Protein AF-A0A7S4ADY0-F1 (afdb_monomer_lite)

Radius of gyration: 35.71 Å; chains: 1; bounding box: 102×53×125 Å

pLDDT: mean 81.01, std 16.65, range [32.25, 98.5]

Foldseek 3Di:
DDDDDDDDPDDDPPPDPDCPVVVVVPDPDQQQVLQVCQQVQNQVLQVSDDLPDPLLGDDCVCSVCVCVQFADPVLLVLLAFADPVLVPLVLLLVLLVLLLVLLVLLLVLLVLLLLLLDQFLVSQQQNFQKKKWKWKWKDFDDDDTDIWIKIWGHGLFWIWIAGPVCVVPPPHHGHTDGLLCQLVCCVPPPCVVWWVSVWASCQSSPCVRSVLLNVLSVVLSVLSVLLNSLSSQSNRLSNNGSNSLVSNLVSLVSSLVSLVVNVCSCVPRHPPTTGDDAAKWKAEPVGDTDRDPVPHPDSIIMIMGIDMDGHSSNVSSVSSSVSSVSSSVSSSNNRRDVCSNDPVSSVVCCCVVPPDDPPPPPPPPPPPDDDPDDDDDD

Sequence (378 aa):
MMSSSQQQQQQQHYYRPTTSAAAAAQAAPAPKKWLMDRITGQSKYNDRERPPANCCWVSPFVGWFPNLLETNRCCQFFGGMGINNSSSETFRFVCLHLGFVTNIGAMLLTAYACLAISLQYFLLSKASMETMVRTETIVGNDDAATASVVTIYTGFRGVAMDNPALAATETGRQIVVAYDDFCEFAATRGLERYLDPSKDCGSCASIYFSMNAVICTMVSVATFFPTFFSTQLRMYSGYDVNCTKNFLTAVGIITILLNLSVMLTYFFLCSRESFYRDGTVYFDSQGNAFDDIADISSNTYWKVKYEWKRGWGLIFLIAATGLKLMDVLCNIAVPTPSVTRDEKEQDIYETIVFAPPPTGDNHSTDNDDDDENNHHHD

Organism: NCBI:txid44445

Secondary structure (DSSP, 8-state):
------S-----------HHHHHTTTTPPPPPHHHHHHHTT--GGGTT---SSGGGSPPHHHHH-HHHHTSSHHHHHHHH-S-GGGGSHHHHHHHHHHHHHHHHHHHHHHHHHGGGG--SHHHHHHS-SEEEEEEEEEE-SSS---EEEEEEEE-SSEEEEE-GGGTTSTTTSSEEEEHHHHHHHHHHHTGGGTS-TTTSHHHHT-HHHHHHHHHHHHHHHHHHHHHHHHHHHHHSGGG--HHHHHHHHHHHHHHHHHHHHHHHHIIIIIITTSS--SEEEEEETT--EESSGGG--SS-EEEEEEEEEE-HHHHHHHHHHHHHHHHHHHHHHSPPPHHHH-HHHHHHHHHHHHSPP---------------------

Structure (mmCIF, N/CA/C/O backbone):
data_AF-A0A7S4ADY0-F1
#
_entry.id   AF-A0A7S4ADY0-F1
#
loop_
_atom_site.group_PDB
_atom_site.id
_atom_site.type_symbol
_atom_site.label_atom_id
_atom_site.label_alt_id
_atom_site.label_comp_id
_atom_site.label_asym_id
_atom_site.label_entity_id
_atom_site.label_seq_id
_atom_site.pdbx_PDB_ins_code
_atom_site.Cartn_x
_atom_site.Cartn_y
_atom_site.Cartn_z
_atom_site.occupancy
_atom_site.B_iso_or_equiv
_atom_site.auth_seq_id
_atom_site.auth_comp_id
_atom_site.auth_asym_id
_atom_site.auth_atom_id
_atom_site.pdbx_PDB_model_num
ATOM 1 N N . MET A 1 1 ? 32.295 -17.773 63.608 1.00 42.09 1 MET A N 1
ATOM 2 C CA . MET A 1 1 ? 31.338 -17.307 64.637 1.00 42.09 1 MET A CA 1
ATOM 3 C C . MET A 1 1 ? 31.709 -15.879 65.020 1.00 42.09 1 MET A C 1
ATOM 5 O O . MET A 1 1 ? 32.895 -15.634 65.167 1.00 42.09 1 MET A O 1
ATOM 9 N N . MET A 1 2 ? 30.690 -15.014 65.153 1.00 32.44 2 MET A N 1
ATOM 10 C CA . MET A 1 2 ? 30.689 -13.546 65.379 1.00 32.44 2 MET A CA 1
ATOM 11 C C . MET A 1 2 ? 31.094 -12.701 64.144 1.00 32.44 2 MET A C 1
ATOM 13 O O . MET A 1 2 ? 32.228 -12.796 63.699 1.00 32.44 2 MET A O 1
ATOM 17 N N . SER A 1 3 ? 30.171 -12.060 63.395 1.00 39.94 3 SER A N 1
ATOM 18 C CA . SER A 1 3 ? 29.231 -10.950 63.731 1.00 39.94 3 SER A CA 1
ATOM 19 C C . SER A 1 3 ? 30.005 -9.646 63.944 1.00 39.94 3 SER A C 1
ATOM 21 O O . SER A 1 3 ? 30.976 -9.658 64.678 1.00 39.94 3 SER A O 1
ATOM 23 N N . SER A 1 4 ? 29.672 -8.472 63.422 1.00 36.34 4 SER A N 1
ATOM 24 C CA . SER A 1 4 ? 28.614 -7.950 62.559 1.00 36.34 4 SER A CA 1
ATOM 25 C C . SER A 1 4 ? 28.944 -6.458 62.378 1.00 36.34 4 SER A C 1
ATOM 27 O O . SER A 1 4 ? 29.611 -5.863 63.220 1.00 36.34 4 SER A O 1
ATOM 29 N N . SER A 1 5 ? 28.390 -5.837 61.336 1.00 44.34 5 SER A N 1
ATOM 30 C CA . SER A 1 5 ? 27.789 -4.498 61.439 1.00 44.34 5 SER A CA 1
ATOM 31 C C . SER A 1 5 ? 28.641 -3.351 62.017 1.00 44.34 5 SER A C 1
ATOM 33 O O . SER A 1 5 ? 28.453 -3.018 63.183 1.00 44.34 5 SER A O 1
ATOM 35 N N . GLN A 1 6 ? 29.466 -2.663 61.209 1.00 38.88 6 GLN A N 1
ATOM 36 C CA . GLN A 1 6 ? 29.739 -1.227 61.455 1.00 38.88 6 GLN A CA 1
ATOM 37 C C . GLN A 1 6 ? 30.439 -0.422 60.339 1.00 38.88 6 GLN A C 1
ATOM 39 O O . GLN A 1 6 ? 31.087 0.577 60.628 1.00 38.88 6 GLN A O 1
ATOM 44 N N . GLN A 1 7 ? 30.291 -0.759 59.056 1.00 40.97 7 GLN A N 1
ATOM 45 C CA . GLN A 1 7 ? 30.788 0.125 57.988 1.00 40.97 7 GLN A CA 1
ATOM 46 C C . GLN A 1 7 ? 29.831 0.168 56.803 1.00 40.97 7 GLN A C 1
ATOM 48 O O . GLN A 1 7 ? 29.954 -0.631 55.886 1.00 40.97 7 GLN A O 1
ATOM 53 N N . GLN A 1 8 ? 28.869 1.095 56.861 1.00 36.91 8 GLN A N 1
ATOM 54 C CA . GLN A 1 8 ? 28.334 1.865 55.724 1.00 36.91 8 GLN A CA 1
ATOM 55 C C . GLN A 1 8 ? 27.187 2.767 56.213 1.00 36.91 8 GLN A C 1
ATOM 57 O O . GLN A 1 8 ? 26.019 2.597 55.884 1.00 36.91 8 GLN A O 1
ATOM 62 N N . GLN A 1 9 ? 27.535 3.751 57.042 1.00 39.16 9 GLN A N 1
ATOM 63 C CA . GLN A 1 9 ? 26.745 4.970 57.203 1.00 39.16 9 GLN A CA 1
ATOM 64 C C . GLN A 1 9 ? 27.545 6.108 56.581 1.00 39.16 9 GLN A C 1
ATOM 66 O O . GLN A 1 9 ? 28.335 6.751 57.261 1.00 39.16 9 GLN A O 1
ATOM 71 N N . GLN A 1 10 ? 27.365 6.338 55.282 1.00 38.28 10 GLN A N 1
ATOM 72 C CA . GLN A 1 10 ? 27.612 7.645 54.680 1.00 38.28 10 GLN A CA 1
ATOM 73 C C . GLN A 1 10 ? 26.915 7.739 53.317 1.00 38.28 10 GLN A C 1
ATOM 75 O O . GLN A 1 10 ? 27.136 6.921 52.434 1.00 38.28 10 GLN A O 1
ATOM 80 N N . GLN A 1 11 ? 26.090 8.785 53.200 1.00 38.28 11 GLN A N 1
ATOM 81 C CA . GLN A 1 11 ? 25.521 9.362 51.977 1.00 38.28 11 GLN A CA 1
ATOM 82 C C . GLN A 1 11 ? 24.350 8.621 51.308 1.00 38.28 11 GLN A C 1
ATOM 84 O O . GLN A 1 11 ? 24.446 8.105 50.202 1.00 38.28 11 GLN A O 1
ATOM 89 N N . GLN A 1 12 ? 23.169 8.749 51.916 1.00 32.97 12 GLN A N 1
ATOM 90 C CA . GLN A 1 12 ? 21.943 8.970 51.146 1.00 32.97 12 GLN A CA 1
ATOM 91 C C . GLN A 1 12 ? 21.427 10.374 51.463 1.00 32.97 12 GLN A C 1
ATOM 93 O O . GLN A 1 12 ? 20.768 10.609 52.475 1.00 32.97 12 GLN A O 1
ATOM 98 N N . HIS A 1 13 ? 21.771 11.327 50.597 1.00 34.44 13 HIS A N 1
ATOM 99 C CA . HIS A 1 13 ? 21.065 12.598 50.520 1.00 34.44 13 HIS A CA 1
ATOM 100 C C . HIS A 1 13 ? 19.622 12.304 50.106 1.00 34.44 13 HIS A C 1
ATOM 102 O O . HIS A 1 13 ? 19.336 11.976 48.958 1.00 34.44 13 HIS A O 1
ATOM 108 N N . TYR A 1 14 ? 18.721 12.404 51.079 1.00 32.25 14 TYR A N 1
ATOM 109 C CA . TYR A 1 14 ? 17.281 12.411 50.881 1.00 32.25 14 TYR A CA 1
ATOM 110 C C . TYR A 1 14 ? 16.920 13.615 49.999 1.00 32.25 14 TYR A C 1
ATOM 112 O O . TYR A 1 14 ? 16.832 14.749 50.473 1.00 32.25 14 TYR A O 1
ATOM 120 N N . TYR A 1 15 ? 16.718 13.380 48.703 1.00 36.81 15 TYR A N 1
ATOM 121 C CA . TYR A 1 15 ? 15.986 14.312 47.855 1.00 36.81 15 TYR A CA 1
ATOM 122 C C . TYR A 1 15 ? 14.528 14.232 48.308 1.00 36.81 15 TYR A C 1
ATOM 124 O O . TYR A 1 15 ? 13.802 13.313 47.942 1.00 36.81 15 TYR A O 1
ATOM 132 N N . ARG A 1 16 ? 14.125 15.137 49.204 1.00 36.34 16 ARG A N 1
ATOM 133 C CA . ARG A 1 16 ? 12.726 15.307 49.602 1.00 36.34 16 ARG A CA 1
ATOM 134 C C . ARG A 1 16 ? 11.992 15.819 48.357 1.00 36.34 16 ARG A C 1
ATOM 136 O O . ARG A 1 16 ? 12.274 16.948 47.950 1.00 36.34 16 ARG A O 1
ATOM 143 N N . PRO A 1 17 ? 11.090 15.042 47.731 1.00 42.53 17 PRO A N 1
ATOM 144 C CA . PRO A 1 17 ? 10.231 15.595 46.702 1.00 42.53 17 PRO A CA 1
ATOM 145 C C . PRO A 1 17 ? 9.430 16.708 47.369 1.00 42.53 17 PRO A C 1
ATOM 147 O O . PRO A 1 17 ? 8.829 16.507 48.428 1.00 42.53 17 PRO A O 1
ATOM 150 N N . THR A 1 18 ? 9.478 17.900 46.789 1.00 42.56 18 THR A N 1
ATOM 151 C CA . THR A 1 18 ? 8.602 18.999 47.167 1.00 42.56 18 THR A CA 1
ATOM 152 C C . THR A 1 18 ? 7.163 18.489 47.143 1.00 42.56 18 THR A C 1
ATOM 154 O O . THR A 1 18 ? 6.677 17.926 46.162 1.00 42.56 18 THR A O 1
ATOM 157 N N . THR A 1 19 ? 6.484 18.660 48.270 1.00 47.97 19 THR A N 1
ATOM 158 C CA . THR A 1 19 ? 5.131 18.183 48.582 1.00 47.97 19 THR A CA 1
ATOM 159 C C . THR A 1 19 ? 4.029 18.743 47.671 1.00 47.97 19 THR A C 1
ATOM 161 O O . THR A 1 19 ? 2.861 18.442 47.885 1.00 47.97 19 THR A O 1
ATOM 164 N N . SER A 1 20 ? 4.363 19.503 46.624 1.00 49.59 20 SER A N 1
ATOM 165 C CA . SER A 1 20 ? 3.403 20.027 45.650 1.00 49.59 20 SER A CA 1
ATOM 166 C C . SER A 1 20 ? 3.076 19.055 44.509 1.00 49.59 20 SER A C 1
ATOM 168 O O . SER A 1 20 ? 1.969 19.117 43.984 1.00 49.59 20 SER A O 1
ATOM 170 N N . ALA A 1 21 ? 3.964 18.118 44.152 1.00 45.88 21 ALA A N 1
ATOM 171 C CA . ALA A 1 21 ? 3.674 17.123 43.107 1.00 45.88 21 ALA A CA 1
ATOM 172 C C . ALA A 1 21 ? 2.898 15.902 43.643 1.00 45.88 21 ALA A C 1
ATOM 174 O O . ALA A 1 21 ? 2.045 15.354 42.952 1.00 45.88 21 ALA A O 1
ATOM 175 N N . ALA A 1 22 ? 3.140 15.509 44.898 1.00 42.56 22 ALA A N 1
ATOM 176 C CA . ALA A 1 22 ? 2.427 14.402 45.544 1.00 42.56 22 ALA A CA 1
ATOM 177 C C . ALA A 1 22 ? 1.001 14.784 45.990 1.00 42.56 22 ALA A C 1
ATOM 179 O O . ALA A 1 22 ? 0.125 13.926 46.040 1.00 42.56 22 ALA A O 1
ATOM 180 N N . ALA A 1 23 ? 0.744 16.070 46.259 1.00 40.91 23 ALA A N 1
ATOM 181 C CA . ALA A 1 23 ? -0.599 16.572 46.553 1.00 40.91 23 ALA A CA 1
ATOM 182 C C . ALA A 1 23 ? -1.482 16.678 45.294 1.00 40.91 23 ALA A C 1
ATOM 184 O O . ALA A 1 23 ? -2.685 16.475 45.381 1.00 40.91 23 ALA A O 1
ATOM 185 N N . ALA A 1 24 ? -0.904 16.894 44.106 1.00 42.41 24 ALA A N 1
ATOM 186 C CA . ALA A 1 24 ? -1.649 16.844 42.840 1.00 42.41 24 ALA A CA 1
ATOM 187 C C . ALA A 1 24 ? -2.006 15.408 42.395 1.00 42.41 24 ALA A C 1
ATOM 189 O O . ALA A 1 24 ? -2.846 15.225 41.519 1.00 42.41 24 ALA A O 1
ATOM 190 N N . ALA A 1 25 ? -1.397 14.391 43.014 1.00 43.97 25 ALA A N 1
ATOM 191 C CA . ALA A 1 25 ? -1.777 12.986 42.864 1.00 43.97 25 ALA A CA 1
ATOM 192 C C . ALA A 1 25 ? -2.859 12.546 43.876 1.00 43.97 25 ALA A C 1
ATOM 194 O O . ALA A 1 25 ? -3.249 11.376 43.886 1.00 43.97 25 ALA A O 1
ATOM 195 N N . GLN A 1 26 ? -3.357 13.454 44.729 1.00 41.78 26 GLN A N 1
ATOM 196 C CA . GLN A 1 26 ? -4.487 13.168 45.610 1.00 41.78 26 GLN A CA 1
ATOM 197 C C . GLN A 1 26 ? -5.783 13.108 44.797 1.00 41.78 26 GLN A C 1
ATOM 199 O O . GLN A 1 26 ? -6.267 14.108 44.275 1.00 41.78 26 GLN A O 1
ATOM 204 N N . ALA A 1 27 ? -6.324 11.890 44.745 1.00 46.06 27 ALA A N 1
ATOM 205 C CA . ALA A 1 27 ? -7.636 11.515 44.235 1.00 46.06 27 ALA A CA 1
ATOM 206 C C . ALA A 1 27 ? -7.854 11.755 42.735 1.00 46.06 27 ALA A C 1
ATOM 208 O O . ALA A 1 27 ? -8.845 12.360 42.326 1.00 46.06 27 ALA A O 1
ATOM 209 N N . ALA A 1 28 ? -7.003 11.163 41.888 1.00 49.44 28 ALA A N 1
ATOM 210 C CA . ALA A 1 28 ? -7.557 10.675 40.629 1.00 49.44 28 ALA A CA 1
ATOM 211 C C . ALA A 1 28 ? -8.738 9.749 41.000 1.00 49.44 28 ALA A C 1
ATOM 213 O O . ALA A 1 28 ? -8.530 8.829 41.801 1.00 49.44 28 ALA A O 1
ATOM 214 N N . PRO A 1 29 ? -9.971 10.017 40.527 1.00 57.22 29 PRO A N 1
ATOM 215 C CA . PRO A 1 29 ? -11.107 9.155 40.821 1.00 57.22 29 PRO A CA 1
ATOM 216 C C . PRO A 1 29 ? -10.732 7.726 40.433 1.00 57.22 29 PRO A C 1
ATOM 218 O O . PRO A 1 29 ? -10.090 7.519 39.399 1.00 57.22 29 PRO A O 1
ATOM 221 N N . ALA A 1 30 ? -11.065 6.759 41.294 1.00 58.88 30 ALA A N 1
ATOM 222 C CA . ALA A 1 30 ? -10.797 5.354 41.013 1.00 58.88 30 ALA A CA 1
ATOM 223 C C . ALA A 1 30 ? -11.285 5.029 39.588 1.00 58.88 30 ALA A C 1
ATOM 225 O O . ALA A 1 30 ? -12.353 5.516 39.200 1.00 58.88 30 ALA A O 1
ATOM 226 N N . PRO A 1 31 ? -10.506 4.279 38.784 1.00 60.47 31 PRO A N 1
ATOM 227 C CA . PRO A 1 31 ? -10.885 3.994 37.409 1.00 60.47 31 PRO A CA 1
ATOM 228 C C . PRO A 1 31 ? -12.281 3.376 37.405 1.00 60.47 31 PRO A C 1
ATOM 230 O O . PRO A 1 31 ? -12.534 2.423 38.148 1.00 60.47 31 PRO A O 1
ATOM 233 N N . LYS A 1 32 ? -13.184 3.961 36.603 1.00 73.56 32 LYS A N 1
ATOM 234 C CA . LYS A 1 32 ? -14.585 3.536 36.535 1.00 73.56 32 LYS A CA 1
ATOM 235 C C . LYS A 1 32 ? -14.636 2.020 36.327 1.00 73.56 32 LYS A C 1
ATOM 237 O O . LYS A 1 32 ? -13.922 1.471 35.479 1.00 73.56 32 LYS A O 1
ATOM 242 N N . LYS A 1 33 ? -15.426 1.325 37.140 1.00 78.88 33 LYS A N 1
ATOM 243 C CA . LYS A 1 33 ? -15.391 -0.140 37.247 1.00 78.88 33 LYS A CA 1
ATOM 244 C C . LYS A 1 33 ? -15.788 -0.794 35.927 1.00 78.88 33 LYS A C 1
ATOM 246 O O . LYS A 1 33 ? -15.197 -1.799 35.537 1.00 78.88 33 LYS A O 1
ATOM 251 N N . TRP A 1 34 ? -16.695 -0.158 35.184 1.00 77.12 34 TRP A N 1
ATOM 252 C CA . TRP A 1 34 ? -17.075 -0.592 33.839 1.00 77.12 34 TRP A CA 1
ATOM 253 C C . TRP A 1 34 ? -15.890 -0.633 32.860 1.00 77.12 34 TRP A C 1
ATOM 255 O O . TRP A 1 34 ? -15.826 -1.519 32.010 1.00 77.12 34 TRP A O 1
ATOM 265 N N . LEU A 1 35 ? -14.927 0.287 32.973 1.00 83.12 35 LEU A N 1
ATOM 266 C CA . LEU A 1 35 ? -13.744 0.311 32.113 1.00 83.12 35 LEU A CA 1
ATOM 267 C C . LEU A 1 35 ? -12.782 -0.823 32.485 1.00 83.12 35 LEU A C 1
ATOM 269 O O . LEU A 1 35 ? -12.227 -1.490 31.609 1.00 83.12 35 LEU A O 1
ATOM 273 N N . MET A 1 36 ? -12.628 -1.081 33.785 1.00 85.81 36 MET A N 1
ATOM 274 C CA . MET A 1 36 ? -11.809 -2.184 34.288 1.00 85.81 36 MET A CA 1
ATOM 275 C C . MET A 1 36 ? -12.387 -3.545 33.892 1.00 85.81 36 MET A C 1
ATOM 277 O O . MET A 1 36 ? -11.617 -4.422 33.507 1.00 85.81 36 MET A O 1
ATOM 281 N N . ASP A 1 37 ? -13.710 -3.721 33.874 1.00 82.94 37 ASP A N 1
ATOM 282 C CA . ASP A 1 37 ? -14.351 -4.933 33.342 1.00 82.94 37 ASP A CA 1
ATOM 283 C C . ASP A 1 37 ? -13.974 -5.174 31.875 1.00 82.94 37 ASP A C 1
ATOM 285 O O . ASP A 1 37 ? -13.733 -6.305 31.462 1.00 82.94 37 ASP A O 1
ATOM 289 N N . ARG A 1 38 ? -13.868 -4.123 31.061 1.00 84.69 38 ARG A N 1
ATOM 290 C CA . ARG A 1 38 ? -13.493 -4.262 29.646 1.00 84.69 38 ARG A CA 1
ATOM 291 C C . ARG A 1 38 ? -12.033 -4.647 29.472 1.00 84.69 38 ARG A C 1
ATOM 293 O O . ARG A 1 38 ? -11.736 -5.571 28.720 1.00 84.69 38 ARG A O 1
ATOM 300 N N . ILE A 1 39 ? -11.140 -3.987 30.206 1.00 85.75 39 ILE A N 1
ATOM 301 C CA . ILE A 1 39 ? -9.696 -4.274 30.196 1.00 85.75 39 ILE A CA 1
ATOM 302 C C . ILE A 1 39 ? -9.423 -5.687 30.708 1.00 85.75 39 ILE A C 1
ATOM 304 O O . ILE A 1 39 ? -8.640 -6.434 30.127 1.00 85.75 39 ILE A O 1
ATOM 308 N N . THR A 1 40 ? -10.095 -6.077 31.789 1.00 85.19 40 THR A N 1
ATOM 309 C CA . THR A 1 40 ? -9.936 -7.403 32.389 1.00 85.19 40 THR A CA 1
ATOM 310 C C . THR A 1 40 ? -10.712 -8.477 31.654 1.00 85.19 40 THR A C 1
ATOM 312 O O . THR A 1 40 ? -10.555 -9.637 32.019 1.00 85.19 40 THR A O 1
ATOM 315 N N . GLY A 1 41 ? -11.509 -8.130 30.636 1.00 80.50 41 GLY A N 1
ATOM 316 C CA . GLY A 1 41 ? -12.257 -9.066 29.807 1.00 80.50 41 GLY A CA 1
ATOM 317 C C . GLY A 1 41 ? -13.514 -9.655 30.471 1.00 80.50 41 GLY A C 1
ATOM 318 O O . GLY A 1 41 ? -13.944 -10.746 30.112 1.00 80.50 41 GLY A O 1
ATOM 319 N N . GLN A 1 42 ? -14.081 -8.975 31.460 1.00 82.06 42 GLN A N 1
ATOM 320 C CA . GLN A 1 42 ? -15.269 -9.363 32.227 1.00 82.06 42 GLN A CA 1
ATOM 321 C C . GLN A 1 42 ? -16.551 -8.614 31.814 1.00 82.06 42 GLN A C 1
ATOM 323 O O . GLN A 1 42 ? -17.545 -8.669 32.536 1.00 82.06 42 GLN A O 1
ATOM 328 N N . SER A 1 43 ? -16.551 -7.928 30.664 1.00 76.88 43 SER A N 1
ATOM 329 C CA . SER A 1 43 ? -17.714 -7.174 30.175 1.00 76.88 43 SER A CA 1
ATOM 330 C C . SER A 1 43 ? -18.974 -8.045 30.100 1.00 76.88 43 SER A C 1
ATOM 332 O O . SER A 1 43 ? -19.005 -9.056 29.396 1.00 76.88 43 SER A O 1
ATOM 334 N N . LYS A 1 44 ? -20.032 -7.648 30.822 1.00 69.75 44 LYS A N 1
ATOM 335 C CA . LYS A 1 44 ? -21.316 -8.371 30.832 1.00 69.75 44 LYS A CA 1
ATOM 336 C C . LYS A 1 44 ? -22.156 -8.126 29.577 1.00 69.75 44 LYS A C 1
ATOM 338 O O . LYS A 1 44 ? -23.057 -8.905 29.313 1.00 69.75 44 LYS A O 1
ATOM 343 N N . TYR A 1 45 ? -21.846 -7.088 28.795 1.00 69.00 45 TYR A N 1
ATOM 344 C CA . TYR A 1 45 ? -22.562 -6.762 27.552 1.00 69.00 45 TYR A CA 1
ATOM 345 C C . TYR A 1 45 ? -22.446 -7.835 26.466 1.00 69.00 45 TYR A C 1
ATOM 347 O O . TYR A 1 45 ? -23.220 -7.819 25.519 1.00 69.00 45 TYR A O 1
ATOM 355 N N . ASN A 1 46 ? -21.468 -8.730 26.588 1.00 68.06 46 ASN A N 1
ATOM 356 C CA . ASN A 1 46 ? -21.162 -9.730 25.576 1.00 68.06 46 ASN A CA 1
ATOM 357 C C . ASN A 1 46 ? -21.075 -11.134 26.190 1.00 68.06 46 ASN A C 1
ATOM 359 O O . ASN A 1 46 ? -20.209 -11.908 25.809 1.00 68.06 46 ASN A O 1
ATOM 363 N N . ASP A 1 47 ? -21.864 -11.410 27.237 1.00 75.00 47 ASP A N 1
ATOM 364 C CA . ASP A 1 47 ? -21.853 -12.680 27.984 1.00 75.00 47 ASP A CA 1
ATOM 365 C C . ASP A 1 47 ? -20.459 -13.120 28.469 1.00 75.00 47 ASP A C 1
ATOM 367 O O . ASP A 1 47 ? -20.179 -14.301 28.667 1.00 75.00 47 ASP A O 1
ATOM 371 N N . ARG A 1 48 ? -19.570 -12.144 28.717 1.00 73.75 48 ARG A N 1
ATOM 372 C CA . ARG A 1 48 ? -18.147 -12.345 29.051 1.00 73.75 48 ARG A CA 1
ATOM 373 C C . ARG A 1 48 ? -17.323 -13.001 27.933 1.00 73.75 48 ARG A C 1
ATOM 375 O O . ARG A 1 48 ? -16.175 -13.383 28.177 1.00 73.75 48 ARG A O 1
ATOM 382 N N . GLU A 1 49 ? -17.858 -13.100 26.720 1.00 81.00 49 GLU A N 1
ATOM 383 C CA . GLU A 1 49 ? -17.117 -13.515 25.535 1.00 81.00 49 GLU A CA 1
ATOM 384 C C . GLU A 1 49 ? -16.134 -12.424 25.126 1.00 81.00 49 GLU A C 1
ATOM 386 O O . GLU A 1 49 ? -16.519 -11.323 24.733 1.00 81.00 49 GLU A O 1
ATOM 391 N N . ARG A 1 50 ? -14.842 -12.740 25.200 1.00 82.25 50 ARG A N 1
ATOM 392 C CA . ARG A 1 50 ? -13.767 -11.829 24.800 1.00 82.25 50 ARG A CA 1
ATOM 393 C C . ARG A 1 50 ? -13.457 -11.969 23.313 1.00 82.25 50 ARG A C 1
ATOM 395 O O . ARG A 1 50 ? -13.625 -13.056 22.756 1.00 82.25 50 ARG A O 1
ATOM 402 N N . PRO A 1 51 ? -12.851 -10.936 22.704 1.00 85.00 51 PRO A N 1
ATOM 403 C CA . PRO A 1 51 ? -12.107 -11.123 21.470 1.00 85.00 51 PRO A CA 1
ATOM 404 C C . PRO A 1 51 ? -11.096 -12.278 21.627 1.00 85.00 51 PRO A C 1
ATOM 406 O O . PRO A 1 51 ? -10.419 -12.359 22.661 1.00 85.00 51 PRO A O 1
ATOM 409 N N . PRO A 1 52 ? -10.963 -13.165 20.624 1.00 84.75 52 PRO A N 1
ATOM 410 C CA . PRO A 1 52 ? -10.255 -14.440 20.766 1.00 84.75 52 PRO A CA 1
ATOM 411 C C . PRO A 1 52 ? -8.744 -14.294 20.983 1.00 84.75 52 PRO A C 1
ATOM 413 O O . PRO A 1 52 ? -8.110 -15.200 21.516 1.00 84.75 52 PRO A O 1
ATOM 416 N N . ALA A 1 53 ? -8.154 -13.167 20.579 1.00 86.69 53 ALA A N 1
ATOM 417 C CA . ALA A 1 53 ? -6.721 -12.917 20.682 1.00 86.69 53 ALA A CA 1
ATOM 418 C C . ALA A 1 53 ? -6.417 -11.767 21.649 1.00 86.69 53 ALA A C 1
ATOM 420 O O . ALA A 1 53 ? -7.059 -10.718 21.596 1.00 86.69 53 ALA A O 1
ATOM 421 N N . ASN A 1 54 ? -5.377 -11.930 22.474 1.00 86.44 54 ASN A N 1
ATOM 422 C CA . ASN A 1 54 ? -4.974 -10.940 23.483 1.00 86.44 54 ASN A CA 1
ATOM 423 C C . ASN A 1 54 ? -4.591 -9.578 22.881 1.00 86.44 54 ASN A C 1
ATOM 425 O O . ASN A 1 54 ? -4.759 -8.545 23.521 1.00 86.44 54 ASN A O 1
ATOM 429 N N . CYS A 1 55 ? -4.084 -9.558 21.647 1.00 84.69 55 CYS A N 1
ATOM 430 C CA . CYS A 1 55 ? -3.775 -8.325 20.920 1.00 84.69 55 CYS A CA 1
ATOM 431 C C . CYS A 1 55 ? -5.025 -7.531 20.512 1.00 84.69 55 CYS A C 1
ATOM 433 O O . CYS A 1 55 ? -4.915 -6.334 20.266 1.00 84.69 55 CYS A O 1
ATOM 435 N N . CYS A 1 56 ? -6.198 -8.169 20.477 1.00 86.88 56 CYS A N 1
ATOM 436 C CA . CYS A 1 56 ? -7.488 -7.529 20.221 1.00 86.88 56 CYS A CA 1
ATOM 437 C C . CYS A 1 56 ? -8.174 -7.051 21.509 1.00 86.88 56 CYS A C 1
ATOM 439 O O . CYS A 1 56 ? -9.336 -6.662 21.456 1.00 86.88 56 CYS A O 1
ATOM 441 N N . TRP A 1 57 ? -7.526 -7.142 22.673 1.00 89.38 57 TRP A N 1
ATOM 442 C CA . TRP A 1 57 ? -8.112 -6.691 23.936 1.00 89.38 57 TRP A CA 1
ATOM 443 C C . TRP A 1 57 ? -7.942 -5.184 24.122 1.00 89.38 57 TRP A C 1
ATOM 445 O O . TRP A 1 57 ? -7.054 -4.557 23.541 1.00 89.38 57 TRP A O 1
ATOM 455 N N . VAL A 1 58 ? -8.786 -4.597 24.975 1.00 88.88 58 VAL A N 1
ATOM 456 C CA . VAL A 1 58 ? -8.611 -3.203 25.391 1.00 88.88 58 VAL A CA 1
ATOM 457 C C . VAL A 1 58 ? -7.253 -3.069 26.076 1.00 88.88 58 VAL A C 1
ATOM 459 O O . VAL A 1 58 ? -6.957 -3.768 27.044 1.00 88.88 58 VAL A O 1
ATOM 462 N N . SER A 1 59 ? -6.427 -2.157 25.568 1.00 89.12 59 SER A N 1
ATOM 463 C CA . SER A 1 59 ? -5.095 -1.912 26.113 1.00 89.12 59 SER A CA 1
ATOM 464 C C . SER A 1 59 ? -5.169 -1.504 27.596 1.00 89.12 59 SER A C 1
ATOM 466 O O . SER A 1 59 ? -5.924 -0.583 27.925 1.00 89.12 59 SER A O 1
ATOM 468 N N . PRO A 1 60 ? -4.357 -2.097 28.497 1.00 88.06 60 PRO A N 1
ATOM 469 C CA . PRO A 1 60 ? -4.312 -1.709 29.911 1.00 88.06 60 PRO A CA 1
ATOM 470 C C . PRO A 1 60 ? -4.013 -0.222 30.133 1.00 88.06 60 PRO A C 1
ATOM 472 O O . PRO A 1 60 ? -4.460 0.360 31.119 1.00 88.06 60 PRO A O 1
ATOM 475 N N . PHE A 1 61 ? -3.322 0.417 29.182 1.00 87.94 61 PHE A N 1
ATOM 476 C CA . PHE A 1 61 ? -3.043 1.853 29.204 1.00 87.94 61 PHE A CA 1
ATOM 477 C C . PHE A 1 61 ? -4.314 2.709 29.264 1.00 87.94 61 PHE A C 1
ATOM 479 O O . PHE A 1 61 ? -4.283 3.784 29.861 1.00 87.94 61 PHE A O 1
ATOM 486 N N . VAL A 1 62 ? -5.436 2.236 28.705 1.00 86.62 62 VAL A N 1
ATOM 487 C CA . VAL A 1 62 ? -6.727 2.937 28.795 1.00 86.62 62 VAL A CA 1
ATOM 488 C C . VAL A 1 62 ? -7.178 3.046 30.257 1.00 86.62 62 VAL A C 1
ATOM 490 O O . VAL A 1 62 ? -7.717 4.073 30.652 1.00 86.62 62 VAL A O 1
ATOM 493 N N . GLY A 1 63 ? -6.883 2.039 31.086 1.00 85.81 63 GLY A N 1
ATOM 494 C CA . GLY A 1 63 ? -7.171 2.059 32.523 1.00 85.81 63 GLY A CA 1
ATOM 495 C C . GLY A 1 63 ? -6.222 2.946 33.327 1.00 85.81 63 GLY A C 1
ATOM 496 O O . GLY A 1 63 ? -6.623 3.492 34.351 1.00 85.81 63 GLY A O 1
ATOM 497 N N . TRP A 1 64 ? -4.982 3.132 32.863 1.00 88.00 64 TRP A N 1
ATOM 498 C CA . TRP A 1 64 ? -4.022 4.050 33.490 1.00 88.00 64 TRP A CA 1
ATOM 499 C C . TRP A 1 64 ? -4.320 5.517 33.172 1.00 88.00 64 TRP A C 1
ATOM 501 O O . TRP A 1 64 ? -4.101 6.383 34.017 1.00 88.00 64 TRP A O 1
ATOM 511 N N . PHE A 1 65 ? -4.847 5.800 31.977 1.00 88.19 65 PHE A N 1
ATOM 512 C CA . PHE A 1 65 ? -5.127 7.161 31.514 1.00 88.19 65 PHE A CA 1
ATOM 513 C C . PHE A 1 65 ? -6.549 7.316 30.940 1.00 88.19 65 PHE A C 1
ATOM 515 O O . PHE A 1 65 ? -6.697 7.760 29.799 1.00 88.19 65 PHE A O 1
ATOM 522 N N . PRO A 1 66 ? -7.617 7.021 31.706 1.00 85.56 66 PRO A N 1
ATOM 523 C CA . PRO A 1 66 ? -8.995 7.026 31.197 1.00 85.56 66 PRO A CA 1
ATOM 524 C C . PRO A 1 66 ? -9.444 8.410 30.713 1.00 85.56 66 PRO A C 1
ATOM 526 O O . PRO A 1 66 ? -10.129 8.532 29.700 1.00 85.56 66 PRO A O 1
ATOM 529 N N . ASN A 1 67 ? -8.974 9.471 31.374 1.00 86.81 67 ASN A N 1
ATOM 530 C CA . ASN A 1 67 ? -9.263 10.854 30.985 1.00 86.81 67 ASN A CA 1
ATOM 531 C C . ASN A 1 67 ? -8.661 11.243 29.634 1.00 86.81 67 ASN A C 1
ATOM 533 O O . ASN A 1 67 ? -9.199 12.102 28.942 1.00 86.81 67 ASN A O 1
ATOM 537 N N . LEU A 1 68 ? -7.549 10.610 29.256 1.00 86.94 68 LEU A N 1
ATOM 538 C CA . LEU A 1 68 ? -6.884 10.850 27.982 1.00 86.94 68 LEU A CA 1
ATOM 539 C C . LEU A 1 68 ? -7.374 9.886 26.901 1.00 86.94 68 LEU A C 1
ATOM 541 O O . LEU A 1 68 ? -7.485 10.289 25.750 1.00 86.94 68 LEU A O 1
ATOM 545 N N . LEU A 1 69 ? -7.643 8.631 27.256 1.00 87.06 69 LEU A N 1
ATOM 546 C CA . LEU A 1 69 ? -7.861 7.537 26.310 1.00 87.06 69 LEU A CA 1
ATOM 547 C C . LEU A 1 69 ? -9.303 7.023 26.267 1.00 87.06 69 LEU A C 1
ATOM 549 O O . LEU A 1 69 ? -9.559 6.076 25.531 1.00 87.06 69 LEU A O 1
ATOM 553 N N . GLU A 1 70 ? -10.242 7.636 26.993 1.00 85.31 70 GLU A N 1
ATOM 554 C CA . GLU A 1 70 ? -11.661 7.281 26.870 1.00 85.31 70 GLU A CA 1
ATOM 555 C C . GLU A 1 70 ? -12.635 8.456 27.009 1.00 85.31 70 GLU A C 1
ATOM 557 O O . GLU A 1 70 ? -13.518 8.638 26.166 1.00 85.31 70 GLU A O 1
ATOM 562 N N . THR A 1 71 ? -12.478 9.284 28.044 1.00 85.69 71 THR A N 1
ATOM 563 C CA . THR A 1 71 ? -13.461 10.331 28.384 1.00 85.69 71 THR A CA 1
ATOM 564 C C . THR A 1 71 ? -13.106 11.715 27.842 1.00 85.69 71 THR A C 1
ATOM 566 O O . THR A 1 71 ? -13.820 12.685 28.095 1.00 85.69 71 THR A O 1
ATOM 569 N N . ASN A 1 72 ? -12.024 11.843 27.066 1.00 89.88 72 ASN A N 1
ATOM 570 C CA . ASN A 1 72 ? -11.679 13.127 26.468 1.00 89.88 72 ASN A CA 1
ATOM 571 C C . ASN A 1 72 ? -12.781 13.583 25.481 1.00 89.88 72 ASN A C 1
ATOM 573 O O . ASN A 1 72 ? -13.416 12.771 24.799 1.00 89.88 72 ASN A O 1
ATOM 577 N N . ARG A 1 73 ? -12.983 14.904 25.364 1.00 89.44 73 ARG A N 1
ATOM 578 C CA . ARG A 1 73 ? -14.048 15.483 24.521 1.00 89.44 73 ARG A CA 1
ATOM 579 C C . ARG A 1 73 ? -13.947 15.082 23.049 1.00 89.44 73 ARG A C 1
ATOM 581 O O . ARG A 1 73 ? -14.969 14.943 22.388 1.00 89.44 73 ARG A O 1
ATOM 588 N N . CYS A 1 74 ? -12.733 14.892 22.534 1.00 90.44 74 CYS A N 1
ATOM 589 C CA . CYS A 1 74 ? -12.511 14.465 21.154 1.00 90.44 74 CYS A CA 1
ATOM 590 C C . CYS A 1 74 ? -13.027 13.031 20.936 1.00 90.44 74 CYS A C 1
ATOM 592 O O . CYS A 1 74 ? -13.740 12.768 19.973 1.00 90.44 74 CYS A O 1
ATOM 594 N N . CYS A 1 75 ? -12.742 12.107 21.850 1.00 91.06 75 CYS A N 1
ATOM 595 C CA . CYS A 1 75 ? -13.199 10.723 21.787 1.00 91.06 75 CYS A CA 1
ATOM 596 C C . CYS A 1 75 ? -14.703 10.606 22.004 1.00 91.06 75 CYS A C 1
ATOM 598 O O . CYS A 1 75 ? -15.350 9.869 21.270 1.00 91.06 75 CYS A O 1
ATOM 600 N N . GLN A 1 76 ? -15.285 11.387 22.913 1.00 89.38 76 GLN A N 1
ATOM 601 C CA . GLN A 1 76 ? -16.742 11.441 23.062 1.00 89.38 76 GLN A CA 1
ATOM 602 C C . GLN A 1 76 ? -17.431 11.977 21.798 1.00 89.38 76 GLN A C 1
ATOM 604 O O . GLN A 1 76 ? -18.377 11.364 21.303 1.00 89.38 76 GLN A O 1
ATOM 609 N N . PHE A 1 77 ? -16.933 13.089 21.243 1.00 91.12 77 PHE A N 1
ATOM 610 C CA . PHE A 1 77 ? -17.508 13.719 20.054 1.00 91.12 77 PHE A CA 1
ATOM 611 C C . PHE A 1 77 ? -17.425 12.809 18.823 1.00 91.12 77 PHE A C 1
ATOM 613 O O . PHE A 1 77 ? -18.448 12.469 18.232 1.00 91.12 77 PHE A O 1
ATOM 620 N N . PHE A 1 78 ? -16.223 12.357 18.461 1.00 90.75 78 PHE A N 1
ATOM 621 C CA . PHE A 1 78 ? -16.029 11.486 17.299 1.00 90.75 78 PHE A CA 1
ATOM 622 C C . PHE A 1 78 ? -16.582 10.070 17.518 1.00 90.75 78 PHE A C 1
ATOM 624 O O . PHE A 1 78 ? -17.078 9.454 16.573 1.00 90.75 78 PHE A O 1
ATOM 631 N N . GLY A 1 79 ? -16.549 9.565 18.755 1.00 89.31 79 GLY A N 1
ATOM 632 C CA . GLY A 1 79 ? -17.228 8.333 19.155 1.00 89.31 79 GLY A CA 1
ATOM 633 C C . GLY A 1 79 ? -18.722 8.397 18.848 1.00 89.31 79 GLY A C 1
ATOM 634 O O . GLY A 1 79 ? -19.283 7.446 18.309 1.00 89.31 79 GLY A O 1
ATOM 635 N N . GLY A 1 80 ? -19.349 9.548 19.112 1.00 90.19 80 GLY A N 1
ATOM 636 C CA . GLY A 1 80 ? -20.764 9.790 18.838 1.00 90.19 80 GLY A CA 1
ATOM 637 C C . GLY A 1 80 ? -21.111 10.036 17.371 1.00 90.19 80 GLY A C 1
ATOM 638 O O . GLY A 1 80 ? -22.278 9.907 17.010 1.00 90.19 80 GLY A O 1
ATOM 639 N N . MET A 1 81 ? -20.138 10.361 16.515 1.00 91.56 81 MET A N 1
ATOM 640 C CA . MET A 1 81 ? -20.388 10.504 15.079 1.00 91.56 81 MET A CA 1
ATOM 641 C C . MET A 1 81 ? -20.804 9.161 14.474 1.00 91.56 81 MET A C 1
ATOM 643 O O . MET A 1 81 ? -20.232 8.126 14.800 1.00 91.56 81 MET A O 1
ATOM 647 N N . GLY A 1 82 ? -21.766 9.168 13.560 1.00 90.56 82 GLY A N 1
ATOM 648 C CA . GLY A 1 82 ? -22.251 7.966 12.890 1.00 90.56 82 GLY A CA 1
ATOM 649 C C . GLY A 1 82 ? -23.666 8.163 12.363 1.00 90.56 82 GLY A C 1
ATOM 650 O O . GLY A 1 82 ? -24.253 9.235 12.503 1.00 90.56 82 GLY A O 1
ATOM 651 N N . ILE A 1 83 ? -24.223 7.135 11.734 1.00 89.38 83 ILE A N 1
ATOM 652 C CA . ILE A 1 83 ? -25.601 7.176 11.229 1.00 89.38 83 ILE A CA 1
ATOM 653 C C . ILE A 1 83 ? -26.555 6.904 12.400 1.00 89.38 83 ILE A C 1
ATOM 655 O O . ILE A 1 83 ? -26.450 5.858 13.008 1.00 89.38 83 ILE A O 1
ATOM 659 N N . ASN A 1 84 ? -27.510 7.771 12.747 1.00 69.50 84 ASN A N 1
ATOM 660 C CA . ASN A 1 84 ? -28.327 7.584 13.969 1.00 69.50 84 ASN A CA 1
ATOM 661 C C . ASN A 1 84 ? -29.156 6.275 14.018 1.00 69.50 84 ASN A C 1
ATOM 663 O O . ASN A 1 84 ? -29.401 5.762 15.104 1.00 69.50 84 ASN A O 1
ATOM 667 N N . ASN A 1 85 ? -29.515 5.684 12.869 1.00 63.66 85 ASN A N 1
ATOM 668 C CA . ASN A 1 85 ? -30.154 4.354 12.780 1.00 63.66 85 ASN A CA 1
ATOM 669 C C . ASN A 1 85 ? -29.167 3.168 12.883 1.00 63.66 85 ASN A C 1
ATOM 671 O O . ASN A 1 85 ? -29.564 2.010 12.770 1.00 63.66 85 ASN A O 1
ATOM 675 N N . SER A 1 86 ? -27.877 3.436 13.089 1.00 59.00 86 SER A N 1
ATOM 676 C CA . SER A 1 86 ? -26.818 2.427 13.259 1.00 59.00 86 SER A CA 1
ATOM 677 C C . SER A 1 86 ? -26.810 1.751 14.631 1.00 59.00 86 SER A C 1
ATOM 679 O O . SER A 1 86 ? -25.974 0.883 14.864 1.00 59.00 86 SER A O 1
ATOM 681 N N . SER A 1 87 ? -27.729 2.123 15.528 1.00 59.19 87 SER A N 1
ATOM 682 C CA . SER A 1 87 ? -27.955 1.428 16.800 1.00 59.19 87 SER A CA 1
ATOM 683 C C . SER A 1 87 ? -28.475 0.000 16.611 1.00 59.19 87 SER A C 1
ATOM 685 O O . SER A 1 87 ? -28.454 -0.787 17.552 1.00 59.19 87 SER A O 1
ATOM 687 N N . SER A 1 88 ? -28.909 -0.363 15.399 1.00 78.38 88 SER A N 1
ATOM 688 C CA . SER A 1 88 ? -29.083 -1.764 15.035 1.00 78.38 88 SER A CA 1
ATOM 689 C C . SER A 1 88 ? -27.724 -2.467 15.047 1.00 78.38 88 SER A C 1
ATOM 691 O O . SER A 1 88 ? -26.862 -2.193 14.207 1.00 78.38 88 SER A O 1
ATOM 693 N N . GLU A 1 89 ? -27.558 -3.424 15.962 1.00 83.88 89 GLU A N 1
ATOM 694 C CA . GLU A 1 89 ? -26.391 -4.314 16.021 1.00 83.88 89 GLU A CA 1
ATOM 695 C C . GLU A 1 89 ? -26.101 -4.974 14.662 1.00 83.88 89 GLU A C 1
ATOM 697 O O . GLU A 1 89 ? -24.944 -5.189 14.310 1.00 83.88 89 GLU A O 1
ATOM 702 N N . THR A 1 90 ? -27.123 -5.199 13.826 1.00 89.38 90 THR A N 1
ATOM 703 C CA . THR A 1 90 ? -26.951 -5.702 12.455 1.00 89.38 90 THR A CA 1
ATOM 704 C C . THR A 1 90 ? -26.181 -4.726 11.565 1.00 89.38 90 THR A C 1
ATOM 706 O O . THR A 1 90 ? -25.280 -5.144 10.839 1.00 89.38 90 THR A O 1
ATOM 709 N N . PHE A 1 91 ? -26.495 -3.427 11.610 1.00 91.25 91 PHE A N 1
ATOM 710 C CA . PHE A 1 91 ? -25.768 -2.426 10.825 1.00 91.25 91 PHE A CA 1
ATOM 711 C C . PHE A 1 91 ? -24.315 -2.323 11.293 1.00 91.25 91 PHE A C 1
ATOM 713 O O . PHE A 1 91 ? -23.395 -2.358 10.474 1.00 91.25 91 PHE A O 1
ATOM 720 N N . ARG A 1 92 ? -24.109 -2.249 12.614 1.00 91.56 92 ARG A N 1
ATOM 721 C CA . ARG A 1 92 ? -22.778 -2.255 13.232 1.00 91.56 92 ARG A CA 1
ATOM 722 C C . ARG A 1 92 ? -21.970 -3.468 12.781 1.00 91.56 92 ARG A C 1
ATOM 724 O O . ARG A 1 92 ? -20.842 -3.307 12.318 1.00 91.56 92 ARG A O 1
ATOM 731 N N . PHE A 1 93 ? -22.564 -4.656 12.870 1.00 91.62 93 PHE A N 1
ATOM 732 C CA . PHE A 1 93 ? -21.956 -5.906 12.440 1.00 91.62 93 PHE A CA 1
ATOM 733 C C . PHE A 1 93 ? -21.533 -5.833 10.969 1.00 91.62 93 PHE A C 1
ATOM 735 O O . PHE A 1 93 ? -20.351 -5.999 10.676 1.00 91.62 93 PHE A O 1
ATOM 742 N N . VAL A 1 94 ? -22.451 -5.508 10.053 1.00 94.62 94 VAL A N 1
ATOM 743 C CA . VAL A 1 94 ? -22.168 -5.462 8.607 1.00 94.62 94 VAL A CA 1
ATOM 744 C C . VAL A 1 94 ? -21.082 -4.438 8.273 1.00 94.62 94 VAL A C 1
ATOM 746 O O . VAL A 1 94 ? -20.130 -4.769 7.567 1.00 94.62 94 VAL A O 1
ATOM 749 N N . CYS A 1 95 ? -21.178 -3.211 8.793 1.00 95.69 95 CYS A N 1
ATOM 750 C CA . CYS A 1 95 ? -20.204 -2.161 8.498 1.00 95.69 95 CYS A CA 1
ATOM 751 C C . CYS A 1 95 ? -18.813 -2.473 9.054 1.00 95.69 95 CYS A C 1
ATOM 753 O O . CYS A 1 95 ? -17.830 -2.296 8.338 1.00 95.69 95 CYS A O 1
ATOM 755 N N . LEU A 1 96 ? -18.702 -2.956 10.295 1.00 95.00 96 LEU A N 1
ATOM 756 C CA . LEU A 1 96 ? -17.398 -3.297 10.871 1.00 95.00 96 LEU A CA 1
ATOM 757 C C . LEU A 1 96 ? -16.773 -4.523 10.192 1.00 95.00 96 LEU A C 1
ATOM 759 O O . LEU A 1 96 ? -15.560 -4.542 9.999 1.00 95.00 96 LEU A O 1
ATOM 763 N N . HIS A 1 97 ? -17.574 -5.508 9.769 1.00 96.12 97 HIS A N 1
ATOM 764 C CA . HIS A 1 97 ? -17.080 -6.654 8.995 1.00 96.12 97 HIS A CA 1
ATOM 765 C C . HIS A 1 97 ? -16.610 -6.244 7.602 1.00 96.12 97 HIS A C 1
ATOM 767 O O . HIS A 1 97 ? -15.539 -6.671 7.173 1.00 96.12 97 HIS A O 1
ATOM 773 N N . LEU A 1 98 ? -17.364 -5.383 6.912 1.00 97.25 98 LEU A N 1
ATOM 774 C CA . LEU A 1 98 ? -16.931 -4.825 5.634 1.00 97.25 98 LEU A CA 1
ATOM 775 C C . LEU A 1 98 ? -15.622 -4.045 5.807 1.00 97.25 98 LEU A C 1
ATOM 777 O O . LEU A 1 98 ? -14.657 -4.322 5.099 1.00 97.25 98 LEU A O 1
ATOM 781 N N . GLY A 1 99 ? -15.553 -3.147 6.795 1.00 96.62 99 GLY A N 1
ATOM 782 C CA . GLY A 1 99 ? -14.332 -2.413 7.132 1.00 96.62 99 GLY A CA 1
ATOM 783 C C . GLY A 1 99 ? -13.151 -3.354 7.368 1.00 96.62 99 GLY A C 1
ATOM 784 O O . GLY A 1 99 ? -12.118 -3.241 6.713 1.00 96.62 99 GLY A O 1
ATOM 785 N N . PHE A 1 100 ? -13.344 -4.397 8.173 1.00 96.50 100 PHE A N 1
ATOM 786 C CA . PHE A 1 100 ? -12.328 -5.410 8.443 1.00 96.50 100 PHE A CA 1
ATOM 787 C C . PHE A 1 100 ? -11.837 -6.156 7.194 1.00 96.50 100 PHE A C 1
ATOM 789 O O . PHE A 1 100 ? -10.627 -6.255 6.978 1.00 96.50 100 PHE A O 1
ATOM 796 N N . VAL A 1 101 ? -12.745 -6.643 6.343 1.00 97.81 101 VAL A N 1
ATOM 797 C CA . VAL A 1 101 ? -12.384 -7.331 5.090 1.00 97.81 101 VAL A CA 1
ATOM 798 C C . VAL A 1 101 ? -11.624 -6.388 4.158 1.00 97.81 101 VAL A C 1
ATOM 800 O O . VAL A 1 101 ? -10.603 -6.768 3.583 1.00 97.81 101 VAL A O 1
ATOM 803 N N . THR A 1 102 ? -12.076 -5.139 4.042 1.00 97.94 102 THR A N 1
ATOM 804 C CA . THR A 1 102 ? -11.416 -4.133 3.198 1.00 97.94 102 THR A CA 1
ATOM 805 C C . THR A 1 102 ? -10.042 -3.747 3.738 1.00 97.94 102 THR A C 1
ATOM 807 O O . THR A 1 102 ? -9.113 -3.587 2.951 1.00 97.94 102 THR A O 1
ATOM 810 N N . ASN A 1 103 ? -9.864 -3.719 5.061 1.00 97.19 103 ASN A N 1
ATOM 811 C CA . ASN A 1 103 ? -8.572 -3.509 5.703 1.00 97.19 103 ASN A CA 1
ATOM 812 C C . ASN A 1 103 ? -7.584 -4.654 5.415 1.00 97.19 103 ASN A C 1
ATOM 814 O O . ASN A 1 103 ? -6.431 -4.393 5.078 1.00 97.19 103 ASN A O 1
ATOM 818 N N . ILE A 1 104 ? -8.032 -5.916 5.481 1.00 97.56 104 ILE A N 1
ATOM 819 C CA . ILE A 1 104 ? -7.206 -7.077 5.097 1.00 97.56 104 ILE A CA 1
ATOM 820 C C . ILE A 1 104 ? -6.826 -6.997 3.617 1.00 97.56 104 ILE A C 1
ATOM 822 O O . ILE A 1 104 ? -5.656 -7.159 3.273 1.00 97.56 104 ILE A O 1
ATOM 826 N N . GLY A 1 105 ? -7.796 -6.725 2.739 1.00 98.19 105 GLY A N 1
ATOM 827 C CA . GLY A 1 105 ? -7.542 -6.578 1.306 1.00 98.19 105 GLY A CA 1
ATOM 828 C C . GLY A 1 105 ? -6.529 -5.469 1.018 1.00 98.19 105 GLY A C 1
ATOM 829 O O . GLY A 1 105 ? -5.562 -5.687 0.292 1.00 98.19 105 GLY A O 1
ATOM 830 N N . ALA A 1 106 ? -6.694 -4.306 1.649 1.00 98.12 106 ALA A N 1
ATOM 831 C CA . ALA A 1 106 ? -5.763 -3.190 1.536 1.00 98.12 106 ALA A CA 1
ATOM 832 C C . ALA A 1 106 ? -4.349 -3.554 2.020 1.00 98.12 106 ALA A C 1
ATOM 834 O O . ALA A 1 106 ? -3.372 -3.212 1.351 1.00 98.12 106 ALA A O 1
ATOM 835 N N . MET A 1 107 ? -4.229 -4.296 3.125 1.00 97.81 107 MET A N 1
ATOM 836 C CA . MET A 1 107 ? -2.945 -4.784 3.635 1.00 97.81 107 MET A CA 1
ATOM 837 C C . MET A 1 107 ? -2.256 -5.712 2.629 1.00 97.81 107 MET A C 1
ATOM 839 O O . MET A 1 107 ? -1.088 -5.503 2.314 1.00 97.81 107 MET A O 1
ATOM 843 N N . LEU A 1 108 ? -2.970 -6.712 2.097 1.00 98.12 108 LEU A N 1
ATOM 844 C CA . LEU A 1 108 ? -2.415 -7.677 1.139 1.00 98.12 108 LEU A CA 1
ATOM 845 C C . LEU A 1 108 ? -1.957 -7.001 -0.158 1.00 98.12 108 LEU A C 1
ATOM 847 O O . LEU A 1 108 ? -0.874 -7.296 -0.660 1.00 98.12 108 LEU A O 1
ATOM 851 N N . LEU A 1 109 ? -2.753 -6.066 -0.679 1.00 98.44 109 LEU A N 1
ATOM 852 C CA . LEU A 1 109 ? -2.420 -5.321 -1.893 1.00 98.44 109 LEU A CA 1
ATOM 853 C C . LEU A 1 109 ? -1.235 -4.365 -1.679 1.00 98.44 109 LEU A C 1
ATOM 855 O O . LEU A 1 109 ? -0.354 -4.290 -2.534 1.00 98.44 109 LEU A O 1
ATOM 859 N N . THR A 1 110 ? -1.161 -3.690 -0.526 1.00 97.88 110 THR A N 1
ATOM 860 C CA . THR A 1 110 ? -0.002 -2.847 -0.174 1.00 97.88 110 THR A CA 1
ATOM 861 C C . THR A 1 110 ? 1.255 -3.701 0.015 1.00 97.88 110 THR A C 1
ATOM 863 O O . THR A 1 110 ? 2.317 -3.353 -0.492 1.00 97.88 110 THR A O 1
ATOM 866 N N . ALA A 1 111 ? 1.141 -4.859 0.673 1.00 97.69 111 ALA A N 1
ATOM 867 C CA . ALA A 1 111 ? 2.248 -5.797 0.846 1.00 97.69 111 ALA A CA 1
ATOM 868 C C . ALA A 1 111 ? 2.748 -6.364 -0.493 1.00 97.69 111 ALA A C 1
ATOM 870 O O . ALA A 1 111 ? 3.954 -6.520 -0.677 1.00 97.69 111 ALA A O 1
ATOM 871 N N . TYR A 1 112 ? 1.853 -6.619 -1.453 1.00 98.00 112 TYR A N 1
ATOM 872 C CA . TYR A 1 112 ? 2.262 -6.966 -2.814 1.00 98.00 112 TYR A CA 1
ATOM 873 C C . TYR A 1 112 ? 3.008 -5.808 -3.484 1.00 98.00 112 TYR A C 1
ATOM 875 O O . TYR A 1 112 ? 4.056 -6.030 -4.085 1.00 98.00 112 TYR A O 1
ATOM 883 N N . ALA A 1 113 ? 2.521 -4.569 -3.357 1.00 97.25 113 ALA A N 1
ATOM 884 C CA . ALA A 1 113 ? 3.216 -3.399 -3.894 1.00 97.25 113 ALA A CA 1
ATOM 885 C C . ALA A 1 113 ? 4.625 -3.232 -3.285 1.00 97.25 113 ALA A C 1
ATOM 887 O O . ALA A 1 113 ? 5.550 -2.855 -4.000 1.00 97.25 113 ALA A O 1
ATOM 888 N N . CYS A 1 114 ? 4.846 -3.610 -2.017 1.00 96.81 114 CYS A N 1
ATOM 889 C CA . CYS A 1 114 ? 6.188 -3.640 -1.415 1.00 96.81 114 CYS A CA 1
ATOM 890 C C . CYS A 1 114 ? 7.179 -4.555 -2.149 1.00 96.81 114 CYS A C 1
ATOM 892 O O . CYS A 1 114 ? 8.385 -4.349 -2.028 1.00 96.81 114 CYS A O 1
ATOM 894 N N . LEU A 1 115 ? 6.728 -5.544 -2.928 1.00 97.00 115 LEU A N 1
ATOM 895 C CA . LEU A 1 115 ? 7.634 -6.371 -3.731 1.00 97.00 115 LEU A CA 1
ATOM 896 C C . LEU A 1 115 ? 8.368 -5.547 -4.805 1.00 97.00 115 LEU A C 1
ATOM 898 O O . LEU A 1 115 ? 9.471 -5.923 -5.197 1.00 97.00 115 LEU A O 1
ATOM 902 N N . ALA A 1 116 ? 7.829 -4.385 -5.199 1.00 96.31 116 ALA A N 1
ATOM 903 C CA . ALA A 1 116 ? 8.475 -3.417 -6.093 1.00 96.31 116 ALA A CA 1
ATOM 904 C C . ALA A 1 116 ? 9.718 -2.734 -5.482 1.00 96.31 116 ALA A C 1
ATOM 906 O O . ALA A 1 116 ? 10.421 -1.990 -6.166 1.00 96.31 116 ALA A O 1
ATOM 907 N N . ILE A 1 117 ? 9.988 -2.953 -4.188 1.00 95.81 117 ILE A N 1
ATOM 908 C CA . ILE A 1 117 ? 11.221 -2.527 -3.503 1.00 95.81 117 ILE A CA 1
ATOM 909 C C . ILE A 1 117 ? 12.386 -3.463 -3.854 1.00 95.81 117 ILE A C 1
ATOM 911 O O . ILE A 1 117 ? 13.548 -3.066 -3.769 1.00 95.81 117 ILE A O 1
ATOM 915 N N . SER A 1 118 ? 12.087 -4.712 -4.223 1.00 96.12 118 SER A N 1
ATOM 916 C CA . SER A 1 118 ? 13.093 -5.739 -4.471 1.00 96.12 118 SER A CA 1
ATOM 917 C C . SER A 1 118 ? 13.974 -5.404 -5.672 1.00 96.12 118 SER A C 1
ATOM 919 O O . SER A 1 118 ? 13.486 -4.981 -6.717 1.00 96.12 118 SER A O 1
ATOM 921 N N . LEU A 1 119 ? 15.272 -5.686 -5.541 1.00 94.06 119 LEU A N 1
ATOM 922 C CA . LEU A 1 119 ? 16.237 -5.631 -6.642 1.00 94.06 119 LEU A CA 1
ATOM 923 C C . LEU A 1 119 ? 16.385 -6.983 -7.366 1.00 94.06 119 LEU A C 1
ATOM 925 O O . LEU A 1 119 ? 17.314 -7.186 -8.137 1.00 94.06 119 LEU A O 1
ATOM 929 N N . GLN A 1 120 ? 15.479 -7.934 -7.121 1.00 95.38 120 GLN A N 1
ATOM 930 C CA . GLN A 1 120 ? 15.419 -9.184 -7.876 1.00 95.38 120 GLN A CA 1
ATOM 931 C C . GLN A 1 120 ? 14.497 -9.030 -9.085 1.00 95.38 120 GLN A C 1
ATOM 933 O O . GLN A 1 120 ? 13.328 -8.673 -8.928 1.00 95.38 120 GLN A O 1
ATOM 938 N N . TYR A 1 121 ? 14.989 -9.386 -10.275 1.00 93.94 121 TYR A N 1
ATOM 939 C CA . TYR A 1 121 ? 14.260 -9.211 -11.537 1.00 93.94 121 TYR A CA 1
ATOM 940 C C . TYR A 1 121 ? 12.862 -9.833 -11.510 1.00 93.94 121 TYR A C 1
ATOM 942 O O . TYR A 1 121 ? 11.881 -9.203 -11.905 1.00 93.94 121 TYR A O 1
ATOM 950 N N . PHE A 1 122 ? 12.752 -11.065 -11.007 1.00 95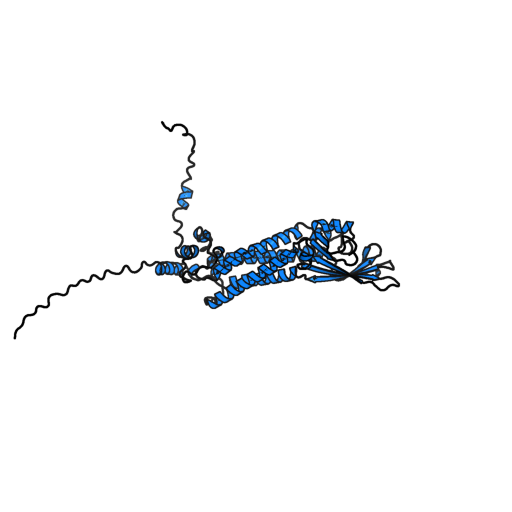.56 122 PHE A N 1
ATOM 951 C CA . PHE A 1 122 ? 11.478 -11.778 -10.946 1.00 95.56 122 PHE A CA 1
ATOM 952 C C . PHE A 1 122 ? 10.430 -11.034 -10.108 1.00 95.56 122 PHE A C 1
ATOM 954 O O . PHE A 1 122 ? 9.284 -10.907 -10.529 1.00 95.56 122 PHE A O 1
ATOM 961 N N . LEU A 1 123 ? 10.816 -10.516 -8.940 1.00 96.56 123 LEU A N 1
ATOM 962 C CA . LEU A 1 123 ? 9.895 -9.796 -8.060 1.00 96.56 123 LEU A CA 1
ATOM 963 C C . LEU A 1 123 ? 9.535 -8.428 -8.646 1.00 96.56 123 LEU A C 1
ATOM 965 O O . LEU A 1 123 ? 8.356 -8.086 -8.732 1.00 96.56 123 LEU A O 1
ATOM 969 N N . LEU A 1 124 ? 10.541 -7.690 -9.115 1.00 96.00 124 LEU A N 1
ATOM 970 C CA . LEU A 1 124 ? 10.371 -6.351 -9.664 1.00 96.00 124 LEU A CA 1
ATOM 971 C C . LEU A 1 124 ? 9.515 -6.348 -10.938 1.00 96.00 124 LEU A C 1
ATOM 973 O O . LEU A 1 124 ? 8.613 -5.530 -11.063 1.00 96.00 124 LEU A O 1
ATOM 977 N N . SER A 1 125 ? 9.735 -7.292 -11.857 1.00 95.69 125 SER A N 1
ATOM 978 C CA . SER A 1 125 ? 8.951 -7.399 -13.100 1.00 95.69 125 SER A CA 1
ATOM 979 C C . SER A 1 125 ? 7.482 -7.762 -12.863 1.00 95.69 125 SER A C 1
ATOM 981 O O . SER A 1 125 ? 6.611 -7.370 -13.638 1.00 95.69 125 SER A O 1
ATOM 983 N N . LYS A 1 126 ? 7.172 -8.495 -11.785 1.00 96.69 126 LYS A N 1
ATOM 984 C CA . LYS A 1 126 ? 5.794 -8.868 -11.424 1.00 96.69 126 LYS A CA 1
ATOM 985 C C . LYS A 1 126 ? 5.073 -7.796 -10.621 1.00 96.69 126 LYS A C 1
ATOM 987 O O . LYS A 1 126 ? 3.858 -7.651 -10.761 1.00 96.69 126 LYS A O 1
ATOM 992 N N . ALA A 1 127 ? 5.799 -7.067 -9.784 1.00 97.38 127 ALA A N 1
ATOM 993 C CA . ALA A 1 127 ? 5.252 -6.033 -8.917 1.00 97.38 127 ALA A CA 1
ATOM 994 C C . ALA A 1 127 ? 5.574 -4.615 -9.400 1.00 97.38 127 ALA A C 1
ATOM 996 O O . ALA A 1 127 ? 5.481 -3.679 -8.616 1.00 97.38 127 ALA A O 1
ATOM 997 N N . SER A 1 128 ? 5.942 -4.439 -10.670 1.00 96.56 128 SER A N 1
ATOM 998 C CA . SER A 1 128 ? 6.377 -3.142 -11.183 1.00 96.56 128 SER A CA 1
ATOM 999 C C . SER A 1 128 ? 5.297 -2.070 -11.013 1.00 96.56 128 SER A C 1
ATOM 1001 O O . SER A 1 128 ? 4.093 -2.350 -11.047 1.00 96.56 128 SER A O 1
ATOM 1003 N N . MET A 1 129 ? 5.732 -0.830 -10.820 1.00 95.44 129 MET A N 1
ATOM 1004 C CA . MET A 1 129 ? 4.860 0.338 -10.759 1.00 95.44 129 MET A CA 1
ATOM 1005 C C . MET A 1 129 ? 4.366 0.686 -12.157 1.00 95.44 129 MET A C 1
ATOM 1007 O O . MET A 1 129 ? 3.163 0.810 -12.382 1.00 95.44 129 MET A O 1
ATOM 1011 N N . GLU A 1 130 ? 5.273 0.729 -13.125 1.00 94.00 130 GLU A N 1
ATOM 1012 C CA . GLU A 1 130 ? 4.945 0.828 -14.540 1.00 94.00 130 GLU A CA 1
ATOM 1013 C C . GLU A 1 130 ? 5.782 -0.152 -15.358 1.00 94.00 130 GLU A C 1
ATOM 1015 O O . GLU A 1 130 ? 6.721 -0.799 -14.879 1.00 94.00 130 GLU A O 1
ATOM 1020 N N . THR A 1 131 ? 5.365 -0.330 -16.601 1.00 93.62 131 THR A N 1
ATOM 1021 C CA . THR A 1 131 ? 6.067 -1.121 -17.598 1.00 93.62 131 THR A CA 1
ATOM 1022 C C . THR A 1 131 ? 6.171 -0.287 -18.860 1.00 93.62 131 THR A C 1
ATOM 1024 O O . THR A 1 131 ? 5.149 0.106 -19.418 1.00 93.62 131 THR A O 1
ATOM 1027 N N . MET A 1 132 ? 7.390 -0.046 -19.322 1.00 91.00 132 MET A N 1
ATOM 1028 C CA . MET A 1 132 ? 7.649 0.580 -20.610 1.00 91.00 132 MET A CA 1
ATOM 1029 C C . MET A 1 132 ? 8.002 -0.504 -21.619 1.00 91.00 132 MET A C 1
ATOM 1031 O O . MET A 1 132 ? 8.949 -1.269 -21.427 1.00 91.00 132 MET A O 1
ATOM 1035 N N . VAL A 1 133 ? 7.241 -0.566 -22.705 1.00 91.69 133 VAL A N 1
ATOM 1036 C CA . VAL A 1 133 ? 7.563 -1.400 -23.860 1.00 91.69 133 VAL A CA 1
ATOM 1037 C C . VAL A 1 133 ? 8.214 -0.506 -24.901 1.00 91.69 133 VAL A C 1
ATOM 1039 O O . VAL A 1 133 ? 7.597 0.423 -25.419 1.00 91.69 133 VAL A O 1
ATOM 1042 N N . ARG A 1 134 ? 9.477 -0.793 -25.200 1.00 88.12 134 ARG A N 1
ATOM 1043 C CA . ARG A 1 134 ? 10.247 -0.141 -26.252 1.00 88.12 134 ARG A CA 1
ATOM 1044 C C . ARG A 1 134 ? 10.249 -1.040 -27.475 1.00 88.12 134 ARG A C 1
ATOM 1046 O O . ARG A 1 134 ? 10.706 -2.177 -27.395 1.00 88.12 134 ARG A O 1
ATOM 1053 N N . THR A 1 135 ? 9.790 -0.518 -28.603 1.00 89.12 135 THR A N 1
ATOM 1054 C CA . THR A 1 135 ? 9.925 -1.184 -29.903 1.00 89.12 135 THR A CA 1
ATOM 1055 C C . THR A 1 135 ? 10.907 -0.394 -30.750 1.00 89.12 135 THR A C 1
ATOM 1057 O O . THR A 1 135 ? 10.625 0.741 -31.124 1.00 89.12 135 THR A O 1
ATOM 1060 N N . GLU A 1 136 ? 12.068 -0.973 -31.028 1.00 86.69 136 GLU A N 1
ATOM 1061 C CA . GLU A 1 136 ? 13.092 -0.383 -31.886 1.00 86.69 136 GLU A CA 1
ATOM 1062 C C . GLU A 1 136 ? 13.013 -1.013 -33.269 1.00 86.69 136 GLU A C 1
ATOM 1064 O O . GLU A 1 136 ? 12.982 -2.231 -33.412 1.00 86.69 136 GLU A O 1
ATOM 1069 N N . THR A 1 137 ? 12.956 -0.168 -34.291 1.00 87.62 137 THR A N 1
ATOM 1070 C CA . THR A 1 137 ? 12.945 -0.567 -35.695 1.00 87.62 137 THR A CA 1
ATOM 1071 C C . THR A 1 137 ? 14.106 0.125 -36.392 1.00 87.62 137 THR A C 1
ATOM 1073 O O . THR A 1 137 ? 14.174 1.355 -36.404 1.00 87.62 137 THR A O 1
ATOM 1076 N N . ILE A 1 138 ? 15.025 -0.655 -36.957 1.00 84.81 138 ILE A N 1
ATOM 1077 C CA . ILE A 1 138 ? 16.109 -0.116 -37.784 1.00 84.81 138 ILE A CA 1
ATOM 1078 C C . ILE A 1 138 ? 15.539 0.140 -39.175 1.00 84.81 138 ILE A C 1
ATOM 1080 O O . ILE A 1 138 ? 15.013 -0.785 -39.796 1.00 84.81 138 ILE A O 1
ATOM 1084 N N . VAL A 1 139 ? 15.620 1.382 -39.650 1.00 82.44 139 VAL A N 1
ATOM 1085 C CA . VAL A 1 139 ? 15.191 1.748 -41.002 1.00 82.44 139 VAL A CA 1
ATOM 1086 C C . VAL A 1 139 ? 16.431 2.084 -41.825 1.00 82.44 139 VAL A C 1
ATOM 1088 O O . VAL A 1 139 ? 17.178 3.006 -41.494 1.00 82.44 139 VAL A O 1
ATOM 1091 N N . GLY A 1 140 ? 16.661 1.297 -42.877 1.00 81.56 140 GLY A N 1
ATOM 1092 C CA . GLY A 1 140 ? 17.732 1.471 -43.857 1.00 81.56 140 GLY A CA 1
ATOM 1093 C C . GLY A 1 140 ? 17.219 1.200 -45.274 1.00 81.56 140 GLY A C 1
ATOM 1094 O O . GLY A 1 140 ? 16.096 0.727 -45.439 1.00 81.56 140 GLY A O 1
ATOM 1095 N N . ASN A 1 141 ? 18.029 1.525 -46.286 1.00 66.38 141 ASN A N 1
ATOM 1096 C CA . ASN A 1 141 ? 17.565 1.621 -47.675 1.00 66.38 141 ASN A CA 1
ATOM 1097 C C . ASN A 1 141 ? 17.065 0.310 -48.313 1.00 66.38 141 ASN A C 1
ATOM 1099 O O . ASN A 1 141 ? 16.241 0.418 -49.211 1.00 66.38 141 ASN A O 1
ATOM 1103 N N . ASP A 1 142 ? 17.489 -0.886 -47.876 1.00 62.56 142 ASP A N 1
ATOM 1104 C CA . ASP A 1 142 ? 17.202 -2.124 -48.636 1.00 62.56 142 ASP A CA 1
ATOM 1105 C C . ASP A 1 142 ? 16.923 -3.402 -47.810 1.00 62.56 142 ASP A C 1
ATOM 1107 O O . ASP A 1 142 ? 16.669 -4.451 -48.399 1.00 62.56 142 ASP A O 1
ATOM 1111 N N . ASP A 1 143 ? 16.894 -3.351 -46.473 1.00 57.38 143 ASP A N 1
ATOM 1112 C CA . ASP A 1 143 ? 16.689 -4.549 -45.640 1.00 57.38 143 ASP A CA 1
ATOM 1113 C C . ASP A 1 143 ? 15.383 -4.520 -44.837 1.00 57.38 143 ASP A C 1
ATOM 1115 O O . ASP A 1 143 ? 14.916 -3.478 -44.370 1.00 57.38 143 ASP A O 1
ATOM 1119 N N . ALA A 1 144 ? 14.794 -5.706 -44.652 1.00 60.47 144 ALA A N 1
ATOM 1120 C CA . ALA A 1 144 ? 13.602 -5.903 -43.841 1.00 60.47 144 ALA A CA 1
ATOM 1121 C C . ALA A 1 144 ? 13.822 -5.359 -42.421 1.00 60.47 144 ALA A C 1
ATOM 1123 O O . ALA A 1 144 ? 14.695 -5.817 -41.679 1.00 60.47 144 ALA A O 1
ATOM 1124 N N . ALA A 1 145 ? 12.990 -4.390 -42.045 1.00 65.94 145 ALA A N 1
ATOM 1125 C CA . ALA A 1 145 ? 12.990 -3.763 -40.737 1.00 65.94 145 ALA A CA 1
ATOM 1126 C C . ALA A 1 145 ? 12.902 -4.825 -39.626 1.00 65.94 145 ALA A C 1
ATOM 1128 O O . ALA A 1 145 ? 11.847 -5.415 -39.384 1.00 65.94 145 ALA A O 1
ATOM 1129 N N . THR A 1 146 ? 14.021 -5.084 -38.948 1.00 74.25 146 THR A N 1
ATOM 1130 C CA . THR A 1 146 ? 14.041 -5.997 -37.803 1.00 74.25 146 THR A CA 1
ATOM 1131 C C . THR A 1 146 ? 13.595 -5.216 -36.576 1.00 74.25 146 THR A C 1
ATOM 1133 O O . THR A 1 146 ? 14.271 -4.278 -36.151 1.00 74.25 146 THR A O 1
ATOM 1136 N N . ALA A 1 147 ? 12.433 -5.579 -36.034 1.00 81.12 147 ALA A N 1
ATOM 1137 C CA . ALA A 1 147 ? 11.910 -4.985 -34.815 1.00 81.12 147 ALA A CA 1
ATOM 1138 C C . ALA A 1 147 ? 12.459 -5.730 -33.592 1.00 81.12 147 ALA A C 1
ATOM 1140 O O . ALA A 1 147 ? 12.266 -6.941 -33.464 1.00 81.12 147 ALA A O 1
ATOM 1141 N N . SER A 1 148 ? 13.116 -5.015 -32.681 1.00 84.88 148 SER A N 1
ATOM 1142 C CA . SER A 1 148 ? 13.482 -5.534 -31.364 1.00 84.88 148 SER A CA 1
ATOM 1143 C C . SER A 1 148 ? 12.549 -4.941 -30.309 1.00 84.88 148 SER A C 1
ATOM 1145 O O . SER A 1 148 ? 12.230 -3.750 -30.324 1.00 84.88 148 SER A O 1
ATOM 1147 N N . VAL A 1 149 ? 12.067 -5.789 -29.401 1.00 87.88 149 VAL A N 1
ATOM 1148 C CA . VAL A 1 149 ? 11.198 -5.369 -28.297 1.00 87.88 149 VAL A CA 1
ATOM 1149 C C . VAL A 1 149 ? 11.972 -5.513 -26.999 1.00 87.88 149 VAL A C 1
ATOM 1151 O O . VAL A 1 149 ? 12.443 -6.601 -26.673 1.00 87.88 149 VAL A O 1
ATOM 1154 N N . VAL A 1 150 ? 12.092 -4.413 -26.263 1.00 88.25 150 VAL A N 1
ATOM 1155 C CA . VAL A 1 150 ? 12.715 -4.361 -24.939 1.00 88.25 150 VAL A CA 1
ATOM 1156 C C . VAL A 1 150 ? 11.648 -3.960 -23.938 1.00 88.25 150 VAL A C 1
ATOM 1158 O O . VAL A 1 150 ? 10.907 -3.004 -24.166 1.00 88.25 150 VAL A O 1
ATOM 1161 N N . THR A 1 151 ? 11.564 -4.687 -22.828 1.00 90.50 151 THR A N 1
ATOM 1162 C CA . THR A 1 151 ? 10.624 -4.350 -21.754 1.00 90.50 151 THR A CA 1
ATOM 1163 C C . THR A 1 151 ? 11.388 -3.856 -20.541 1.00 90.50 151 THR A C 1
ATOM 1165 O O . THR A 1 151 ? 12.352 -4.485 -20.101 1.00 90.50 151 THR A O 1
ATOM 1168 N N . ILE A 1 152 ? 10.946 -2.722 -20.009 1.00 90.00 152 ILE A N 1
ATOM 1169 C CA . ILE A 1 152 ? 11.499 -2.094 -18.818 1.00 90.00 152 ILE A CA 1
ATOM 1170 C C . ILE A 1 152 ? 10.421 -2.055 -17.744 1.00 90.00 152 ILE A C 1
ATOM 1172 O O . ILE A 1 152 ? 9.289 -1.648 -17.995 1.00 90.00 152 ILE A O 1
ATOM 1176 N N . TYR A 1 153 ? 10.779 -2.475 -16.540 1.00 93.62 153 TYR A N 1
ATOM 1177 C CA . TYR A 1 153 ? 9.906 -2.522 -15.377 1.00 93.62 153 TYR A CA 1
ATOM 1178 C C . TYR A 1 153 ? 10.441 -1.563 -14.321 1.00 93.62 153 TYR A C 1
ATOM 1180 O O . TYR A 1 153 ? 11.562 -1.733 -13.846 1.00 93.62 153 TYR A O 1
ATOM 1188 N N . THR A 1 154 ? 9.649 -0.570 -13.933 1.00 92.44 154 THR A N 1
ATOM 1189 C CA . THR A 1 154 ? 10.035 0.400 -12.900 1.00 92.44 154 THR A CA 1
ATOM 1190 C C . THR A 1 154 ? 9.538 -0.058 -11.531 1.00 92.44 154 THR A C 1
ATOM 1192 O O . THR A 1 154 ? 8.425 -0.570 -11.406 1.00 92.44 154 THR A O 1
ATOM 1195 N N . GLY A 1 155 ? 10.340 0.111 -10.482 1.00 93.81 155 GLY A N 1
ATOM 1196 C CA . GLY A 1 155 ? 9.905 -0.090 -9.097 1.00 93.81 155 GLY A CA 1
ATOM 1197 C C . GLY A 1 155 ? 10.221 1.102 -8.216 1.00 93.81 155 GLY A C 1
ATOM 1198 O O . GLY A 1 155 ? 10.400 2.215 -8.693 1.00 93.81 155 GLY A O 1
ATOM 1199 N N . PHE A 1 156 ? 10.290 0.868 -6.907 1.00 92.50 156 PHE A N 1
ATOM 1200 C CA . PHE A 1 156 ? 10.593 1.933 -5.949 1.00 92.50 156 PHE A CA 1
ATOM 1201 C C . PHE A 1 156 ? 12.088 2.195 -5.796 1.00 92.50 156 PHE A C 1
ATOM 1203 O O . PHE A 1 156 ? 12.476 3.327 -5.530 1.00 92.50 156 PHE A O 1
ATOM 1210 N N . ARG A 1 157 ? 12.926 1.162 -5.959 1.00 92.00 157 ARG A N 1
ATOM 1211 C CA . ARG A 1 157 ? 14.383 1.261 -5.761 1.00 92.00 157 ARG A CA 1
ATOM 1212 C C . ARG A 1 157 ? 15.217 1.106 -7.021 1.00 92.00 157 ARG A C 1
ATOM 1214 O O . ARG A 1 157 ? 16.423 1.327 -6.958 1.00 92.00 157 ARG A O 1
ATOM 1221 N N . GLY A 1 158 ? 14.620 0.704 -8.131 1.00 91.06 158 GLY A N 1
ATOM 1222 C CA . GLY A 1 158 ? 15.369 0.458 -9.347 1.00 91.06 158 GLY A CA 1
ATOM 1223 C C . GLY A 1 158 ? 14.489 0.046 -10.507 1.00 91.06 158 GLY A C 1
ATOM 1224 O O . GLY A 1 158 ? 13.257 0.093 -10.442 1.00 91.06 158 GLY A O 1
ATOM 1225 N N . VAL A 1 159 ? 15.162 -0.371 -11.568 1.00 90.62 159 VAL A N 1
ATOM 1226 C CA . VAL A 1 159 ? 14.567 -0.689 -12.856 1.00 90.62 159 VAL A CA 1
ATOM 1227 C C . VAL A 1 159 ? 15.060 -2.053 -13.315 1.00 90.62 159 VAL A C 1
ATOM 1229 O O . VAL A 1 159 ? 16.261 -2.315 -13.340 1.00 90.62 159 VAL A O 1
ATOM 1232 N N . ALA A 1 160 ? 14.128 -2.926 -13.681 1.00 91.81 160 ALA A N 1
ATOM 1233 C CA . ALA A 1 160 ? 14.413 -4.204 -14.317 1.00 91.81 160 ALA A CA 1
ATOM 1234 C C . ALA A 1 160 ? 14.331 -4.057 -15.836 1.00 91.81 160 ALA A C 1
ATOM 1236 O O . ALA A 1 160 ? 13.427 -3.395 -16.345 1.00 91.81 160 ALA A O 1
ATOM 1237 N N . MET A 1 161 ? 15.238 -4.703 -16.563 1.00 88.69 161 MET A N 1
ATOM 1238 C CA . MET A 1 161 ? 15.257 -4.677 -18.025 1.00 88.69 161 MET A CA 1
ATOM 1239 C C . MET A 1 161 ? 15.413 -6.083 -18.590 1.00 88.69 161 MET A C 1
ATOM 1241 O O . MET A 1 161 ? 16.180 -6.900 -18.075 1.00 88.69 161 MET A O 1
ATOM 1245 N N . ASP A 1 162 ? 14.687 -6.342 -19.673 1.00 87.25 162 ASP A N 1
ATOM 1246 C CA . ASP A 1 162 ? 14.811 -7.560 -20.467 1.00 87.25 162 ASP A CA 1
ATOM 1247 C C . ASP A 1 162 ? 15.008 -7.183 -21.930 1.00 87.25 162 ASP A C 1
ATOM 1249 O O . ASP A 1 162 ? 14.074 -6.734 -22.605 1.00 87.25 162 ASP A O 1
ATOM 1253 N N . ASN A 1 163 ? 16.253 -7.310 -22.392 1.00 83.62 163 ASN A N 1
ATOM 1254 C CA . ASN A 1 163 ? 16.638 -7.031 -23.763 1.00 83.62 163 ASN A CA 1
ATOM 1255 C C . ASN A 1 163 ? 17.097 -8.327 -24.456 1.00 83.62 163 ASN A C 1
ATOM 1257 O O . ASN A 1 163 ? 18.266 -8.715 -24.358 1.00 83.62 163 ASN A O 1
ATOM 1261 N N . PRO A 1 164 ? 16.215 -8.981 -25.231 1.00 78.19 164 PRO A N 1
ATOM 1262 C CA . PRO A 1 164 ? 16.556 -10.222 -25.915 1.00 78.19 164 PRO A CA 1
ATOM 1263 C C . PRO A 1 164 ? 17.678 -10.051 -26.952 1.00 78.19 164 PRO A C 1
ATOM 1265 O O . PRO A 1 164 ? 18.411 -11.007 -27.196 1.00 78.19 164 PRO A O 1
ATOM 1268 N N . ALA A 1 165 ? 17.866 -8.854 -27.522 1.00 70.50 165 ALA A N 1
ATOM 1269 C CA . ALA A 1 165 ? 18.940 -8.585 -28.484 1.00 70.50 165 ALA A CA 1
ATOM 1270 C C . ALA A 1 165 ? 20.333 -8.584 -27.832 1.00 70.50 165 ALA A C 1
ATOM 1272 O O . ALA A 1 165 ? 21.333 -8.839 -28.497 1.00 70.50 165 ALA A O 1
ATOM 1273 N N . LEU A 1 166 ? 20.392 -8.348 -26.522 1.00 71.12 166 LEU A N 1
ATOM 1274 C CA . LEU A 1 166 ? 21.614 -8.395 -25.728 1.00 71.12 166 LEU A CA 1
ATOM 1275 C C . LEU A 1 166 ? 21.732 -9.700 -24.931 1.00 71.12 166 LEU A C 1
ATOM 1277 O O . LEU A 1 166 ? 22.593 -9.809 -24.070 1.00 71.12 166 LEU A O 1
ATOM 1281 N N . ALA A 1 167 ? 20.911 -10.722 -25.195 1.00 69.06 167 ALA A N 1
ATOM 1282 C CA . ALA A 1 167 ? 20.886 -11.947 -24.386 1.00 69.06 167 ALA A CA 1
ATOM 1283 C C . ALA A 1 167 ? 22.237 -12.687 -24.283 1.00 69.06 167 ALA A C 1
ATOM 1285 O O . ALA A 1 167 ? 22.400 -13.518 -23.390 1.00 69.06 167 ALA A O 1
ATOM 1286 N N . ALA A 1 168 ? 23.182 -12.400 -25.186 1.00 69.44 168 ALA A N 1
ATOM 1287 C CA . ALA A 1 168 ? 24.546 -12.926 -25.171 1.00 69.44 168 ALA A CA 1
ATOM 1288 C C . ALA A 1 168 ? 25.520 -12.132 -24.274 1.00 69.44 168 ALA A C 1
ATOM 1290 O O . ALA A 1 168 ? 26.615 -12.617 -23.999 1.00 69.44 168 ALA A O 1
ATOM 1291 N N . THR A 1 169 ? 25.154 -10.930 -23.820 1.00 68.19 169 THR A N 1
ATOM 1292 C CA . THR A 1 169 ? 25.945 -10.120 -22.887 1.00 68.19 169 THR A CA 1
ATOM 1293 C C . THR A 1 169 ? 25.382 -10.243 -21.472 1.00 68.19 169 THR A C 1
ATOM 1295 O O . THR A 1 169 ? 24.174 -10.377 -21.275 1.00 68.19 169 THR A O 1
ATOM 1298 N N . GLU A 1 170 ? 26.245 -10.131 -20.457 1.00 65.25 170 GLU A N 1
ATOM 1299 C CA . GLU A 1 170 ? 25.829 -10.112 -19.038 1.00 65.25 170 GLU A CA 1
ATOM 1300 C C . GLU A 1 170 ? 24.802 -9.006 -18.727 1.00 65.25 170 GLU A C 1
ATOM 1302 O O . GLU A 1 170 ? 24.102 -9.057 -17.722 1.00 65.25 170 GLU A O 1
ATOM 1307 N N . THR A 1 171 ? 24.696 -8.006 -19.604 1.00 63.84 171 THR A N 1
ATOM 1308 C CA . THR A 1 171 ? 23.786 -6.866 -19.487 1.00 63.84 171 THR A CA 1
ATOM 1309 C C . THR A 1 171 ? 22.412 -7.073 -20.116 1.00 63.84 171 THR A C 1
ATOM 1311 O O . THR A 1 171 ? 21.546 -6.224 -19.932 1.00 63.84 171 THR A O 1
ATOM 1314 N N . GLY A 1 172 ? 22.189 -8.133 -20.897 1.00 62.41 172 GLY A N 1
ATOM 1315 C CA . GLY A 1 172 ? 20.982 -8.204 -21.723 1.00 62.41 172 GLY A CA 1
ATOM 1316 C C . GLY A 1 172 ? 19.800 -8.939 -21.123 1.00 62.41 172 GLY A C 1
ATOM 1317 O O . GLY A 1 172 ? 18.661 -8.623 -21.459 1.00 62.41 172 GLY A O 1
ATOM 1318 N N . ARG A 1 173 ? 20.031 -9.905 -20.231 1.00 72.56 173 ARG A N 1
ATOM 1319 C CA . ARG A 1 173 ? 18.951 -10.721 -19.670 1.00 72.56 173 ARG A CA 1
ATOM 1320 C C . ARG A 1 173 ? 18.722 -10.435 -18.204 1.00 72.56 173 ARG A C 1
ATOM 1322 O O . ARG A 1 173 ? 19.598 -10.668 -17.381 1.00 72.56 173 ARG A O 1
ATOM 1329 N N . GLN A 1 174 ? 17.486 -10.044 -17.903 1.00 85.44 174 GLN A N 1
ATOM 1330 C CA . GLN A 1 174 ? 16.952 -10.001 -16.545 1.00 85.44 174 GLN A CA 1
ATOM 1331 C C . GLN A 1 174 ? 17.808 -9.181 -15.577 1.00 85.44 174 GLN A C 1
ATOM 1333 O O . GLN A 1 174 ? 17.990 -9.554 -14.416 1.00 85.44 174 GLN A O 1
ATOM 1338 N N . ILE A 1 175 ? 18.350 -8.065 -16.060 1.00 88.50 175 ILE A N 1
ATOM 1339 C CA . ILE A 1 175 ? 19.155 -7.187 -15.221 1.00 88.50 175 ILE A CA 1
ATOM 1340 C C . ILE A 1 175 ? 18.247 -6.326 -14.356 1.00 88.50 175 ILE A C 1
ATOM 1342 O O . ILE A 1 175 ? 17.147 -5.947 -14.764 1.00 88.50 175 ILE A O 1
ATOM 1346 N N . VAL A 1 176 ? 18.726 -6.002 -13.161 1.00 90.38 176 VAL A N 1
ATOM 1347 C CA . VAL A 1 176 ? 18.119 -4.990 -12.303 1.00 90.38 176 VAL A CA 1
ATOM 1348 C C . VAL A 1 176 ? 19.182 -3.979 -11.950 1.00 90.38 176 VAL A C 1
ATOM 1350 O O . VAL A 1 176 ? 20.253 -4.347 -11.475 1.00 90.38 176 VAL A O 1
ATOM 1353 N N . VAL A 1 177 ? 18.873 -2.714 -12.186 1.00 89.00 177 VAL A N 1
ATOM 1354 C CA . VAL A 1 177 ? 19.755 -1.591 -11.891 1.00 89.00 177 VAL A CA 1
ATOM 1355 C C . VAL A 1 177 ? 19.093 -0.786 -10.787 1.00 89.00 177 VAL A C 1
ATOM 1357 O O . VAL A 1 177 ? 17.940 -0.369 -10.928 1.00 89.00 177 VAL A O 1
ATOM 1360 N N . ALA A 1 178 ? 19.784 -0.612 -9.664 1.00 90.44 178 ALA A N 1
ATOM 1361 C CA . ALA A 1 178 ? 19.308 0.266 -8.605 1.00 90.44 178 ALA A CA 1
ATOM 1362 C C . ALA A 1 178 ? 19.309 1.718 -9.100 1.00 90.44 178 ALA A C 1
ATOM 1364 O O . ALA A 1 178 ? 20.143 2.092 -9.921 1.00 90.44 178 ALA A O 1
ATOM 1365 N N . TYR A 1 179 ? 18.395 2.545 -8.588 1.00 87.44 179 TYR A N 1
ATOM 1366 C CA . TYR A 1 179 ? 18.357 3.957 -8.965 1.00 87.44 179 TYR A CA 1
ATOM 1367 C C . TYR A 1 179 ? 19.660 4.686 -8.602 1.00 87.44 179 TYR A C 1
ATOM 1369 O O . TYR A 1 179 ? 20.095 5.544 -9.360 1.00 87.44 179 TYR A O 1
ATOM 1377 N N . ASP A 1 180 ? 20.316 4.283 -7.512 1.00 85.88 180 ASP A N 1
ATOM 1378 C CA . ASP A 1 180 ? 21.595 4.851 -7.066 1.00 85.88 180 ASP A CA 1
ATOM 1379 C C . ASP A 1 180 ? 22.721 4.646 -8.107 1.00 85.88 180 ASP A C 1
ATOM 1381 O O . ASP A 1 180 ? 23.554 5.528 -8.298 1.00 85.88 180 ASP A O 1
ATOM 1385 N N . ASP A 1 181 ? 22.690 3.528 -8.842 1.00 85.94 181 ASP A N 1
ATOM 1386 C CA . ASP A 1 181 ? 23.691 3.165 -9.861 1.00 85.94 181 ASP A CA 1
ATOM 1387 C C . ASP A 1 181 ? 23.255 3.559 -11.284 1.00 85.94 181 ASP A C 1
ATOM 1389 O O . ASP A 1 181 ? 23.969 3.346 -12.265 1.00 85.94 181 ASP A O 1
ATOM 1393 N N . PHE A 1 182 ? 22.051 4.114 -11.424 1.00 78.81 182 PHE A N 1
ATOM 1394 C CA . PHE A 1 182 ? 21.375 4.273 -12.710 1.00 78.81 182 PHE A CA 1
ATOM 1395 C C . PHE A 1 182 ? 22.094 5.264 -13.629 1.00 78.81 182 PHE A C 1
ATOM 1397 O O . PHE A 1 182 ? 22.225 5.015 -14.827 1.00 78.81 182 PHE A O 1
ATOM 1404 N N . CYS A 1 183 ? 22.632 6.343 -13.054 1.00 78.50 183 CYS A N 1
ATOM 1405 C CA . CYS A 1 183 ? 23.388 7.378 -13.761 1.00 78.50 183 CYS A CA 1
ATOM 1406 C C . CYS A 1 183 ? 24.706 6.837 -14.334 1.00 78.50 183 CYS A C 1
ATOM 1408 O O . CYS A 1 183 ? 25.054 7.087 -15.487 1.00 78.50 183 CYS A O 1
ATOM 1410 N N . GLU A 1 184 ? 25.443 6.084 -13.516 1.00 82.25 184 GLU A N 1
ATOM 1411 C CA . GLU A 1 184 ? 26.729 5.496 -13.896 1.00 82.25 184 GLU A CA 1
ATOM 1412 C C . GLU A 1 184 ? 26.534 4.392 -14.939 1.00 82.25 184 GLU A C 1
ATOM 1414 O O . GLU A 1 184 ? 27.270 4.303 -15.929 1.00 82.25 184 GLU A O 1
ATOM 1419 N N . PHE A 1 185 ? 25.490 3.582 -14.757 1.00 77.94 185 PHE A N 1
ATOM 1420 C CA . PHE A 1 185 ? 25.128 2.537 -15.700 1.00 77.94 185 PHE A CA 1
ATOM 1421 C C . PHE A 1 185 ? 24.745 3.131 -17.064 1.00 77.94 185 PHE A C 1
ATOM 1423 O O . PHE A 1 185 ? 25.172 2.607 -18.097 1.00 77.94 185 PHE A O 1
ATOM 1430 N N . ALA A 1 186 ? 24.023 4.259 -17.084 1.00 75.00 186 ALA A N 1
ATOM 1431 C CA . ALA A 1 186 ? 23.647 4.943 -18.318 1.00 75.00 186 ALA A CA 1
ATOM 1432 C C . ALA A 1 186 ? 24.854 5.417 -19.135 1.00 75.00 186 ALA A C 1
ATOM 1434 O O . ALA A 1 186 ? 24.912 5.122 -20.330 1.00 75.00 186 ALA A O 1
ATOM 1435 N N . ALA A 1 187 ? 25.834 6.049 -18.483 1.00 74.00 187 ALA A N 1
ATOM 1436 C CA . ALA A 1 187 ? 27.027 6.590 -19.135 1.00 74.00 187 ALA A CA 1
ATOM 1437 C C . ALA A 1 187 ? 27.992 5.513 -19.665 1.00 74.00 187 ALA A C 1
ATOM 1439 O O . ALA A 1 187 ? 28.724 5.742 -20.623 1.00 74.00 187 ALA A O 1
ATOM 1440 N N . THR A 1 188 ? 28.034 4.336 -19.035 1.00 73.44 188 THR A N 1
ATOM 1441 C CA . THR A 1 188 ? 29.056 3.315 -19.335 1.00 73.44 188 THR A CA 1
ATOM 1442 C C . THR A 1 188 ? 28.551 2.169 -20.204 1.00 73.44 188 THR A C 1
ATOM 1444 O O . THR A 1 188 ? 29.348 1.526 -20.888 1.00 73.44 188 THR A O 1
ATOM 1447 N N . ARG A 1 189 ? 27.243 1.874 -20.179 1.00 71.00 189 ARG A N 1
ATOM 1448 C CA . ARG A 1 189 ? 26.669 0.673 -20.815 1.00 71.00 189 ARG A CA 1
ATOM 1449 C C . ARG A 1 189 ? 25.609 0.968 -21.878 1.00 71.00 189 ARG A C 1
ATOM 1451 O O . ARG A 1 189 ? 24.956 0.038 -22.349 1.00 71.00 189 ARG A O 1
ATOM 1458 N N . GLY A 1 190 ? 25.476 2.232 -22.288 1.00 64.94 190 GLY A N 1
ATOM 1459 C CA . GLY A 1 190 ? 24.668 2.632 -23.440 1.00 64.94 190 GLY A CA 1
ATOM 1460 C C . GLY A 1 190 ? 23.163 2.652 -23.176 1.00 64.94 190 GLY A C 1
ATOM 1461 O O . GLY A 1 190 ? 22.390 2.228 -24.038 1.00 64.94 190 GLY A O 1
ATOM 1462 N N . LEU A 1 191 ? 22.725 3.138 -22.002 1.00 68.50 191 LEU A N 1
ATOM 1463 C CA . LEU A 1 191 ? 21.287 3.321 -21.734 1.00 68.50 191 LEU A CA 1
ATOM 1464 C C . LEU A 1 191 ? 20.712 4.643 -22.229 1.00 68.50 191 LEU A C 1
ATOM 1466 O O . LEU A 1 191 ? 19.531 4.913 -22.028 1.00 68.50 191 LEU A O 1
ATOM 1470 N N . GLU A 1 192 ? 21.513 5.427 -22.934 1.00 69.75 192 GLU A N 1
ATOM 1471 C CA . GLU A 1 192 ? 21.123 6.702 -23.542 1.00 69.75 192 GLU A CA 1
ATOM 1472 C C . GLU A 1 192 ? 19.923 6.553 -24.502 1.00 69.75 192 GLU A C 1
ATOM 1474 O O . GLU A 1 192 ? 19.215 7.508 -24.787 1.00 69.75 192 GLU A O 1
ATOM 1479 N N . ARG A 1 193 ? 19.630 5.326 -24.962 1.00 71.12 193 ARG A N 1
ATOM 1480 C CA . ARG A 1 193 ? 18.449 4.999 -25.784 1.00 71.12 193 ARG A CA 1
ATOM 1481 C C . ARG A 1 193 ? 17.175 4.688 -24.985 1.00 71.12 193 ARG A C 1
ATOM 1483 O O . ARG A 1 193 ? 16.131 4.411 -25.584 1.00 71.12 193 ARG A O 1
ATOM 1490 N N . TYR A 1 194 ? 17.246 4.651 -23.658 1.00 71.62 194 TYR A N 1
ATOM 1491 C CA . TYR A 1 194 ? 16.113 4.350 -22.773 1.00 71.62 194 TYR A CA 1
ATOM 1492 C C . TYR A 1 194 ? 15.735 5.530 -21.869 1.00 71.62 194 TYR A C 1
ATOM 1494 O O . TYR A 1 194 ? 14.624 5.542 -21.345 1.00 71.62 194 TYR A O 1
ATOM 1502 N N . LEU A 1 195 ? 16.647 6.484 -21.680 1.00 73.12 195 LEU A N 1
ATOM 1503 C CA . LEU A 1 195 ? 16.578 7.590 -20.722 1.00 73.12 195 LEU A CA 1
ATOM 1504 C C . LEU A 1 195 ? 17.239 8.815 -21.356 1.00 73.12 195 LEU A C 1
ATOM 1506 O O . LEU A 1 195 ? 18.189 8.632 -22.113 1.00 73.12 195 LEU A O 1
ATOM 1510 N N . ASP A 1 196 ? 16.809 10.028 -21.015 1.00 69.19 196 ASP A N 1
ATOM 1511 C CA . ASP A 1 196 ? 17.531 11.254 -21.364 1.00 69.19 196 ASP A CA 1
ATOM 1512 C C . ASP A 1 196 ? 18.600 11.524 -20.279 1.00 69.19 196 ASP A C 1
ATOM 1514 O O . ASP A 1 196 ? 18.289 12.051 -19.203 1.00 69.19 196 ASP A O 1
ATOM 1518 N N . PRO A 1 197 ? 19.888 11.183 -20.502 1.00 64.75 197 PRO A N 1
ATOM 1519 C CA . PRO A 1 197 ? 20.924 11.320 -19.476 1.00 64.75 197 PRO A CA 1
ATOM 1520 C C . PRO A 1 197 ? 21.136 12.773 -19.023 1.00 64.75 197 PRO A C 1
ATOM 1522 O O . PRO A 1 197 ? 21.685 12.992 -17.943 1.00 64.75 197 PRO A O 1
ATOM 1525 N N . SER A 1 198 ? 20.686 13.761 -19.807 1.00 64.25 198 SER A N 1
ATOM 1526 C CA . SER A 1 198 ? 20.829 15.186 -19.494 1.00 64.25 198 SER A CA 1
ATOM 1527 C C . SER A 1 198 ? 19.806 15.707 -18.476 1.00 64.25 198 SER A C 1
ATOM 1529 O O . SER A 1 198 ? 20.050 16.737 -17.844 1.00 64.25 198 SER A O 1
ATOM 1531 N N . LYS A 1 199 ? 18.687 14.995 -18.281 1.00 65.19 199 LYS A N 1
ATOM 1532 C CA . LYS A 1 199 ? 17.582 15.395 -17.391 1.00 65.19 199 LYS A CA 1
ATOM 1533 C C . LYS A 1 199 ? 17.287 14.386 -16.278 1.00 65.19 199 LYS A C 1
ATOM 1535 O O . LYS A 1 199 ? 16.882 14.781 -15.185 1.00 65.19 199 LYS A O 1
ATOM 1540 N N . ASP A 1 200 ? 17.528 13.099 -16.522 1.00 60.28 200 ASP A N 1
ATOM 1541 C CA . ASP A 1 200 ? 16.688 12.057 -15.913 1.00 60.28 200 ASP A CA 1
ATOM 1542 C C . ASP A 1 200 ? 17.319 11.300 -14.754 1.00 60.28 200 ASP A C 1
ATOM 1544 O O . ASP A 1 200 ? 16.620 10.775 -13.882 1.00 60.28 200 ASP A O 1
ATOM 1548 N N . CYS A 1 201 ? 18.645 11.245 -14.731 1.00 64.56 201 CYS A N 1
ATOM 1549 C CA . CYS A 1 201 ? 19.389 10.343 -13.866 1.00 64.56 201 CYS A CA 1
ATOM 1550 C C . CYS A 1 201 ? 19.200 10.665 -12.368 1.00 64.56 201 CYS A C 1
ATOM 1552 O O . CYS A 1 201 ? 19.043 9.761 -11.554 1.00 64.56 201 CYS A O 1
ATOM 1554 N N . GLY A 1 202 ? 19.124 11.948 -11.996 1.00 66.81 202 GLY A N 1
ATOM 1555 C CA . GLY A 1 202 ? 19.048 12.379 -10.595 1.00 66.81 202 GLY A CA 1
ATOM 1556 C C . GLY A 1 202 ? 17.655 12.346 -9.958 1.00 66.81 202 GLY A C 1
ATOM 1557 O O . GLY A 1 202 ? 17.564 12.347 -8.733 1.00 66.81 202 GLY A O 1
ATOM 1558 N N . SER A 1 203 ? 16.568 12.325 -10.736 1.00 77.38 203 SER A N 1
ATOM 1559 C CA . SER A 1 203 ? 15.213 12.515 -10.189 1.00 77.38 203 SER A CA 1
ATOM 1560 C C . SER A 1 203 ? 14.666 11.241 -9.529 1.00 77.38 203 SER A C 1
ATOM 1562 O O . SER A 1 203 ? 14.304 11.277 -8.349 1.00 77.38 203 SER A O 1
ATOM 1564 N N . CYS A 1 204 ? 14.711 10.087 -10.212 1.00 73.88 204 CYS A N 1
ATOM 1565 C CA . CYS A 1 204 ? 14.413 8.784 -9.590 1.00 73.88 204 CYS A CA 1
ATOM 1566 C C . CYS A 1 204 ? 15.517 8.324 -8.616 1.00 73.88 204 CYS A C 1
ATOM 1568 O O . CYS A 1 204 ? 15.208 7.706 -7.597 1.00 73.88 204 CYS A O 1
ATOM 1570 N N . ALA A 1 205 ? 16.788 8.644 -8.900 1.00 72.25 205 ALA A N 1
ATOM 1571 C CA . ALA A 1 205 ? 17.925 8.379 -8.008 1.00 72.25 205 ALA A CA 1
ATOM 1572 C C . ALA A 1 205 ? 17.990 9.318 -6.806 1.00 72.25 205 ALA A C 1
ATOM 1574 O O . ALA A 1 205 ? 18.817 9.136 -5.912 1.00 72.25 205 ALA A O 1
ATOM 1575 N N . SER A 1 206 ? 17.119 10.328 -6.753 1.00 78.12 206 SER A N 1
ATOM 1576 C CA . SER A 1 206 ? 17.083 11.205 -5.602 1.00 78.12 206 SER A CA 1
ATOM 1577 C C . SER A 1 206 ? 16.756 10.371 -4.367 1.00 78.12 206 SER A C 1
ATOM 1579 O O . SER A 1 206 ? 15.754 9.649 -4.308 1.00 78.12 206 SER A O 1
ATOM 1581 N N . ILE A 1 207 ? 17.588 10.532 -3.337 1.00 71.62 207 ILE A N 1
ATOM 1582 C CA . ILE A 1 207 ? 17.330 10.002 -1.992 1.00 71.62 207 ILE A CA 1
ATOM 1583 C C . ILE A 1 207 ? 15.902 10.379 -1.558 1.00 71.62 207 ILE A C 1
ATOM 1585 O O . ILE A 1 207 ? 15.216 9.604 -0.896 1.00 71.62 207 ILE A O 1
ATOM 1589 N N . TYR A 1 208 ? 15.421 11.543 -2.001 1.00 76.81 208 TYR A N 1
ATOM 1590 C CA . TYR A 1 208 ? 14.074 12.032 -1.751 1.00 76.81 208 TYR A CA 1
ATOM 1591 C C . TYR A 1 208 ? 12.956 11.168 -2.338 1.00 76.81 208 TYR A C 1
ATOM 1593 O O . TYR A 1 208 ? 11.931 11.041 -1.678 1.00 76.81 208 TYR A O 1
ATOM 1601 N N . PHE A 1 209 ? 13.099 10.572 -3.525 1.00 84.38 209 PHE A N 1
ATOM 1602 C CA . PHE A 1 209 ? 12.057 9.704 -4.080 1.00 84.38 209 PHE A CA 1
ATOM 1603 C C . PHE A 1 209 ? 12.171 8.273 -3.543 1.00 84.38 209 PHE A C 1
ATOM 1605 O O . PHE A 1 209 ? 11.280 7.817 -2.826 1.00 84.38 209 PHE A O 1
ATOM 1612 N N . SER A 1 210 ? 13.269 7.582 -3.863 1.00 85.94 210 SER A N 1
ATOM 1613 C CA . SER A 1 210 ? 13.436 6.141 -3.620 1.00 85.94 210 SER A CA 1
ATOM 1614 C C . SER A 1 210 ? 13.325 5.796 -2.130 1.00 85.94 210 SER A C 1
ATOM 1616 O O . SER A 1 210 ? 12.546 4.924 -1.735 1.00 85.94 210 SER A O 1
ATOM 1618 N N . MET A 1 211 ? 14.015 6.545 -1.261 1.00 88.38 211 MET A N 1
ATOM 1619 C CA . MET A 1 211 ? 13.978 6.294 0.183 1.00 88.38 211 MET A CA 1
ATOM 1620 C C . MET A 1 211 ? 12.614 6.642 0.789 1.00 88.38 211 MET A C 1
ATOM 1622 O O . MET A 1 211 ? 12.097 5.881 1.606 1.00 88.38 211 MET A O 1
ATOM 1626 N 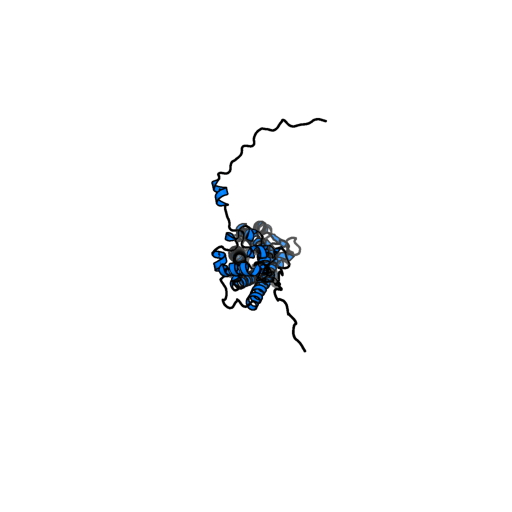N . ASN A 1 212 ? 12.005 7.757 0.374 1.00 91.31 212 ASN A N 1
ATOM 1627 C CA . ASN A 1 212 ? 10.678 8.149 0.849 1.00 91.31 212 ASN A CA 1
ATOM 1628 C C . ASN A 1 212 ? 9.614 7.130 0.429 1.00 91.31 212 ASN A C 1
ATOM 1630 O O . ASN A 1 212 ? 8.803 6.726 1.256 1.00 91.31 212 ASN A O 1
ATOM 1634 N N . ALA A 1 213 ? 9.650 6.652 -0.819 1.00 92.12 213 ALA A N 1
ATOM 1635 C CA . ALA A 1 213 ? 8.718 5.645 -1.309 1.00 92.12 213 ALA A CA 1
ATOM 1636 C C . ALA A 1 213 ? 8.815 4.345 -0.493 1.00 92.12 213 ALA A C 1
ATOM 1638 O O . ALA A 1 213 ? 7.796 3.801 -0.058 1.00 92.12 213 ALA A O 1
ATOM 1639 N N . VAL A 1 214 ? 10.040 3.889 -0.212 1.00 93.75 214 VAL A N 1
ATOM 1640 C CA . VAL A 1 214 ? 10.297 2.709 0.627 1.00 93.75 214 VAL A CA 1
ATOM 1641 C C . VAL A 1 214 ? 9.788 2.918 2.054 1.00 93.75 214 VAL A C 1
ATOM 1643 O O . VAL A 1 214 ? 9.031 2.085 2.551 1.00 93.75 214 VAL A O 1
ATOM 1646 N N . ILE A 1 215 ? 10.160 4.023 2.709 1.00 95.12 215 ILE A N 1
ATOM 1647 C CA . ILE A 1 215 ? 9.757 4.310 4.093 1.00 95.12 215 ILE A CA 1
ATOM 1648 C C . ILE A 1 215 ? 8.236 4.427 4.191 1.00 95.12 215 ILE A C 1
ATOM 1650 O O . ILE A 1 215 ? 7.632 3.763 5.031 1.00 95.12 215 ILE A O 1
ATOM 1654 N N . CYS A 1 216 ? 7.599 5.218 3.324 1.00 96.31 216 CYS A N 1
ATOM 1655 C CA . CYS A 1 216 ? 6.151 5.398 3.334 1.00 96.31 216 CYS A CA 1
ATOM 1656 C C . CYS A 1 216 ? 5.412 4.074 3.137 1.00 96.31 216 CYS A C 1
ATOM 1658 O O . CYS A 1 216 ? 4.472 3.797 3.880 1.00 96.31 216 CYS A O 1
ATOM 1660 N N . THR A 1 217 ? 5.848 3.235 2.193 1.00 94.50 217 THR A N 1
ATOM 1661 C CA . THR A 1 217 ? 5.184 1.951 1.930 1.00 94.50 217 THR A CA 1
ATOM 1662 C C . THR A 1 217 ? 5.391 0.966 3.089 1.00 94.50 217 THR A C 1
ATOM 1664 O O . THR A 1 217 ? 4.437 0.326 3.524 1.00 94.50 217 THR A O 1
ATOM 1667 N N . MET A 1 218 ? 6.595 0.890 3.671 1.00 96.25 218 MET A N 1
ATOM 1668 C CA . MET A 1 218 ? 6.865 0.025 4.831 1.00 96.25 218 MET A CA 1
ATOM 1669 C C . MET A 1 218 ? 6.085 0.456 6.079 1.00 96.25 218 MET A C 1
ATOM 1671 O O . MET A 1 218 ? 5.495 -0.383 6.762 1.00 96.25 218 MET A O 1
ATOM 1675 N N . VAL A 1 219 ? 6.038 1.762 6.363 1.00 96.75 219 VAL A N 1
ATOM 1676 C CA . VAL A 1 219 ? 5.244 2.308 7.473 1.00 96.75 219 VAL A CA 1
ATOM 1677 C C . VAL A 1 219 ? 3.754 2.070 7.228 1.00 96.75 219 VAL A C 1
ATOM 1679 O O . VAL A 1 219 ? 3.059 1.664 8.153 1.00 96.75 219 VAL A O 1
ATOM 1682 N N . SER A 1 220 ? 3.277 2.236 5.990 1.00 96.88 220 SER A N 1
ATOM 1683 C CA . SER A 1 220 ? 1.895 1.935 5.595 1.00 96.88 220 SER A CA 1
ATOM 1684 C C . SER A 1 220 ? 1.532 0.467 5.853 1.00 96.88 220 SER A C 1
ATOM 1686 O O . SER A 1 220 ? 0.495 0.186 6.443 1.00 96.88 220 SER A O 1
ATOM 1688 N N . VAL A 1 221 ? 2.410 -0.492 5.525 1.00 96.69 221 VAL A N 1
ATOM 1689 C CA . VAL A 1 221 ? 2.189 -1.908 5.880 1.00 96.69 221 VAL A CA 1
ATOM 1690 C C . VAL A 1 221 ? 2.114 -2.100 7.398 1.00 96.69 221 VAL A C 1
ATOM 1692 O O . VAL A 1 221 ? 1.219 -2.784 7.897 1.00 96.69 221 VAL A O 1
ATOM 1695 N N . ALA A 1 222 ? 3.016 -1.468 8.151 1.00 96.56 222 ALA A N 1
ATOM 1696 C CA . ALA A 1 222 ? 3.046 -1.580 9.606 1.00 96.56 222 ALA A CA 1
ATOM 1697 C C . ALA A 1 222 ? 1.784 -1.004 10.278 1.00 96.56 222 ALA A C 1
ATOM 1699 O O . ALA A 1 222 ? 1.329 -1.547 11.287 1.00 96.56 222 ALA A O 1
ATOM 1700 N N . THR A 1 223 ? 1.177 0.050 9.723 1.00 95.81 223 THR A N 1
ATOM 1701 C CA . THR A 1 223 ? -0.049 0.655 10.269 1.00 95.81 223 THR A CA 1
ATOM 1702 C C . THR A 1 223 ? -1.298 -0.209 10.073 1.00 95.81 223 THR A C 1
ATOM 1704 O O . THR A 1 223 ? -2.283 -0.010 10.789 1.00 95.81 223 THR A O 1
ATOM 1707 N N . PHE A 1 224 ? -1.273 -1.230 9.205 1.00 94.25 224 PHE A N 1
ATOM 1708 C CA . PHE A 1 224 ? -2.390 -2.175 9.087 1.00 94.25 224 PHE A CA 1
ATOM 1709 C C . PHE A 1 224 ? -2.572 -3.046 10.337 1.00 94.25 224 PHE A C 1
ATOM 1711 O O . PHE A 1 224 ? -3.714 -3.276 10.734 1.00 94.25 224 PHE A O 1
ATOM 1718 N N . PHE A 1 225 ? -1.497 -3.459 11.017 1.00 93.00 225 PHE A N 1
ATOM 1719 C CA . PHE A 1 225 ? -1.580 -4.291 12.228 1.00 93.00 225 PHE A CA 1
ATOM 1720 C C . PHE A 1 225 ? -2.404 -3.661 13.363 1.00 93.00 225 PHE A C 1
ATOM 1722 O O . PHE A 1 225 ? -3.376 -4.284 13.798 1.00 93.00 225 PHE A O 1
ATOM 1729 N N . PRO A 1 226 ? -2.105 -2.432 13.838 1.00 91.56 226 PRO A N 1
ATOM 1730 C CA . PRO A 1 226 ? -2.914 -1.813 14.882 1.00 91.56 226 PRO A CA 1
ATOM 1731 C C . PRO A 1 226 ? -4.363 -1.602 14.433 1.00 91.56 226 PRO A C 1
ATOM 1733 O O . PRO A 1 226 ? -5.268 -1.710 15.263 1.00 91.56 226 PRO A O 1
ATOM 1736 N N . THR A 1 227 ? -4.607 -1.369 13.133 1.00 92.75 227 THR A N 1
ATOM 1737 C CA . THR A 1 227 ? -5.982 -1.266 12.625 1.00 92.75 227 THR A CA 1
ATOM 1738 C C . THR A 1 227 ? -6.725 -2.596 12.605 1.00 92.75 227 THR A C 1
ATOM 1740 O O . THR A 1 227 ? -7.882 -2.642 12.997 1.00 92.75 227 THR A O 1
ATOM 1743 N N . PHE A 1 228 ? -6.060 -3.697 12.258 1.00 92.94 228 PHE A N 1
ATOM 1744 C CA . PHE A 1 228 ? -6.643 -5.035 12.289 1.00 92.94 228 PHE A CA 1
ATOM 1745 C C . PHE A 1 228 ? -7.135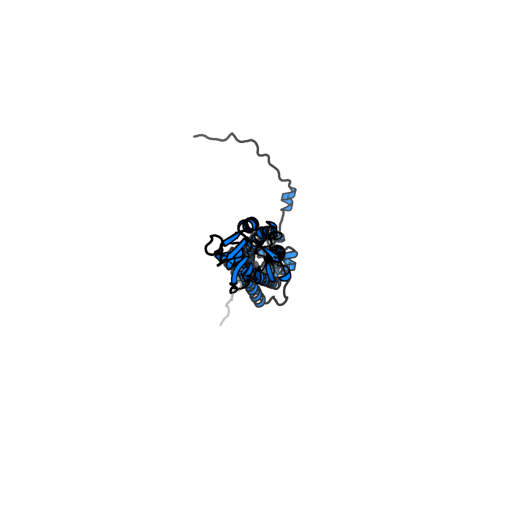 -5.401 13.697 1.00 92.94 228 PHE A C 1
ATOM 1747 O O . PHE A 1 228 ? -8.301 -5.757 13.871 1.00 92.94 228 PHE A O 1
ATOM 1754 N N . PHE A 1 229 ? -6.271 -5.253 14.707 1.00 92.88 229 PHE A N 1
ATOM 1755 C CA . PHE A 1 229 ? -6.610 -5.605 16.089 1.00 92.88 229 PHE A CA 1
ATOM 1756 C C . PHE A 1 229 ? -7.685 -4.687 16.675 1.00 92.88 229 PHE A C 1
ATOM 1758 O O . PHE A 1 229 ? -8.612 -5.147 17.340 1.00 92.88 229 PHE A O 1
ATOM 1765 N N . SER A 1 230 ? -7.597 -3.389 16.386 1.00 92.62 230 SER A N 1
ATOM 1766 C CA . SER A 1 230 ? -8.558 -2.411 16.894 1.00 92.62 230 SER A CA 1
ATOM 1767 C C . SER A 1 230 ? -9.930 -2.550 16.224 1.00 92.62 230 SER A C 1
ATOM 1769 O O . SER A 1 230 ? -10.942 -2.403 16.899 1.00 92.62 230 SER A O 1
ATOM 1771 N N . THR A 1 231 ? -10.007 -2.879 14.929 1.00 92.88 231 THR A N 1
ATOM 1772 C CA . THR A 1 231 ? -11.294 -3.139 14.258 1.00 92.88 231 THR A CA 1
ATOM 1773 C C . THR A 1 231 ? -11.961 -4.395 14.814 1.00 92.88 231 THR A C 1
ATOM 1775 O O . THR A 1 231 ? -13.167 -4.381 15.049 1.00 92.88 231 THR A O 1
ATOM 1778 N N . GLN A 1 232 ? -11.184 -5.446 15.104 1.00 92.69 232 GLN A N 1
ATOM 1779 C CA . GLN A 1 232 ? -11.680 -6.635 15.802 1.00 92.69 232 GLN A CA 1
ATOM 1780 C C . GLN A 1 232 ? -12.248 -6.284 17.178 1.00 92.69 232 GLN A C 1
ATOM 1782 O O . GLN A 1 232 ? -13.377 -6.659 17.472 1.00 92.69 232 GLN A O 1
ATOM 1787 N N . LEU A 1 233 ? -11.533 -5.488 17.981 1.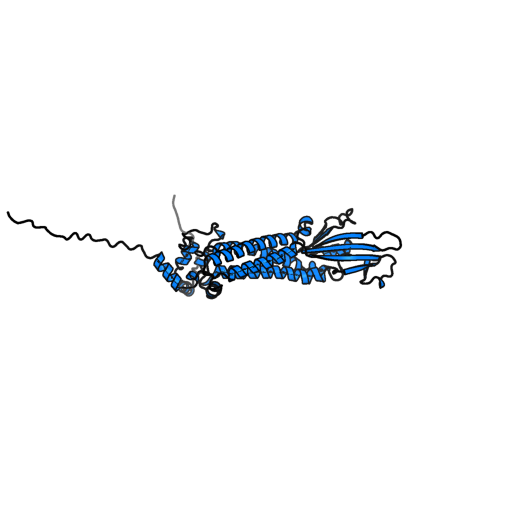00 91.94 233 LEU A N 1
ATOM 1788 C CA . LEU A 1 233 ? -12.035 -4.997 19.269 1.00 91.94 233 LEU A CA 1
ATOM 1789 C C . LEU A 1 233 ? -13.392 -4.288 19.123 1.00 91.94 233 LEU A C 1
ATOM 1791 O O . LEU A 1 233 ? -14.310 -4.542 19.901 1.00 91.94 233 LEU A O 1
ATOM 1795 N N . ARG A 1 234 ? -13.548 -3.441 18.096 1.00 92.56 234 ARG A N 1
ATOM 1796 C CA . ARG A 1 234 ? -14.811 -2.736 17.834 1.00 92.56 234 ARG A CA 1
ATOM 1797 C C . ARG A 1 234 ? -15.952 -3.665 17.425 1.00 92.56 234 ARG A C 1
ATOM 1799 O O . ARG A 1 234 ? -17.098 -3.280 17.605 1.00 92.56 234 ARG A O 1
ATOM 1806 N N . MET A 1 235 ? -15.716 -4.870 16.907 1.00 91.56 235 MET A N 1
ATOM 1807 C CA . MET A 1 235 ? -16.826 -5.790 16.607 1.00 91.56 235 MET A CA 1
ATOM 1808 C C . MET A 1 235 ? -17.578 -6.226 17.869 1.00 91.56 235 MET A C 1
ATOM 1810 O O . MET A 1 235 ? -18.768 -6.514 17.794 1.00 91.56 235 MET A O 1
ATOM 1814 N N . TYR A 1 236 ? -16.921 -6.190 19.030 1.00 90.12 236 TYR A N 1
ATOM 1815 C CA . TYR A 1 236 ? -17.520 -6.535 20.310 1.00 90.12 236 TYR A CA 1
ATOM 1816 C C . TYR A 1 236 ? -18.010 -5.261 21.009 1.00 90.12 236 TYR A C 1
ATOM 1818 O O . TYR A 1 236 ? -17.220 -4.508 21.582 1.00 90.12 236 TYR A O 1
ATOM 1826 N N . SER A 1 237 ? -19.320 -4.999 20.975 1.00 87.31 237 SER A N 1
ATOM 1827 C CA . SER A 1 237 ? -19.927 -3.785 21.553 1.00 87.31 237 SER A CA 1
ATOM 1828 C C . SER A 1 237 ? -19.571 -3.600 23.033 1.00 87.31 237 SER A C 1
ATOM 1830 O O . SER A 1 237 ? -19.251 -2.494 23.466 1.00 87.31 237 SER A O 1
ATOM 1832 N N . GLY A 1 238 ? -19.501 -4.698 23.789 1.00 86.50 238 GLY A N 1
ATOM 1833 C CA . GLY A 1 238 ? -19.097 -4.692 25.192 1.00 86.50 238 GLY A CA 1
ATOM 1834 C C . GLY A 1 238 ? -17.654 -4.249 25.457 1.00 86.50 238 GLY A C 1
ATOM 1835 O O . GLY A 1 238 ? -17.349 -3.953 26.610 1.00 86.50 238 GLY A O 1
ATOM 1836 N N . TYR A 1 239 ? -16.786 -4.185 24.442 1.00 88.25 239 TYR A N 1
ATOM 1837 C CA . TYR A 1 239 ? -15.368 -3.818 24.560 1.00 88.25 239 TYR A CA 1
ATOM 1838 C C . TYR A 1 239 ? -14.959 -2.629 23.673 1.00 88.25 239 TYR A C 1
ATOM 1840 O O . TYR A 1 239 ? -13.809 -2.201 23.733 1.00 88.25 239 TYR A O 1
ATOM 1848 N N . ASP A 1 240 ? -15.872 -2.064 22.880 1.00 88.94 240 ASP A N 1
ATOM 1849 C CA . ASP A 1 240 ? -15.602 -0.894 22.036 1.00 88.94 240 ASP A CA 1
ATOM 1850 C C . ASP A 1 240 ? -15.412 0.363 22.887 1.00 88.94 240 ASP A C 1
ATOM 1852 O O . ASP A 1 240 ? -16.302 0.745 23.640 1.00 88.94 240 ASP A O 1
ATOM 1856 N N . VAL A 1 241 ? -14.250 0.995 22.761 1.00 87.88 241 VAL A N 1
ATOM 1857 C CA . VAL A 1 241 ? -13.782 2.155 23.536 1.00 87.88 241 VAL A CA 1
ATOM 1858 C C . VAL A 1 241 ? -13.808 3.376 22.613 1.00 87.88 241 VAL A C 1
ATOM 1860 O O . VAL A 1 241 ? -13.423 3.281 21.444 1.00 87.88 241 VAL A O 1
ATOM 1863 N N . ASN A 1 242 ? -14.242 4.538 23.107 1.00 86.94 242 ASN A N 1
ATOM 1864 C CA . ASN A 1 242 ? -14.411 5.755 22.305 1.00 86.94 242 ASN A CA 1
ATOM 1865 C C . ASN A 1 242 ? -13.151 6.124 21.519 1.00 86.94 242 ASN A C 1
ATOM 1867 O O . ASN A 1 242 ? -13.218 6.396 20.317 1.00 86.94 242 ASN A O 1
ATOM 1871 N N . CYS A 1 243 ? -11.987 6.128 22.175 1.00 89.88 243 CYS A N 1
ATOM 1872 C CA . CYS A 1 243 ? -10.754 6.529 21.500 1.00 89.88 243 CYS A CA 1
ATOM 1873 C C . CYS A 1 243 ? -10.243 5.499 20.486 1.00 89.88 243 CYS A C 1
ATOM 1875 O O . CYS A 1 243 ? -9.462 5.875 19.61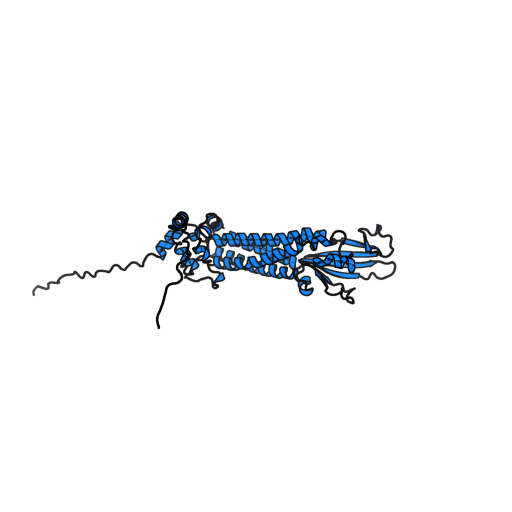0 1.00 89.88 243 CYS A O 1
ATOM 1877 N N . THR A 1 244 ? -10.703 4.243 20.524 1.00 92.50 244 THR A N 1
ATOM 1878 C CA . THR A 1 244 ? -10.340 3.231 19.516 1.00 92.50 244 THR A CA 1
ATOM 1879 C C . THR A 1 244 ? -10.792 3.668 18.129 1.00 92.50 244 THR A C 1
ATOM 1881 O O . THR A 1 244 ? -10.030 3.565 17.168 1.00 92.50 244 THR A O 1
ATOM 1884 N N . LYS A 1 245 ? -11.997 4.241 18.017 1.00 93.19 245 LYS A N 1
ATOM 1885 C CA . LYS A 1 245 ? -12.504 4.792 16.755 1.00 93.19 245 LYS A CA 1
ATOM 1886 C C . LYS A 1 245 ? -11.611 5.911 16.218 1.00 93.19 245 LYS A C 1
ATOM 1888 O O . LYS A 1 245 ? -11.287 5.913 15.027 1.00 93.19 245 LYS A O 1
ATOM 1893 N N . ASN A 1 246 ? -11.207 6.845 17.078 1.00 92.69 246 ASN A N 1
ATOM 1894 C CA . ASN A 1 246 ? -10.366 7.983 16.693 1.00 92.69 246 ASN A CA 1
ATOM 1895 C C . ASN A 1 246 ? -8.985 7.530 16.253 1.00 92.69 246 ASN A C 1
ATOM 1897 O O . ASN A 1 246 ? -8.504 7.956 15.207 1.00 92.69 246 ASN A O 1
ATOM 1901 N N . PHE A 1 247 ? -8.382 6.633 17.027 1.00 93.50 247 PHE A N 1
ATOM 1902 C CA . PHE A 1 247 ? -7.100 6.034 16.706 1.00 93.50 247 PHE A CA 1
ATOM 1903 C C . PHE A 1 247 ? -7.146 5.311 15.354 1.00 93.50 247 PHE A C 1
ATOM 1905 O O . PHE A 1 247 ? -6.333 5.604 14.482 1.00 93.50 247 PHE A O 1
ATOM 1912 N N . LEU A 1 248 ? -8.149 4.455 15.132 1.00 94.38 248 LEU A N 1
ATOM 1913 C CA . LEU A 1 248 ? -8.365 3.768 13.854 1.00 94.38 248 LEU A CA 1
ATOM 1914 C C . LEU A 1 248 ? -8.503 4.733 12.677 1.00 94.38 248 LEU A C 1
ATOM 1916 O O . LEU A 1 248 ? -7.895 4.529 11.628 1.00 94.38 248 LEU A O 1
ATOM 1920 N N . THR A 1 249 ? -9.282 5.796 12.864 1.00 95.12 249 THR A N 1
ATOM 1921 C CA . THR A 1 249 ? -9.530 6.804 11.830 1.00 95.12 249 THR A CA 1
ATOM 1922 C C . THR A 1 249 ? -8.251 7.577 11.513 1.00 95.12 249 THR A C 1
ATOM 1924 O O . THR A 1 249 ? -7.893 7.710 10.347 1.00 95.12 249 THR A O 1
ATOM 1927 N N . ALA A 1 250 ? -7.518 8.030 12.533 1.00 95.69 250 ALA A N 1
ATOM 1928 C CA . ALA A 1 250 ? -6.266 8.763 12.369 1.00 95.69 250 ALA A CA 1
ATOM 1929 C C . ALA A 1 250 ? -5.185 7.905 11.698 1.00 95.69 250 ALA A C 1
ATOM 1931 O O . ALA A 1 250 ? -4.589 8.329 10.710 1.00 95.69 250 ALA A O 1
ATOM 1932 N N . VAL A 1 251 ? -4.971 6.677 12.179 1.00 96.62 251 VAL A N 1
ATOM 1933 C CA . VAL A 1 251 ? -4.011 5.735 11.584 1.00 96.62 251 VAL A CA 1
ATOM 1934 C C . VAL A 1 251 ? -4.415 5.381 10.152 1.00 96.62 251 VAL A C 1
ATOM 1936 O O . VAL A 1 251 ? -3.560 5.313 9.268 1.00 96.62 251 VAL A O 1
ATOM 1939 N N . GLY A 1 252 ? -5.711 5.207 9.886 1.00 97.06 252 GLY A N 1
ATOM 1940 C CA . GLY A 1 252 ? -6.207 4.952 8.539 1.00 97.06 252 GLY A CA 1
ATOM 1941 C C . GLY A 1 252 ? -5.979 6.121 7.582 1.00 97.06 252 GLY A C 1
ATOM 1942 O O . GLY A 1 252 ? -5.483 5.902 6.479 1.00 97.06 252 GLY A O 1
ATOM 1943 N N . ILE A 1 253 ? -6.232 7.358 8.020 1.00 97.50 253 ILE A N 1
ATOM 1944 C CA . ILE A 1 253 ? -5.922 8.569 7.246 1.00 97.50 253 ILE A CA 1
ATOM 1945 C C . ILE A 1 253 ? -4.417 8.673 6.985 1.00 97.50 253 ILE A C 1
ATOM 1947 O O . ILE A 1 253 ? -4.024 8.906 5.847 1.00 97.50 253 ILE A O 1
ATOM 1951 N N . ILE A 1 254 ? -3.568 8.447 7.994 1.00 97.56 254 ILE A N 1
ATOM 1952 C CA . ILE A 1 254 ? -2.106 8.444 7.821 1.00 97.56 254 ILE A CA 1
ATOM 1953 C C . ILE A 1 254 ? -1.695 7.413 6.764 1.00 97.56 254 ILE A C 1
ATOM 1955 O O . ILE A 1 254 ? -0.927 7.737 5.867 1.00 97.56 254 ILE A O 1
ATOM 1959 N N . THR A 1 255 ? -2.253 6.202 6.814 1.00 97.56 255 THR A N 1
ATOM 1960 C CA . THR A 1 255 ? -1.984 5.134 5.832 1.00 97.56 255 THR A CA 1
ATOM 1961 C C . THR A 1 255 ? -2.356 5.576 4.410 1.00 97.56 255 THR A C 1
ATOM 1963 O O . THR A 1 255 ? -1.569 5.418 3.479 1.00 97.56 255 THR A O 1
ATOM 1966 N N . ILE A 1 256 ? -3.531 6.196 4.243 1.00 98.19 256 ILE A N 1
ATOM 1967 C CA . ILE A 1 256 ? -3.987 6.749 2.958 1.00 98.19 256 ILE A CA 1
ATOM 1968 C C . ILE A 1 256 ? -3.028 7.840 2.468 1.00 98.19 256 ILE A C 1
ATOM 1970 O O . ILE A 1 256 ? -2.622 7.818 1.309 1.00 98.19 256 ILE A O 1
ATOM 1974 N N . LEU A 1 257 ? -2.631 8.770 3.340 1.00 97.88 257 LEU A N 1
ATOM 1975 C CA . LEU A 1 257 ? -1.710 9.856 2.999 1.00 97.88 257 LEU A CA 1
ATOM 1976 C C . LEU A 1 257 ? -0.316 9.342 2.622 1.00 97.88 257 LEU A C 1
ATOM 1978 O O . LEU A 1 257 ? 0.282 9.870 1.689 1.00 97.88 257 LEU A O 1
ATOM 1982 N N . LEU A 1 258 ? 0.189 8.301 3.290 1.00 97.31 258 LEU A N 1
ATOM 1983 C CA . LEU A 1 258 ? 1.459 7.663 2.937 1.00 97.31 258 LEU A CA 1
ATOM 1984 C C . LEU A 1 258 ? 1.388 7.025 1.544 1.00 97.31 258 LEU A C 1
ATOM 1986 O O . LEU A 1 258 ? 2.269 7.273 0.725 1.00 97.31 258 LEU A O 1
ATOM 1990 N N . ASN A 1 259 ? 0.324 6.279 1.232 1.00 97.44 259 ASN A N 1
ATOM 1991 C CA . ASN A 1 259 ? 0.158 5.688 -0.100 1.00 97.44 259 ASN A CA 1
ATOM 1992 C C . ASN A 1 259 ? -0.026 6.757 -1.192 1.00 97.44 259 ASN A C 1
ATOM 1994 O O . ASN A 1 259 ? 0.548 6.640 -2.275 1.00 97.44 259 ASN A O 1
ATOM 1998 N N . LEU A 1 260 ? -0.792 7.818 -0.912 1.00 96.75 260 LEU A N 1
ATOM 1999 C CA . LEU A 1 260 ? -0.933 8.969 -1.810 1.00 96.75 260 LEU A CA 1
ATOM 2000 C C . LEU A 1 260 ? 0.401 9.682 -2.027 1.00 96.75 260 LEU A C 1
ATOM 2002 O O . LEU A 1 260 ? 0.708 10.031 -3.161 1.00 96.75 260 LEU A O 1
ATOM 2006 N N . SER A 1 261 ? 1.207 9.849 -0.976 1.00 95.62 261 SER A N 1
ATOM 2007 C CA . SER A 1 261 ? 2.553 10.421 -1.064 1.00 95.62 261 SER A CA 1
ATOM 2008 C C . SER A 1 261 ? 3.429 9.613 -2.022 1.00 95.62 261 SER A C 1
ATOM 2010 O O . SER A 1 261 ? 3.989 10.194 -2.945 1.00 95.62 261 SER A O 1
ATOM 2012 N N . VAL A 1 262 ? 3.459 8.280 -1.888 1.00 94.88 262 VAL A N 1
ATOM 2013 C CA . VAL A 1 262 ? 4.194 7.380 -2.801 1.00 94.88 262 VAL A CA 1
ATOM 2014 C C . VAL A 1 262 ? 3.722 7.539 -4.248 1.00 94.88 262 VAL A C 1
ATOM 2016 O O . VAL A 1 262 ? 4.542 7.660 -5.152 1.00 94.88 262 VAL A O 1
ATOM 2019 N N . MET A 1 263 ? 2.406 7.557 -4.485 1.00 94.81 263 MET A N 1
ATOM 2020 C CA . MET A 1 263 ? 1.859 7.715 -5.837 1.00 94.81 263 MET A CA 1
ATOM 2021 C C . MET A 1 263 ? 2.200 9.082 -6.436 1.00 94.81 263 MET A C 1
ATOM 2023 O O . MET A 1 263 ? 2.613 9.161 -7.590 1.00 94.81 263 MET A O 1
ATOM 2027 N N . LEU A 1 264 ? 2.053 10.158 -5.662 1.00 92.19 264 LEU A N 1
ATOM 2028 C CA . LEU A 1 264 ? 2.352 11.514 -6.114 1.00 92.19 264 LEU A CA 1
ATOM 2029 C C . LEU A 1 264 ? 3.838 11.675 -6.429 1.00 92.19 264 LEU A C 1
ATOM 2031 O O . LEU A 1 264 ? 4.171 12.152 -7.510 1.00 92.19 264 LEU A O 1
ATOM 2035 N N . THR A 1 265 ? 4.733 11.255 -5.534 1.00 89.88 265 THR A N 1
ATOM 2036 C CA . THR A 1 265 ? 6.175 11.356 -5.785 1.00 89.88 265 THR A CA 1
ATOM 2037 C C . THR A 1 265 ? 6.594 10.480 -6.961 1.00 89.88 265 THR A C 1
ATOM 2039 O O . THR A 1 265 ? 7.393 10.925 -7.779 1.00 89.88 265 THR A O 1
ATOM 2042 N N . TYR A 1 266 ? 5.999 9.295 -7.120 1.00 89.50 266 TYR A N 1
ATOM 2043 C CA . TYR A 1 266 ? 6.237 8.441 -8.281 1.00 89.50 266 TYR A CA 1
ATOM 2044 C C . TYR A 1 266 ? 5.853 9.141 -9.591 1.00 89.50 266 TYR A C 1
ATOM 2046 O O . TYR A 1 266 ? 6.681 9.238 -10.494 1.00 89.50 266 TYR A O 1
ATOM 2054 N N . PHE A 1 267 ? 4.634 9.681 -9.689 1.00 88.44 267 PHE A N 1
ATOM 2055 C CA . PHE A 1 267 ? 4.167 10.325 -10.919 1.00 88.44 267 PHE A CA 1
ATOM 2056 C C . PHE A 1 267 ? 4.877 11.644 -11.220 1.00 88.44 267 PHE A C 1
ATOM 2058 O O . PHE A 1 267 ? 5.179 11.909 -12.379 1.00 88.44 267 PHE A O 1
ATOM 2065 N N . PHE A 1 268 ? 5.122 12.482 -10.211 1.00 84.19 268 PHE A N 1
ATOM 2066 C CA . PHE A 1 268 ? 5.677 13.819 -10.427 1.00 84.19 268 PHE A CA 1
ATOM 2067 C C . PHE A 1 268 ? 7.199 13.846 -10.521 1.00 84.19 268 PHE A C 1
ATOM 2069 O O . PHE A 1 268 ? 7.713 14.688 -11.245 1.00 84.19 268 PHE A O 1
ATOM 2076 N N . LEU A 1 269 ? 7.911 12.972 -9.802 1.00 81.88 269 LEU A N 1
ATOM 2077 C CA . LEU A 1 269 ? 9.375 13.026 -9.739 1.00 81.88 269 LEU A CA 1
ATOM 2078 C C . LEU A 1 269 ? 10.052 11.949 -10.581 1.00 81.88 269 LEU A C 1
ATOM 2080 O O . LEU A 1 269 ? 11.130 12.207 -11.098 1.00 81.88 269 LEU A O 1
ATOM 2084 N N . CYS A 1 270 ? 9.459 10.759 -10.711 1.00 83.00 270 CYS A N 1
ATOM 2085 C CA . CYS A 1 270 ? 10.123 9.644 -11.384 1.00 83.00 270 CYS A CA 1
ATOM 2086 C C . CYS A 1 270 ? 9.523 9.351 -12.768 1.00 83.00 270 CYS A C 1
ATOM 2088 O O . CYS A 1 270 ? 10.190 9.549 -13.776 1.00 83.00 270 CYS A O 1
ATOM 2090 N N . SER A 1 271 ? 8.249 8.960 -12.850 1.00 82.00 271 SER A N 1
ATOM 2091 C CA . SER A 1 271 ? 7.606 8.544 -14.111 1.00 82.00 271 SER A CA 1
ATOM 2092 C C . SER A 1 271 ? 7.596 9.643 -15.183 1.00 82.00 271 SER A C 1
ATOM 2094 O O . SER A 1 271 ? 7.927 9.399 -16.340 1.00 82.00 271 SER A O 1
ATOM 2096 N N . ARG A 1 272 ? 7.232 10.875 -14.806 1.00 74.94 272 ARG A N 1
ATOM 2097 C CA . ARG A 1 272 ? 7.015 11.968 -15.766 1.00 74.94 272 ARG A CA 1
ATOM 2098 C C . ARG A 1 272 ? 8.293 12.647 -16.250 1.00 74.94 272 ARG A C 1
ATOM 2100 O O . ARG A 1 272 ? 8.273 13.198 -17.354 1.00 74.94 272 ARG A O 1
ATOM 2107 N N . GLU A 1 273 ? 9.315 12.670 -15.401 1.00 74.81 273 GLU A N 1
ATOM 2108 C CA . GLU A 1 273 ? 10.550 13.416 -15.636 1.00 74.81 273 GLU A CA 1
ATOM 2109 C C . GLU A 1 273 ? 11.666 12.503 -16.132 1.00 74.81 273 GLU A C 1
ATOM 2111 O O . GLU A 1 273 ? 12.332 12.907 -17.061 1.00 74.81 273 GLU A O 1
ATOM 2116 N N . SER A 1 274 ? 11.835 11.286 -15.594 1.00 70.50 274 SER A N 1
ATOM 2117 C CA . SER A 1 274 ? 13.037 10.473 -15.840 1.00 70.50 274 SER A CA 1
ATOM 2118 C C . SER A 1 274 ? 13.003 9.553 -17.066 1.00 70.50 274 SER A C 1
ATOM 2120 O O . SER A 1 274 ? 13.926 8.761 -17.234 1.00 70.50 274 SER A O 1
ATOM 2122 N N . PHE A 1 275 ? 11.948 9.559 -17.878 1.00 76.75 275 PHE A N 1
ATOM 2123 C CA . PHE A 1 275 ? 11.883 8.686 -19.048 1.00 76.75 275 PHE A CA 1
ATOM 2124 C C . PHE A 1 275 ? 11.236 9.371 -20.252 1.00 76.75 275 PHE A C 1
ATOM 2126 O O . PHE A 1 275 ? 10.342 10.211 -20.108 1.00 76.75 275 PHE A O 1
ATOM 2133 N N . TYR A 1 276 ? 11.613 8.924 -21.457 1.00 78.00 276 TYR A N 1
ATOM 2134 C CA . TYR A 1 276 ? 10.910 9.291 -22.685 1.00 78.00 276 TYR A CA 1
ATOM 2135 C C . TYR A 1 276 ? 9.422 8.935 -22.578 1.00 78.00 276 TYR A C 1
ATOM 2137 O O . TYR A 1 276 ? 9.041 7.808 -22.241 1.00 78.00 276 TYR A O 1
ATOM 2145 N N . ARG A 1 277 ? 8.567 9.920 -22.863 1.00 78.75 277 ARG A N 1
ATOM 2146 C CA . ARG A 1 277 ? 7.111 9.753 -22.820 1.00 78.75 277 ARG A CA 1
ATOM 2147 C C . ARG A 1 277 ? 6.596 8.920 -23.986 1.00 78.75 277 ARG A C 1
ATOM 2149 O O . ARG A 1 277 ? 7.297 8.706 -24.972 1.00 78.75 277 ARG A O 1
ATOM 2156 N N . ASP A 1 278 ? 5.335 8.504 -23.864 1.00 79.75 278 ASP A N 1
ATOM 2157 C CA . ASP A 1 278 ? 4.583 7.879 -24.951 1.00 79.75 278 ASP A CA 1
ATOM 2158 C C . ASP A 1 278 ? 4.763 8.663 -26.250 1.00 79.75 278 ASP A C 1
ATOM 2160 O O . ASP A 1 278 ? 4.426 9.847 -26.340 1.00 79.75 278 ASP A O 1
ATOM 2164 N N . GLY A 1 279 ? 5.319 7.995 -27.255 1.00 85.12 279 GLY A N 1
ATOM 2165 C CA . GLY A 1 279 ? 5.737 8.670 -28.470 1.00 85.12 279 GLY A CA 1
ATOM 2166 C C . GLY A 1 279 ? 6.707 7.854 -29.301 1.00 85.12 279 GLY A C 1
ATOM 2167 O O . GLY A 1 279 ? 7.015 6.695 -29.014 1.00 85.12 279 GLY A O 1
ATOM 2168 N N . THR A 1 280 ? 7.154 8.473 -30.386 1.00 87.62 280 THR A N 1
ATOM 2169 C CA . THR A 1 280 ? 8.226 7.953 -31.227 1.00 87.62 280 THR A CA 1
ATOM 2170 C C . THR A 1 280 ? 9.376 8.937 -31.167 1.00 87.62 280 THR A C 1
ATOM 2172 O O . THR A 1 280 ? 9.165 10.110 -31.445 1.00 87.62 280 THR A O 1
ATOM 2175 N N . VAL A 1 281 ? 10.559 8.445 -30.824 1.00 87.88 281 VAL A N 1
ATOM 2176 C CA . VAL A 1 281 ? 11.811 9.196 -30.902 1.00 87.88 281 VAL A CA 1
ATOM 2177 C C . VAL A 1 281 ? 12.665 8.536 -31.968 1.00 87.88 281 VAL A C 1
ATOM 2179 O O . VAL A 1 281 ? 12.706 7.303 -32.079 1.00 87.88 281 VAL A O 1
ATOM 2182 N N . TYR A 1 282 ? 13.325 9.351 -32.772 1.00 88.75 282 TYR A N 1
ATOM 2183 C CA . TYR A 1 282 ? 14.246 8.878 -33.783 1.00 88.75 282 TYR A CA 1
ATOM 2184 C C . TYR A 1 282 ? 15.673 9.090 -33.304 1.00 88.75 282 TYR A C 1
ATOM 2186 O O . TYR A 1 282 ? 15.992 10.137 -32.756 1.00 88.75 282 TYR A O 1
ATOM 2194 N N . PHE A 1 283 ? 16.534 8.102 -33.511 1.00 87.62 283 PHE A N 1
ATOM 2195 C CA . PHE A 1 283 ? 17.952 8.228 -33.201 1.00 87.62 283 PHE A CA 1
ATOM 2196 C C . PHE A 1 283 ? 18.761 8.137 -34.491 1.00 87.62 283 PHE A C 1
ATOM 2198 O O . PHE A 1 283 ? 18.556 7.212 -35.286 1.00 87.62 283 PHE A O 1
ATOM 2205 N N . ASP A 1 284 ? 19.674 9.082 -34.701 1.00 87.19 284 ASP A N 1
ATOM 2206 C CA . ASP A 1 284 ? 20.641 9.011 -35.800 1.00 87.19 284 ASP A CA 1
ATOM 2207 C C . ASP A 1 284 ? 21.711 7.945 -35.531 1.00 87.19 284 ASP A C 1
ATOM 2209 O O . ASP A 1 284 ? 21.797 7.412 -34.425 1.00 87.19 284 ASP A O 1
ATOM 2213 N N . SER A 1 285 ? 22.574 7.679 -36.520 1.00 83.25 285 SER A N 1
ATOM 2214 C CA . SER A 1 285 ? 23.704 6.740 -36.409 1.00 83.25 285 SER A CA 1
ATOM 2215 C C . SER A 1 285 ? 24.676 7.027 -35.250 1.00 83.25 285 SER A C 1
ATOM 2217 O O . SER A 1 285 ? 25.419 6.131 -34.850 1.00 83.25 285 SER A O 1
ATOM 2219 N N . GLN A 1 286 ? 24.689 8.259 -34.733 1.00 83.38 286 GLN A N 1
ATOM 2220 C CA . GLN A 1 286 ? 25.558 8.717 -33.647 1.00 83.38 286 GLN A CA 1
ATOM 2221 C C . GLN A 1 286 ? 24.895 8.587 -32.266 1.00 83.38 286 GLN A C 1
ATOM 2223 O O . GLN A 1 286 ? 25.582 8.726 -31.260 1.00 83.38 286 GLN A O 1
ATOM 2228 N N . GLY A 1 287 ? 23.600 8.258 -32.207 1.00 77.88 287 GLY A N 1
ATOM 2229 C CA . GLY A 1 287 ? 22.836 8.130 -30.968 1.00 77.88 287 GLY A CA 1
ATOM 2230 C C . GLY A 1 287 ? 22.152 9.420 -30.516 1.00 77.88 287 GLY A C 1
ATOM 2231 O O . GLY A 1 287 ? 21.579 9.433 -29.430 1.00 77.88 287 GLY A O 1
ATOM 2232 N N . ASN A 1 288 ? 22.159 10.479 -31.330 1.00 83.75 288 ASN A N 1
ATOM 2233 C CA . ASN A 1 288 ? 21.440 11.710 -31.016 1.00 83.75 288 ASN A CA 1
ATOM 2234 C C . ASN A 1 288 ? 19.936 11.505 -31.224 1.00 83.75 288 ASN A C 1
ATOM 2236 O O . ASN A 1 288 ? 19.520 10.949 -32.243 1.00 83.75 288 ASN A O 1
ATOM 2240 N N . ALA A 1 289 ? 19.133 11.959 -30.262 1.00 83.69 289 ALA A N 1
ATOM 2241 C CA . ALA A 1 289 ? 17.677 11.871 -30.296 1.00 83.69 289 ALA A CA 1
ATOM 2242 C C . ALA A 1 289 ? 17.053 13.058 -31.054 1.00 83.69 289 ALA A C 1
ATOM 2244 O O . ALA A 1 289 ? 17.413 14.210 -30.810 1.00 83.69 289 ALA A O 1
ATOM 2245 N N . PHE A 1 290 ? 16.080 12.770 -31.917 1.00 85.81 290 PHE A N 1
ATOM 2246 C CA . PHE A 1 290 ? 15.296 13.727 -32.698 1.00 85.81 290 PHE A CA 1
ATOM 2247 C C . PHE A 1 290 ? 13.801 13.417 -32.572 1.00 85.81 290 PHE A C 1
ATOM 2249 O O . PHE A 1 290 ? 13.392 12.250 -32.559 1.00 85.81 290 PHE A O 1
ATOM 2256 N N . ASP A 1 291 ? 12.983 14.468 -32.518 1.00 85.19 291 ASP A N 1
ATOM 2257 C CA . ASP A 1 291 ? 11.522 14.351 -32.441 1.00 85.19 291 ASP A CA 1
ATOM 2258 C C . ASP A 1 291 ? 10.880 14.134 -33.826 1.00 85.19 291 ASP A C 1
ATOM 2260 O O . ASP A 1 291 ? 9.819 13.511 -33.928 1.00 85.19 291 ASP A O 1
ATOM 2264 N N . ASP A 1 292 ? 11.531 14.594 -34.902 1.00 85.81 292 ASP A N 1
ATOM 2265 C CA . ASP A 1 292 ? 11.072 14.453 -36.288 1.00 85.81 292 ASP A CA 1
ATOM 2266 C C . ASP A 1 292 ? 12.140 13.775 -37.165 1.00 85.81 292 ASP A C 1
ATOM 2268 O O . ASP A 1 292 ? 13.344 13.971 -37.004 1.00 85.81 292 ASP A O 1
ATOM 2272 N N . ILE A 1 293 ? 11.685 12.978 -38.134 1.00 86.88 293 ILE A N 1
ATOM 2273 C CA . ILE A 1 293 ? 12.539 12.351 -39.145 1.00 86.88 293 ILE A CA 1
ATOM 2274 C C . ILE A 1 293 ? 13.196 13.390 -40.059 1.00 86.88 293 ILE A C 1
ATOM 2276 O O . ILE A 1 293 ? 14.280 13.144 -40.582 1.00 86.88 293 ILE A O 1
ATOM 2280 N N . ALA A 1 294 ? 12.552 14.546 -40.253 1.00 86.44 294 ALA A N 1
ATOM 2281 C CA . ALA A 1 294 ? 13.050 15.612 -41.118 1.00 86.44 294 ALA A CA 1
ATOM 2282 C C . ALA A 1 294 ? 14.395 16.196 -40.649 1.00 86.44 294 ALA A C 1
ATOM 2284 O O . ALA A 1 294 ? 15.153 16.715 -41.469 1.00 86.44 294 ALA A O 1
ATOM 2285 N N . ASP A 1 295 ? 14.705 16.072 -39.357 1.00 84.81 295 ASP A N 1
ATOM 2286 C CA . ASP A 1 295 ? 15.929 16.601 -38.752 1.00 84.81 295 ASP A CA 1
ATOM 2287 C C . ASP A 1 295 ? 17.125 15.639 -38.880 1.00 84.81 295 ASP A C 1
ATOM 2289 O O . ASP A 1 295 ? 18.261 15.982 -38.543 1.00 84.81 295 ASP A O 1
ATOM 2293 N N . ILE A 1 296 ? 16.892 14.432 -39.402 1.00 85.62 296 ILE A N 1
ATOM 2294 C CA . ILE A 1 296 ? 17.902 13.383 -39.509 1.00 85.62 296 ILE A CA 1
ATOM 2295 C C . ILE A 1 296 ? 18.598 13.475 -40.864 1.00 85.62 296 ILE A C 1
ATOM 2297 O O . ILE A 1 296 ? 18.009 13.244 -41.918 1.00 85.62 296 ILE A O 1
ATOM 2301 N N . SER A 1 297 ? 19.898 13.762 -40.836 1.00 84.50 297 SER A N 1
ATOM 2302 C CA . SER A 1 297 ? 20.729 13.830 -42.047 1.00 84.50 297 SER A CA 1
ATOM 2303 C C . SER A 1 297 ? 21.255 12.466 -42.520 1.00 84.50 297 SER A C 1
ATOM 2305 O O . SER A 1 297 ? 21.790 12.364 -43.626 1.00 84.50 297 SER A O 1
ATOM 2307 N N . SER A 1 298 ? 21.120 11.409 -41.710 1.00 82.69 298 SER A N 1
ATOM 2308 C CA . SER A 1 298 ? 21.602 10.062 -42.026 1.00 82.69 298 SER A CA 1
ATOM 2309 C C . SER A 1 298 ? 20.554 9.204 -42.747 1.00 82.69 298 SER A C 1
ATOM 2311 O O . SER A 1 298 ? 19.401 9.118 -42.337 1.00 82.69 298 SER A O 1
ATOM 2313 N N . ASN A 1 299 ? 20.983 8.455 -43.771 1.00 82.88 299 ASN A N 1
ATOM 2314 C CA . ASN A 1 299 ? 20.140 7.482 -44.496 1.00 82.88 299 ASN A CA 1
ATOM 2315 C C . ASN A 1 299 ? 19.771 6.236 -43.667 1.00 82.88 299 ASN A C 1
ATOM 2317 O O . ASN A 1 299 ? 19.052 5.355 -44.132 1.00 82.88 299 ASN A O 1
ATOM 2321 N N . THR A 1 300 ? 20.311 6.117 -42.457 1.00 83.69 300 THR A N 1
ATOM 2322 C CA . THR A 1 300 ? 19.996 5.049 -41.511 1.00 83.69 300 THR A CA 1
ATOM 2323 C C . THR A 1 300 ? 19.662 5.687 -40.180 1.00 83.69 300 THR A C 1
ATOM 2325 O O . THR A 1 300 ? 20.415 6.534 -39.694 1.00 83.69 300 THR A O 1
ATOM 2328 N N . TYR A 1 301 ? 18.533 5.285 -39.611 1.00 86.75 301 TYR A N 1
ATOM 2329 C CA . TYR A 1 301 ? 18.066 5.778 -38.324 1.00 86.75 301 TYR A CA 1
ATOM 2330 C C . TYR A 1 301 ? 17.322 4.682 -37.563 1.00 86.75 301 TYR A C 1
ATOM 2332 O O . TYR A 1 301 ? 16.789 3.725 -38.138 1.00 86.75 301 TYR A O 1
ATOM 2340 N N . TRP A 1 302 ? 17.284 4.830 -36.245 1.00 87.00 302 TRP A N 1
ATOM 2341 C CA . TRP A 1 302 ? 16.508 3.976 -35.360 1.00 87.00 302 TRP A CA 1
ATOM 2342 C C . TRP A 1 302 ? 15.202 4.669 -35.020 1.00 87.00 302 TRP A C 1
ATOM 2344 O O . TRP A 1 302 ? 15.195 5.722 -34.389 1.00 87.00 302 TRP A O 1
ATOM 2354 N N . LYS A 1 303 ? 14.082 4.064 -35.409 1.00 89.06 303 LYS A N 1
ATOM 2355 C CA . LYS A 1 303 ? 12.760 4.488 -34.958 1.00 89.06 303 LYS A CA 1
ATOM 2356 C C . LYS A 1 303 ? 12.434 3.753 -33.668 1.00 89.06 303 LYS A C 1
ATOM 2358 O O . LYS A 1 303 ? 12.282 2.530 -33.681 1.00 89.06 303 LYS A O 1
ATOM 2363 N N . VAL A 1 304 ? 12.308 4.484 -32.567 1.00 88.81 304 VAL A N 1
ATOM 2364 C CA . VAL A 1 304 ? 12.022 3.906 -31.254 1.00 88.81 304 VAL A CA 1
ATOM 2365 C C . VAL A 1 304 ? 10.658 4.379 -30.783 1.00 88.81 304 VAL A C 1
ATOM 2367 O O . VAL A 1 304 ? 10.428 5.569 -30.599 1.00 88.81 304 VAL A O 1
ATOM 2370 N N . LYS A 1 305 ? 9.740 3.434 -30.591 1.00 91.19 305 LYS A N 1
ATOM 2371 C CA . LYS A 1 305 ? 8.422 3.698 -30.018 1.00 91.19 305 LYS A CA 1
ATOM 2372 C C . LYS A 1 305 ? 8.419 3.319 -28.542 1.00 91.19 305 LYS A C 1
ATOM 2374 O O . LYS A 1 305 ? 8.769 2.182 -28.215 1.00 91.19 305 LYS A O 1
ATOM 2379 N N . TYR A 1 306 ? 7.980 4.239 -27.690 1.00 90.44 306 TYR A N 1
ATOM 2380 C CA . TYR A 1 306 ? 7.783 4.016 -26.260 1.00 90.44 306 TYR A CA 1
ATOM 2381 C C . TYR A 1 306 ? 6.289 3.903 -25.958 1.00 90.44 306 TYR A C 1
ATOM 2383 O O . TYR A 1 306 ? 5.499 4.746 -26.388 1.00 90.44 306 TYR A O 1
ATOM 2391 N N . GLU A 1 307 ? 5.908 2.845 -25.246 1.00 92.25 307 GLU A N 1
ATOM 2392 C CA . GLU A 1 307 ? 4.546 2.633 -24.755 1.00 92.25 307 GLU A CA 1
ATOM 2393 C C . GLU A 1 307 ? 4.567 2.322 -23.258 1.00 92.25 307 GLU A C 1
ATOM 2395 O O . GLU A 1 307 ? 5.052 1.266 -22.836 1.00 92.25 307 GLU A O 1
ATOM 2400 N N . TRP A 1 308 ? 3.998 3.218 -22.459 1.00 91.44 308 TRP A N 1
ATOM 2401 C CA . TRP A 1 308 ? 3.857 3.062 -21.021 1.00 91.44 308 TRP A CA 1
ATOM 2402 C C . TRP A 1 308 ? 2.560 2.346 -20.653 1.00 91.44 308 TRP A C 1
ATOM 2404 O O . TRP A 1 308 ? 1.465 2.638 -21.137 1.00 91.44 308 TRP A O 1
ATOM 2414 N N . LYS A 1 309 ? 2.681 1.380 -19.746 1.00 93.88 309 LYS A N 1
ATOM 2415 C CA . LYS A 1 309 ? 1.566 0.630 -19.171 1.00 93.88 309 LYS A CA 1
ATOM 2416 C C . LYS A 1 309 ? 1.659 0.687 -17.657 1.00 93.88 309 LYS A C 1
ATOM 2418 O O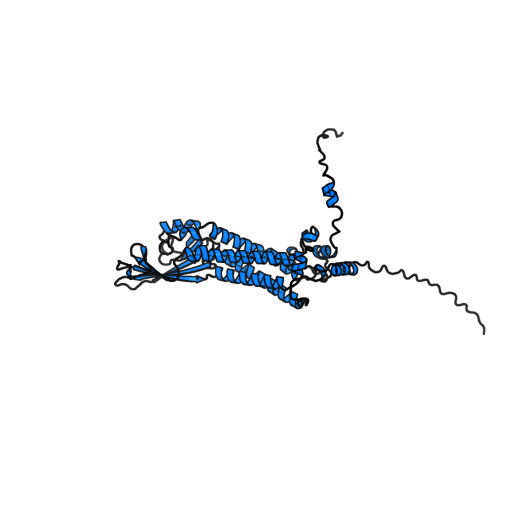 . LYS A 1 309 ? 2.742 0.610 -17.080 1.00 93.88 309 LYS A O 1
ATOM 2423 N N . ARG A 1 310 ? 0.504 0.777 -16.999 1.00 95.19 310 ARG A N 1
ATOM 2424 C CA . ARG A 1 310 ? 0.432 0.676 -15.538 1.00 95.19 310 ARG A CA 1
ATOM 2425 C C . ARG A 1 310 ? 0.805 -0.740 -15.119 1.00 95.19 310 ARG A C 1
ATOM 2427 O O . ARG A 1 310 ? 0.230 -1.703 -15.626 1.00 95.19 310 ARG A O 1
ATOM 2434 N N . GLY A 1 311 ? 1.754 -0.848 -14.201 1.00 95.94 311 GLY A N 1
ATOM 2435 C CA . GLY A 1 311 ? 2.176 -2.114 -13.629 1.00 95.94 311 GLY A CA 1
ATOM 2436 C C . GLY A 1 311 ? 1.241 -2.565 -12.508 1.00 95.94 311 GLY A C 1
ATOM 2437 O O . GLY A 1 311 ? 0.434 -1.795 -11.973 1.00 95.94 311 GLY A O 1
ATOM 2438 N N . TRP A 1 312 ? 1.344 -3.841 -12.143 1.00 97.69 312 TRP A N 1
ATOM 2439 C CA . TRP A 1 312 ? 0.501 -4.435 -11.106 1.00 97.69 312 TRP A CA 1
ATOM 2440 C C . TRP A 1 312 ? 0.732 -3.817 -9.726 1.00 97.69 312 TRP A C 1
ATOM 2442 O O . TRP A 1 312 ? -0.229 -3.669 -8.974 1.00 97.69 312 TRP A O 1
ATOM 2452 N N . GLY A 1 313 ? 1.965 -3.406 -9.408 1.00 97.31 313 GLY A N 1
ATOM 2453 C CA . GLY A 1 313 ? 2.286 -2.749 -8.140 1.00 97.31 313 GLY A CA 1
ATOM 2454 C C . GLY A 1 313 ? 1.509 -1.447 -7.957 1.00 97.31 313 GLY A C 1
ATOM 2455 O O . GLY A 1 313 ? 0.880 -1.241 -6.921 1.00 97.31 313 GLY A O 1
ATOM 2456 N N . LEU A 1 314 ? 1.453 -0.612 -8.999 1.00 96.69 314 LEU A N 1
ATOM 2457 C CA . LEU A 1 314 ? 0.704 0.646 -8.977 1.00 96.69 314 LEU A CA 1
ATOM 2458 C C . LEU A 1 314 ? -0.808 0.417 -8.906 1.00 96.69 314 LEU A C 1
ATOM 2460 O O . LEU A 1 314 ? -1.492 1.067 -8.116 1.00 96.69 314 LEU A O 1
ATOM 2464 N N . ILE A 1 315 ? -1.339 -0.515 -9.705 1.00 97.75 315 ILE A N 1
ATOM 2465 C CA . ILE A 1 315 ? -2.771 -0.856 -9.685 1.00 97.75 315 ILE A CA 1
ATOM 2466 C C . ILE A 1 315 ? -3.182 -1.320 -8.284 1.00 97.75 315 ILE A C 1
ATOM 2468 O O . ILE A 1 315 ? -4.196 -0.862 -7.754 1.00 97.75 315 ILE A O 1
ATOM 2472 N N . PHE A 1 316 ? -2.386 -2.192 -7.662 1.00 98.31 316 PHE A N 1
ATOM 2473 C CA . PHE A 1 316 ? -2.664 -2.691 -6.319 1.00 98.31 316 PHE A CA 1
ATOM 2474 C C . PHE A 1 316 ? -2.488 -1.618 -5.251 1.00 98.31 316 PHE A C 1
ATOM 2476 O O . PHE A 1 316 ? -3.303 -1.576 -4.336 1.00 98.31 316 PHE A O 1
ATOM 2483 N N . LEU A 1 317 ? -1.528 -0.701 -5.380 1.00 97.69 317 LEU A N 1
ATOM 2484 C CA . LEU A 1 317 ? -1.389 0.428 -4.458 1.00 97.69 317 LEU A CA 1
ATOM 2485 C C . LEU A 1 317 ? -2.598 1.383 -4.522 1.00 97.69 317 LEU A C 1
ATOM 2487 O O . LEU A 1 317 ? -3.108 1.813 -3.481 1.00 97.69 317 LEU A O 1
ATOM 2491 N N . ILE A 1 318 ? -3.110 1.674 -5.725 1.00 98.06 318 ILE A N 1
ATOM 2492 C CA . ILE A 1 318 ? -4.333 2.473 -5.921 1.00 98.06 318 ILE A CA 1
ATOM 2493 C C . ILE A 1 318 ? -5.533 1.758 -5.290 1.00 98.06 318 ILE A C 1
ATOM 2495 O O . ILE A 1 318 ? -6.264 2.352 -4.493 1.00 98.06 318 ILE A O 1
ATOM 2499 N N . ALA A 1 319 ? -5.720 0.475 -5.608 1.00 98.50 319 ALA A N 1
ATOM 2500 C CA . ALA A 1 319 ? -6.813 -0.325 -5.068 1.00 98.50 319 ALA A CA 1
ATOM 2501 C C . ALA A 1 319 ? -6.731 -0.440 -3.536 1.00 98.50 319 ALA A C 1
ATOM 2503 O O . ALA A 1 319 ? -7.737 -0.247 -2.857 1.00 98.50 319 ALA A O 1
ATOM 2504 N N . ALA A 1 320 ? -5.538 -0.659 -2.979 1.00 98.19 320 ALA A N 1
ATOM 2505 C CA . ALA A 1 320 ? -5.303 -0.693 -1.539 1.00 98.19 320 ALA A CA 1
ATOM 2506 C C . ALA A 1 320 ? -5.699 0.621 -0.862 1.00 98.19 320 ALA A C 1
ATOM 2508 O O . ALA A 1 320 ? -6.341 0.613 0.186 1.00 98.19 320 ALA A O 1
ATOM 2509 N N . THR A 1 321 ? -5.359 1.753 -1.481 1.00 98.38 321 THR A N 1
ATOM 2510 C CA . THR A 1 321 ? -5.712 3.085 -0.975 1.00 98.38 321 THR A CA 1
ATOM 2511 C C . THR A 1 321 ? -7.226 3.295 -0.970 1.00 98.38 321 THR A C 1
ATOM 2513 O O . THR A 1 321 ? -7.776 3.767 0.025 1.00 98.38 321 THR A O 1
ATOM 2516 N N . GLY A 1 322 ? -7.921 2.876 -2.034 1.00 98.44 322 GLY A N 1
ATOM 2517 C CA . GLY A 1 322 ? -9.386 2.908 -2.102 1.00 98.44 322 GLY A CA 1
ATOM 2518 C C . GLY A 1 322 ? -10.056 1.998 -1.065 1.00 98.44 322 GLY A C 1
ATOM 2519 O O . GLY A 1 322 ? -10.991 2.418 -0.385 1.00 98.44 322 GLY A O 1
ATOM 2520 N N . LEU A 1 323 ? -9.547 0.776 -0.881 1.00 98.44 323 LEU A N 1
ATOM 2521 C CA . LEU A 1 323 ? -10.035 -0.145 0.149 1.00 98.44 323 LEU A CA 1
ATOM 2522 C C . LEU A 1 323 ? -9.802 0.403 1.562 1.00 98.44 323 LEU A C 1
ATOM 2524 O O . LEU A 1 323 ? -10.691 0.304 2.405 1.00 98.44 323 LEU A O 1
ATOM 2528 N N . LYS A 1 324 ? -8.653 1.038 1.819 1.00 98.25 324 LYS A N 1
ATOM 2529 C CA . LYS A 1 324 ? -8.379 1.658 3.119 1.00 98.25 324 LYS A CA 1
ATOM 2530 C C . LYS A 1 324 ? -9.274 2.869 3.386 1.00 98.25 324 LYS A C 1
ATOM 2532 O O . LYS A 1 324 ? -9.707 3.068 4.518 1.00 98.25 324 LYS A O 1
ATOM 2537 N N . LEU A 1 325 ? -9.602 3.650 2.356 1.00 98.38 325 LEU A N 1
ATOM 2538 C CA . LEU A 1 325 ? -10.606 4.709 2.462 1.00 98.38 325 LEU A CA 1
ATOM 2539 C C . LEU A 1 325 ? -11.976 4.136 2.844 1.00 98.38 325 LEU A C 1
ATOM 2541 O O . LEU A 1 325 ? -12.633 4.675 3.731 1.00 98.38 325 LEU A O 1
ATOM 2545 N N . MET A 1 326 ? -12.388 3.027 2.228 1.00 98.12 326 MET A N 1
ATOM 2546 C CA . MET A 1 326 ? -13.642 2.355 2.572 1.00 98.12 326 MET A CA 1
ATOM 2547 C C . MET A 1 326 ? -13.654 1.829 4.018 1.00 98.12 326 MET A C 1
ATOM 2549 O O . MET A 1 326 ? -14.657 2.022 4.704 1.00 98.12 326 MET A O 1
ATOM 2553 N N . ASP A 1 327 ? -12.552 1.255 4.511 1.00 97.62 327 ASP A N 1
ATOM 2554 C CA . ASP A 1 327 ? -12.384 0.883 5.928 1.00 97.62 327 ASP A CA 1
ATOM 2555 C C . ASP A 1 327 ? -12.593 2.090 6.857 1.00 97.62 327 ASP A C 1
ATOM 2557 O O . ASP A 1 327 ? -13.421 2.045 7.770 1.00 97.62 327 ASP A O 1
ATOM 2561 N N . VAL A 1 328 ? -11.928 3.215 6.571 1.00 97.25 328 VAL A N 1
ATOM 2562 C CA . VAL A 1 328 ? -12.081 4.457 7.345 1.00 97.25 328 VAL A CA 1
ATOM 2563 C C . VAL A 1 328 ? -13.530 4.951 7.335 1.00 97.25 328 VAL A C 1
ATOM 2565 O O . VAL A 1 328 ? -14.061 5.309 8.388 1.00 97.25 328 VAL A O 1
ATOM 2568 N N . LEU A 1 329 ? -14.203 4.934 6.181 1.00 97.25 329 LEU A N 1
ATOM 2569 C CA . LEU A 1 329 ? -15.607 5.338 6.072 1.00 97.25 329 LEU A CA 1
ATOM 2570 C C . LEU A 1 329 ? -16.536 4.417 6.877 1.00 97.25 329 LEU A C 1
ATOM 2572 O O . LEU A 1 329 ? -17.403 4.915 7.596 1.00 97.25 329 LEU A O 1
ATOM 2576 N N . CYS A 1 330 ? -16.327 3.098 6.830 1.00 96.31 330 CYS A N 1
ATOM 2577 C CA . CYS A 1 330 ? -17.081 2.136 7.641 1.00 96.31 330 CYS A CA 1
ATOM 2578 C C . CYS A 1 330 ? -16.871 2.381 9.143 1.00 96.31 330 CYS A C 1
ATOM 2580 O O . CYS A 1 330 ? -17.826 2.393 9.923 1.00 96.31 330 CYS A O 1
ATOM 2582 N N . ASN A 1 331 ? -15.626 2.642 9.546 1.00 94.81 331 ASN A N 1
ATOM 2583 C CA . ASN A 1 331 ? -15.258 2.937 10.927 1.00 94.81 331 ASN A CA 1
ATOM 2584 C C . ASN A 1 331 ? -15.913 4.237 11.438 1.00 94.81 331 ASN A C 1
ATOM 2586 O O . ASN A 1 331 ? -16.357 4.295 12.589 1.00 94.81 331 ASN A O 1
ATOM 2590 N N . ILE A 1 332 ? -16.009 5.264 10.584 1.00 95.12 332 ILE A N 1
ATOM 2591 C CA . ILE A 1 332 ? -16.685 6.538 10.880 1.00 95.12 332 ILE A CA 1
ATOM 2592 C C . ILE A 1 332 ? -18.206 6.356 10.964 1.00 95.12 332 ILE A C 1
ATOM 2594 O O . ILE A 1 332 ? -18.825 6.925 11.865 1.00 95.12 332 ILE A O 1
ATOM 2598 N N . ALA A 1 333 ? -18.800 5.554 10.075 1.00 95.31 333 ALA A N 1
ATOM 2599 C CA . ALA A 1 333 ? -20.248 5.357 9.989 1.00 95.31 333 ALA A CA 1
ATOM 2600 C C . ALA A 1 333 ? -20.860 4.712 11.244 1.00 95.31 333 ALA A C 1
ATOM 2602 O O . ALA A 1 333 ? -22.021 4.978 11.565 1.00 95.31 333 ALA A O 1
ATOM 2603 N N . VAL A 1 334 ? -20.080 3.894 11.959 1.00 94.19 334 VAL A N 1
ATOM 2604 C CA . VAL A 1 334 ? -20.503 3.197 13.179 1.00 94.19 334 VAL A CA 1
ATOM 2605 C C . VAL A 1 334 ? -20.116 4.016 14.422 1.00 94.19 334 VAL A C 1
ATOM 2607 O O . VAL A 1 334 ? -18.916 4.177 14.700 1.00 94.19 334 VAL A O 1
ATOM 2610 N N . PRO A 1 335 ? -21.083 4.541 15.195 1.00 93.75 335 PRO A N 1
ATOM 2611 C CA . PRO A 1 335 ? -20.816 5.190 16.469 1.00 93.75 335 PRO A CA 1
ATOM 2612 C C . PRO A 1 335 ? -20.378 4.160 17.515 1.00 93.75 335 PRO A C 1
ATOM 2614 O O . PRO A 1 335 ? -20.657 2.962 17.408 1.00 93.75 335 PRO A O 1
ATOM 2617 N N . THR A 1 336 ? -19.668 4.621 18.537 1.00 91.75 336 THR A N 1
ATOM 2618 C CA . THR A 1 336 ? -19.399 3.807 19.725 1.00 91.75 336 THR A CA 1
ATOM 2619 C C . THR A 1 336 ? -20.690 3.632 20.540 1.00 91.75 336 THR A C 1
ATOM 2621 O O . THR A 1 336 ? -21.614 4.456 20.427 1.00 91.75 336 THR A O 1
ATOM 2624 N N . PRO A 1 337 ? -20.809 2.559 21.344 1.00 87.62 337 PRO A N 1
ATOM 2625 C CA . PRO A 1 337 ? -21.965 2.344 22.213 1.00 87.62 337 PRO A CA 1
ATOM 2626 C C . PRO A 1 337 ? -22.297 3.591 23.043 1.00 87.62 337 PRO A C 1
ATOM 2628 O O . PRO A 1 337 ? -21.405 4.334 23.442 1.00 87.62 337 PRO A O 1
ATOM 2631 N N . SER A 1 338 ? -23.576 3.867 23.294 1.00 88.19 338 SER A N 1
ATOM 2632 C CA . SER A 1 338 ? -23.977 5.047 24.080 1.00 88.19 338 SER A CA 1
ATOM 2633 C C . SER A 1 338 ? -23.398 5.015 25.496 1.00 88.19 338 SER A C 1
ATOM 2635 O O . SER A 1 338 ? -22.915 6.043 25.963 1.00 88.19 338 SER A O 1
ATOM 2637 N N . VAL A 1 339 ? -23.277 3.822 26.093 1.00 83.62 339 VAL A N 1
ATOM 2638 C CA . VAL A 1 339 ? -22.683 3.623 27.423 1.00 83.62 339 VAL A CA 1
ATOM 2639 C C . VAL A 1 339 ? -21.240 4.129 27.522 1.00 83.62 339 VAL A C 1
ATOM 2641 O O . VAL A 1 339 ? -20.782 4.474 28.600 1.00 83.62 339 VAL A O 1
ATOM 2644 N N . THR A 1 340 ? -20.477 4.220 26.429 1.00 82.25 340 THR A N 1
ATOM 2645 C CA . THR A 1 340 ? -19.127 4.809 26.502 1.00 82.25 340 THR A CA 1
ATOM 2646 C C . THR A 1 340 ? -19.144 6.329 26.441 1.00 82.25 340 THR A C 1
ATOM 2648 O O . THR A 1 340 ? -18.170 6.973 26.825 1.00 82.25 340 THR A O 1
ATOM 2651 N N . ARG A 1 341 ? -20.236 6.926 25.965 1.00 83.56 341 ARG A N 1
ATOM 2652 C CA . ARG A 1 341 ? -20.357 8.359 25.678 1.00 83.56 341 ARG A CA 1
ATOM 2653 C C . ARG A 1 341 ? -21.186 9.106 26.715 1.00 83.56 341 ARG A C 1
ATOM 2655 O O . ARG A 1 341 ? -20.877 10.263 26.982 1.00 83.56 341 ARG A O 1
ATOM 2662 N N . ASP A 1 342 ? -22.207 8.463 27.272 1.00 84.94 342 ASP A N 1
ATOM 2663 C CA . ASP A 1 342 ? -23.096 9.044 28.273 1.00 84.94 342 ASP A CA 1
ATOM 2664 C C . ASP A 1 342 ? -22.700 8.586 29.679 1.00 84.94 342 ASP A C 1
ATOM 2666 O O . ASP A 1 342 ? -22.758 7.405 30.019 1.00 84.94 342 ASP A O 1
ATOM 2670 N N . GLU A 1 343 ? -22.303 9.545 30.511 1.00 82.25 343 GLU A N 1
ATOM 2671 C CA . GLU A 1 343 ? -21.957 9.311 31.909 1.00 82.25 343 GLU A CA 1
ATOM 2672 C C . GLU A 1 343 ? -23.139 8.769 32.720 1.00 82.25 343 GLU A C 1
ATOM 2674 O O . GLU A 1 343 ? -22.948 7.890 33.554 1.00 82.25 343 GLU A O 1
ATOM 2679 N N . LYS A 1 344 ? -24.372 9.190 32.418 1.00 86.19 344 LYS A N 1
ATOM 2680 C CA . LYS A 1 344 ? -25.559 8.687 33.120 1.00 86.19 344 LYS A CA 1
ATOM 2681 C C . LYS A 1 344 ? -25.780 7.204 32.848 1.00 86.19 344 LYS A C 1
ATOM 2683 O O . LYS A 1 344 ? -26.129 6.459 33.757 1.00 86.19 344 LYS A O 1
ATOM 2688 N N . GLU A 1 345 ? -25.564 6.761 31.609 1.00 83.12 345 GLU A N 1
ATOM 2689 C CA . GLU A 1 345 ? -25.661 5.339 31.261 1.00 83.12 345 GLU A CA 1
ATOM 2690 C C . GLU A 1 345 ? -24.540 4.516 31.907 1.00 83.12 345 GLU A C 1
ATOM 2692 O O . GLU A 1 345 ? -24.769 3.366 32.285 1.00 83.12 345 GLU A O 1
ATOM 2697 N N . GLN A 1 346 ? -23.349 5.099 32.084 1.00 83.06 346 GLN A N 1
ATOM 2698 C CA . GLN A 1 346 ? -22.260 4.465 32.838 1.00 83.06 346 GLN A CA 1
ATOM 2699 C C . GLN A 1 346 ? -22.648 4.261 34.297 1.00 83.06 346 GLN A C 1
ATOM 2701 O O . GLN A 1 346 ? -22.476 3.161 34.816 1.00 83.06 346 GLN A O 1
ATOM 2706 N N . ASP A 1 347 ? -23.211 5.283 34.938 1.00 83.62 347 ASP A N 1
ATOM 2707 C CA . ASP A 1 347 ? -23.621 5.217 36.342 1.00 83.62 347 ASP A CA 1
ATOM 2708 C C . ASP A 1 347 ? -24.758 4.196 36.541 1.00 83.62 347 ASP A C 1
ATOM 2710 O O . ASP A 1 347 ? -24.753 3.408 37.491 1.00 83.62 347 ASP A O 1
ATOM 2714 N N . ILE A 1 348 ? -25.714 4.138 35.605 1.00 83.31 348 ILE A N 1
ATOM 2715 C CA . ILE A 1 348 ? -26.771 3.114 35.589 1.00 83.31 348 ILE A CA 1
ATOM 2716 C C . ILE A 1 348 ? -26.165 1.712 35.437 1.00 83.31 348 ILE A C 1
ATOM 2718 O O . ILE A 1 348 ? -26.547 0.785 36.153 1.00 83.31 348 ILE A O 1
ATOM 2722 N N . TYR A 1 349 ? -25.197 1.540 34.535 1.00 76.38 349 TYR A N 1
ATOM 2723 C CA . TYR A 1 349 ? -24.511 0.262 34.375 1.00 76.38 349 TYR A CA 1
ATOM 2724 C C . TYR A 1 349 ? -23.800 -0.141 35.670 1.00 76.38 349 TYR A C 1
ATOM 2726 O O . TYR A 1 349 ? -23.966 -1.266 36.133 1.00 76.38 349 TYR A O 1
ATOM 2734 N N . GLU A 1 350 ? -23.056 0.769 36.299 1.00 78.44 350 GLU A N 1
ATOM 2735 C CA . GLU A 1 350 ? -22.337 0.476 37.539 1.00 78.44 350 GLU A CA 1
ATOM 2736 C C . GLU A 1 350 ? -23.279 0.146 38.707 1.00 78.44 350 GLU A C 1
ATOM 2738 O O . GLU A 1 350 ? -22.988 -0.758 39.493 1.00 78.44 350 GLU A O 1
ATOM 2743 N N . THR A 1 351 ? -24.433 0.805 38.800 1.00 81.31 351 THR A N 1
ATOM 2744 C CA . THR A 1 351 ? -25.416 0.539 39.862 1.00 81.31 351 THR A CA 1
ATOM 2745 C C . THR A 1 351 ? -26.135 -0.797 39.679 1.00 81.31 351 THR A C 1
ATOM 2747 O O . THR A 1 351 ? -26.220 -1.567 40.632 1.00 81.31 351 THR A O 1
ATOM 2750 N N . ILE A 1 352 ? -26.600 -1.131 38.472 1.00 77.00 352 ILE A N 1
ATOM 2751 C CA . ILE A 1 352 ? -27.347 -2.379 38.219 1.00 77.00 352 ILE A CA 1
ATOM 2752 C C . ILE A 1 352 ? -26.427 -3.604 38.274 1.00 77.00 352 ILE A C 1
ATOM 2754 O O . ILE A 1 352 ? -26.783 -4.650 38.812 1.00 77.00 352 ILE A O 1
ATOM 2758 N N . VAL A 1 353 ? -25.225 -3.497 37.708 1.00 67.94 353 VAL A N 1
ATOM 2759 C CA . VAL A 1 353 ? -24.310 -4.635 37.537 1.00 67.94 353 VAL A CA 1
ATOM 2760 C C . VAL A 1 353 ? -23.635 -5.041 38.843 1.00 67.94 353 VAL A C 1
ATOM 2762 O O . VAL A 1 353 ? -23.248 -6.211 38.978 1.00 67.94 353 VAL A O 1
ATOM 2765 N N . PHE A 1 354 ? -23.480 -4.092 39.767 1.00 67.25 354 PHE A N 1
ATOM 2766 C CA . PHE A 1 354 ? -22.748 -4.266 41.019 1.00 67.25 354 PHE A CA 1
ATOM 2767 C C . PHE A 1 354 ? -23.570 -3.985 42.271 1.00 67.25 354 PHE A C 1
ATOM 2769 O O . PHE A 1 354 ? -22.985 -3.972 43.357 1.00 67.25 354 PHE A O 1
ATOM 2776 N N . ALA A 1 355 ? -24.890 -3.810 42.151 1.00 67.31 355 ALA A N 1
ATOM 2777 C CA . ALA A 1 355 ? -25.761 -3.897 43.310 1.00 67.31 355 ALA A CA 1
ATOM 2778 C C . ALA A 1 355 ? -25.447 -5.218 44.038 1.00 67.31 355 ALA A C 1
ATOM 2780 O O . ALA A 1 355 ? -25.423 -6.274 43.388 1.00 67.31 355 ALA A O 1
ATOM 2781 N N . PRO A 1 356 ? -25.125 -5.184 45.346 1.00 61.38 356 PRO A N 1
ATOM 2782 C CA . PRO A 1 356 ? -24.983 -6.414 46.107 1.00 61.38 356 PRO A CA 1
ATOM 2783 C C . PRO A 1 356 ? -26.269 -7.229 45.914 1.00 61.38 356 PRO A C 1
ATOM 2785 O O . PRO A 1 356 ? -27.348 -6.628 45.855 1.00 61.38 356 PRO A O 1
ATOM 2788 N N . PRO A 1 357 ? -26.179 -8.567 45.761 1.00 63.53 357 PRO A N 1
ATOM 2789 C CA . PRO A 1 357 ? -27.384 -9.386 45.738 1.00 63.53 357 PRO A CA 1
ATOM 2790 C C . PRO A 1 357 ? -28.212 -8.995 46.962 1.00 63.53 357 PRO A C 1
ATOM 2792 O O . PRO A 1 357 ? -27.593 -8.751 48.006 1.00 63.53 357 PRO A O 1
ATOM 2795 N N . PRO A 1 358 ? -29.548 -8.869 46.841 1.00 64.94 358 PRO A N 1
ATOM 2796 C CA . PRO A 1 358 ? -30.380 -8.524 47.981 1.00 64.94 358 PRO A CA 1
ATOM 2797 C C . PRO A 1 358 ? -29.971 -9.471 49.099 1.00 64.94 358 PRO A C 1
ATOM 2799 O O . PRO A 1 358 ? -30.069 -10.691 48.947 1.00 64.94 358 PRO A O 1
ATOM 2802 N N . THR A 1 359 ? -29.363 -8.913 50.147 1.00 62.84 359 THR A N 1
ATOM 2803 C CA . THR A 1 359 ? -29.069 -9.650 51.366 1.00 62.84 359 THR A CA 1
ATOM 2804 C C . THR A 1 359 ? -30.428 -10.122 51.797 1.00 62.84 359 THR A C 1
ATOM 2806 O O . THR A 1 359 ? -31.234 -9.278 52.176 1.00 62.84 359 THR A O 1
ATOM 2809 N N . GLY A 1 360 ? -30.713 -11.407 51.559 1.00 54.88 360 GLY A N 1
ATOM 2810 C CA . GLY A 1 360 ? -32.022 -11.974 51.813 1.00 54.88 360 GLY A CA 1
ATOM 2811 C C . GLY A 1 360 ? -32.429 -11.495 53.184 1.00 54.88 360 GLY A C 1
ATOM 2812 O O . GLY A 1 360 ? -31.691 -11.727 54.145 1.00 54.88 360 GLY A O 1
ATOM 2813 N N . ASP A 1 361 ? -33.522 -10.735 53.232 1.00 52.03 361 ASP A N 1
ATOM 2814 C CA . ASP A 1 361 ? -34.186 -10.458 54.483 1.00 52.03 361 ASP A CA 1
ATOM 2815 C C . ASP A 1 361 ? -34.301 -11.821 55.146 1.00 52.03 361 ASP A C 1
ATOM 2817 O O . ASP A 1 361 ? -34.884 -12.755 54.583 1.00 52.03 361 ASP A O 1
ATOM 2821 N N . ASN A 1 362 ? -33.610 -11.967 56.276 1.00 52.31 362 ASN A N 1
ATOM 2822 C CA . ASN A 1 362 ? -33.866 -13.052 57.190 1.00 52.31 362 ASN A CA 1
ATOM 2823 C C . ASN A 1 362 ? -35.352 -12.922 57.470 1.00 52.31 362 ASN A C 1
ATOM 2825 O O . ASN A 1 362 ? -35.761 -12.048 58.232 1.00 52.31 362 ASN A O 1
ATOM 2829 N N . HIS A 1 363 ? -36.145 -13.730 56.773 1.00 52.75 363 HIS A N 1
ATOM 2830 C CA . HIS A 1 363 ? -37.522 -13.972 57.109 1.00 52.75 363 HIS A CA 1
ATOM 2831 C C . HIS A 1 363 ? -37.422 -14.553 58.514 1.00 52.75 363 HIS A C 1
ATOM 2833 O O . HIS A 1 363 ? -37.119 -15.732 58.698 1.00 52.75 363 HIS A O 1
ATOM 2839 N N . SER A 1 364 ? -37.528 -13.676 59.510 1.00 54.50 364 SER A N 1
ATOM 2840 C CA . SER A 1 364 ? -37.872 -14.055 60.856 1.00 54.50 364 SER A CA 1
ATOM 2841 C C . SER A 1 364 ? -39.189 -14.786 60.689 1.00 54.50 364 SER A C 1
ATOM 2843 O O . SER A 1 364 ? -40.237 -14.200 60.426 1.00 54.50 364 SER A O 1
ATOM 2845 N N . THR A 1 365 ? -39.112 -16.110 60.710 1.00 54.03 365 THR A N 1
ATOM 2846 C CA . THR A 1 365 ? -40.214 -16.933 61.171 1.00 54.03 365 THR A CA 1
ATOM 2847 C C . THR A 1 365 ? -40.405 -16.568 62.637 1.00 54.03 365 THR A C 1
ATOM 2849 O O . THR A 1 365 ? -39.921 -17.274 63.521 1.00 54.03 365 THR A O 1
ATOM 2852 N N . ASP A 1 366 ? -41.039 -15.420 62.878 1.00 52.19 366 ASP A N 1
ATOM 2853 C CA . ASP A 1 366 ? -41.840 -15.214 64.074 1.00 52.19 366 ASP A CA 1
ATOM 2854 C C . ASP A 1 366 ? -43.009 -16.186 63.920 1.00 52.19 366 ASP A C 1
ATOM 2856 O O . ASP A 1 366 ? -44.035 -15.890 63.314 1.00 52.19 366 ASP A O 1
ATOM 2860 N N . ASN A 1 367 ? -42.773 -17.419 64.370 1.00 54.31 367 ASN A N 1
ATOM 2861 C CA . ASN A 1 367 ? -43.829 -18.348 64.732 1.00 54.31 367 ASN A CA 1
ATOM 2862 C C . ASN A 1 367 ? -44.395 -17.864 66.072 1.00 54.31 367 ASN A C 1
ATOM 2864 O O . ASN A 1 367 ? -44.139 -18.477 67.105 1.00 54.31 367 ASN A O 1
ATOM 2868 N N . ASP A 1 368 ? -45.111 -16.746 66.032 1.00 57.22 368 ASP A N 1
ATOM 2869 C CA . ASP A 1 368 ? -46.076 -16.365 67.054 1.00 57.22 368 ASP A CA 1
ATOM 2870 C C . ASP A 1 368 ? -47.453 -16.698 66.471 1.00 57.22 368 ASP A C 1
ATOM 2872 O O . ASP A 1 368 ? -47.981 -15.941 65.668 1.00 57.22 368 ASP A O 1
ATOM 2876 N N . ASP A 1 369 ? -47.976 -17.876 66.814 1.00 56.62 369 ASP A N 1
ATOM 2877 C CA . ASP A 1 369 ? -49.412 -18.184 66.787 1.00 56.62 369 ASP A CA 1
ATOM 2878 C C . ASP A 1 369 ? -49.677 -19.297 67.819 1.00 56.62 369 ASP A C 1
ATOM 2880 O O . ASP A 1 369 ? -49.689 -20.498 67.538 1.00 56.62 369 ASP A O 1
ATOM 2884 N N . ASP A 1 370 ? -49.691 -18.849 69.073 1.00 55.44 370 ASP A N 1
ATOM 2885 C CA . ASP A 1 370 ? -50.729 -19.047 70.088 1.00 55.44 370 ASP A CA 1
ATOM 2886 C C . ASP A 1 370 ? -51.695 -20.250 69.964 1.00 55.44 370 ASP A C 1
ATOM 2888 O O . ASP A 1 370 ? -52.586 -20.311 69.120 1.00 55.44 370 ASP A O 1
ATOM 2892 N N . ASP A 1 371 ? -51.558 -21.153 70.942 1.00 53.25 371 ASP A N 1
ATOM 2893 C CA . ASP A 1 371 ? -52.615 -21.710 71.803 1.00 53.25 371 ASP A CA 1
ATOM 2894 C C . ASP A 1 371 ? -54.040 -21.866 71.225 1.00 53.25 371 ASP A C 1
ATOM 2896 O O . ASP A 1 371 ? -54.955 -21.080 71.493 1.00 53.25 371 ASP A O 1
ATOM 2900 N N . GLU A 1 372 ? -54.295 -23.011 70.584 1.00 55.28 372 GLU A N 1
ATOM 2901 C CA . GLU A 1 372 ? -55.654 -23.528 70.390 1.00 55.28 372 GLU A CA 1
ATOM 2902 C C . GLU A 1 372 ? -56.115 -24.290 71.650 1.00 55.28 372 GLU A C 1
ATOM 2904 O O . GLU A 1 372 ? -55.855 -25.477 71.868 1.00 55.28 372 GLU A O 1
ATOM 2909 N N . ASN A 1 373 ? -56.787 -23.545 72.526 1.00 51.28 373 ASN A N 1
ATOM 2910 C CA . ASN A 1 373 ? -57.377 -23.990 73.783 1.00 51.28 373 ASN A CA 1
ATOM 2911 C C . ASN A 1 373 ? -58.666 -24.795 73.511 1.00 51.28 373 ASN A C 1
ATOM 2913 O O . ASN A 1 373 ? -59.703 -24.231 73.158 1.00 51.28 373 ASN A O 1
ATOM 2917 N N . ASN A 1 374 ? -58.612 -26.120 73.668 1.00 49.62 374 ASN A N 1
ATOM 2918 C CA . ASN A 1 374 ? -59.719 -27.028 73.360 1.00 49.62 374 ASN A CA 1
ATOM 2919 C C . ASN A 1 374 ? -60.506 -27.403 74.638 1.00 49.62 374 ASN A C 1
ATOM 2921 O O . ASN A 1 374 ? -60.146 -28.327 75.372 1.00 49.62 374 ASN A O 1
ATOM 2925 N N . HIS A 1 375 ? -61.599 -26.680 74.908 1.00 52.22 375 HIS A N 1
ATOM 2926 C CA . HIS A 1 375 ? -62.583 -26.997 75.951 1.00 52.22 375 HIS A CA 1
ATOM 2927 C C . HIS A 1 375 ? -64.015 -26.703 75.469 1.00 52.22 375 HIS A C 1
ATOM 2929 O O . HIS A 1 375 ? -64.411 -25.546 75.413 1.00 52.22 375 HIS A O 1
ATOM 2935 N N . HIS A 1 376 ? -64.789 -27.755 75.169 1.00 53.16 376 HIS A N 1
ATOM 2936 C CA . HIS A 1 376 ? -66.227 -27.936 75.475 1.00 53.16 376 HIS A CA 1
ATOM 2937 C C . HIS A 1 376 ? -66.680 -29.308 74.932 1.00 53.16 376 HIS A C 1
ATOM 2939 O O . HIS A 1 376 ? -66.426 -29.627 73.778 1.00 53.16 376 HIS A O 1
ATOM 2945 N N . HIS A 1 377 ? -67.070 -30.254 75.798 1.00 46.59 377 HIS A N 1
ATOM 2946 C CA . HIS A 1 377 ? -68.463 -30.522 76.209 1.00 46.59 377 HIS A CA 1
ATOM 2947 C C . HIS A 1 377 ? -69.401 -30.769 75.015 1.00 46.59 377 HIS A C 1
ATOM 2949 O O . HIS A 1 377 ? -69.909 -29.817 74.435 1.00 46.59 377 HIS A O 1
ATOM 2955 N N . ASP A 1 378 ? -69.579 -32.032 74.612 1.00 52.16 378 ASP A N 1
ATOM 2956 C CA . ASP A 1 378 ? -70.653 -32.933 75.077 1.00 52.16 378 ASP A CA 1
ATOM 2957 C C . ASP A 1 378 ? -70.344 -34.405 74.749 1.00 52.16 378 ASP A C 1
ATOM 2959 O O . ASP A 1 378 ? -69.689 -34.660 73.709 1.00 52.16 378 ASP A O 1
#